Protein AF-A0A432QG06-F1 (afdb_monomer_lite)

Structure (mmCIF, N/CA/C/O backbone):
data_AF-A0A432QG06-F1
#
_entry.id   AF-A0A432QG06-F1
#
loop_
_atom_site.group_PDB
_atom_site.id
_atom_site.type_symbol
_atom_site.label_atom_id
_atom_site.label_alt_id
_atom_site.label_comp_id
_atom_site.label_asym_id
_atom_site.label_entity_id
_atom_site.label_seq_id
_atom_site.pdbx_PDB_ins_code
_atom_site.Cartn_x
_atom_site.Cartn_y
_atom_site.Cartn_z
_atom_site.occupancy
_atom_site.B_iso_or_equiv
_atom_site.auth_seq_id
_atom_site.auth_comp_id
_atom_site.auth_asym_id
_atom_site.auth_atom_id
_atom_site.pdbx_PDB_model_num
ATOM 1 N N . MET A 1 1 ? 20.304 30.616 -10.661 1.00 30.34 1 MET A N 1
ATOM 2 C CA . MET A 1 1 ? 19.121 29.837 -10.234 1.00 30.34 1 MET A CA 1
ATOM 3 C C . MET A 1 1 ? 19.365 28.396 -10.648 1.00 30.34 1 MET A C 1
ATOM 5 O O . MET A 1 1 ? 19.525 28.164 -11.837 1.00 30.34 1 MET A O 1
ATOM 9 N N . LYS A 1 2 ? 19.528 27.460 -9.701 1.00 28.78 2 LYS A N 1
ATOM 10 C CA . LYS A 1 2 ? 19.591 26.025 -10.035 1.00 28.78 2 LYS A CA 1
ATOM 11 C C . LYS A 1 2 ? 18.234 25.652 -10.643 1.00 28.78 2 LYS A C 1
ATOM 13 O O . LYS A 1 2 ? 17.225 26.027 -10.048 1.00 28.78 2 LYS A O 1
ATOM 18 N N . SER A 1 3 ? 18.202 25.022 -11.820 1.00 38.31 3 SER A N 1
ATOM 19 C CA . SER A 1 3 ? 16.947 24.501 -12.374 1.00 38.31 3 SER A CA 1
ATOM 20 C C . SER A 1 3 ? 16.303 23.602 -11.322 1.00 38.31 3 SER A C 1
ATOM 22 O O . SER A 1 3 ? 17.018 22.886 -10.613 1.00 38.31 3 SER A O 1
ATOM 24 N N . ALA A 1 4 ? 14.983 23.686 -11.165 1.00 47.88 4 ALA A N 1
ATOM 25 C CA . ALA A 1 4 ? 14.271 22.760 -10.299 1.00 47.88 4 ALA A CA 1
ATOM 26 C C . ALA A 1 4 ? 14.624 21.328 -10.734 1.00 47.88 4 ALA A C 1
ATOM 28 O O . ALA A 1 4 ? 14.729 21.052 -11.928 1.00 47.88 4 ALA A O 1
ATOM 29 N N . ALA A 1 5 ? 14.902 20.446 -9.773 1.00 61.16 5 ALA A N 1
ATOM 30 C CA . ALA A 1 5 ? 15.054 19.033 -10.078 1.00 61.16 5 ALA A CA 1
ATOM 31 C C . ALA A 1 5 ? 13.701 18.533 -10.609 1.00 61.16 5 ALA A C 1
ATOM 33 O O . ALA A 1 5 ? 12.652 18.786 -10.012 1.00 61.16 5 ALA A O 1
ATOM 34 N N . GLU A 1 6 ? 13.715 17.908 -11.777 1.00 66.38 6 GLU A N 1
ATOM 35 C CA . GLU A 1 6 ? 12.529 17.450 -12.493 1.00 66.38 6 GLU A CA 1
ATOM 36 C C . GLU A 1 6 ? 12.786 16.049 -13.013 1.00 66.38 6 GLU A C 1
ATOM 38 O O . GLU A 1 6 ? 13.906 15.720 -13.410 1.00 66.38 6 GLU A O 1
ATOM 43 N N . ILE A 1 7 ? 11.736 15.233 -13.053 1.00 64.25 7 ILE A N 1
ATOM 44 C CA . ILE A 1 7 ? 11.829 13.877 -13.585 1.00 64.25 7 ILE A CA 1
ATOM 45 C C . ILE A 1 7 ? 11.651 13.926 -15.111 1.00 64.25 7 ILE A C 1
ATOM 47 O O . ILE A 1 7 ? 10.572 14.311 -15.584 1.00 64.25 7 ILE A O 1
ATOM 51 N N . PRO A 1 8 ? 12.673 13.561 -15.908 1.00 61.41 8 PRO A N 1
ATOM 52 C CA . PRO A 1 8 ? 12.558 13.498 -17.362 1.00 61.41 8 PRO A CA 1
ATOM 53 C C . PRO A 1 8 ? 11.697 12.301 -17.804 1.00 61.41 8 PRO A C 1
ATOM 55 O O . PRO A 1 8 ? 11.558 11.330 -17.069 1.00 61.41 8 PRO A O 1
ATOM 58 N N . SER A 1 9 ? 11.120 12.341 -19.013 1.00 52.88 9 SER A N 1
ATOM 59 C CA . SER A 1 9 ? 10.431 11.169 -19.603 1.00 52.88 9 SER A CA 1
ATOM 60 C C . SER A 1 9 ? 11.390 10.074 -20.058 1.00 52.88 9 SER A C 1
ATOM 62 O O . SER A 1 9 ? 11.018 8.917 -20.234 1.00 52.88 9 SER A O 1
ATOM 64 N N . PHE A 1 10 ? 12.636 10.455 -20.323 1.00 60.44 10 PHE A N 1
ATOM 65 C CA . PHE A 1 10 ? 13.638 9.569 -20.874 1.00 60.44 10 PHE A CA 1
ATOM 66 C C . PHE A 1 10 ? 14.621 9.165 -19.789 1.00 60.44 10 PHE A C 1
ATOM 68 O O . PHE A 1 10 ? 15.200 10.038 -19.146 1.00 60.44 10 PHE A O 1
ATOM 75 N N . CYS A 1 11 ? 14.873 7.858 -19.655 1.00 56.53 11 CYS A N 1
ATOM 76 C CA . CYS A 1 11 ? 15.930 7.303 -18.813 1.00 56.53 11 CYS A CA 1
ATOM 77 C C . CYS A 1 11 ? 17.252 8.034 -19.097 1.00 56.53 11 CYS A C 1
ATOM 79 O O . CYS A 1 11 ? 17.890 7.775 -20.117 1.00 56.53 11 CYS A O 1
ATOM 81 N N . VAL A 1 12 ? 17.679 8.942 -18.212 1.00 56.00 12 VAL A N 1
ATOM 82 C CA . VAL A 1 12 ? 19.002 9.571 -18.284 1.00 56.00 12 VAL A CA 1
ATOM 83 C C . VAL A 1 12 ? 19.999 8.465 -17.976 1.00 56.00 12 VAL A C 1
ATOM 85 O O . VAL A 1 12 ? 20.335 8.164 -16.830 1.00 56.00 12 VAL A O 1
ATOM 88 N N . SER A 1 13 ? 20.358 7.740 -19.027 1.00 62.25 13 SER A N 1
ATOM 89 C CA . SER A 1 13 ? 21.260 6.616 -18.938 1.00 62.25 13 SER A CA 1
ATOM 90 C C . SER A 1 13 ? 22.680 7.174 -18.912 1.00 62.25 13 SER A C 1
ATOM 92 O O . SER A 1 13 ? 23.009 8.008 -19.761 1.00 62.25 13 SER A O 1
ATOM 94 N N . PRO A 1 14 ? 23.561 6.689 -18.020 1.00 64.88 14 PRO A N 1
ATOM 95 C CA . PRO A 1 14 ? 24.986 7.030 -18.062 1.00 64.88 14 PRO A CA 1
ATOM 96 C C . PRO A 1 14 ? 25.625 6.694 -19.423 1.00 64.88 14 PRO A C 1
ATOM 98 O O . PRO A 1 14 ? 26.673 7.227 -19.777 1.00 64.88 14 PRO A O 1
ATOM 101 N N . LEU A 1 15 ? 24.968 5.859 -20.235 1.00 77.06 15 LEU A N 1
ATOM 102 C CA . LEU A 1 15 ? 25.372 5.554 -21.603 1.00 77.06 15 LEU A CA 1
ATOM 103 C C . LEU A 1 15 ? 25.282 6.757 -22.557 1.00 77.06 15 LEU A C 1
ATOM 105 O O . LEU A 1 15 ? 25.987 6.764 -23.561 1.00 77.06 15 LEU A O 1
ATOM 109 N N . GLN A 1 16 ? 24.457 7.773 -22.275 1.00 78.69 16 GLN A N 1
ATOM 110 C CA . GLN A 1 16 ? 24.336 8.954 -23.143 1.00 78.69 16 GLN A CA 1
ATOM 111 C C . GLN A 1 16 ? 25.591 9.832 -23.131 1.00 78.69 16 GLN A C 1
ATOM 113 O O . GLN A 1 16 ? 25.952 10.398 -24.161 1.00 78.69 16 GLN A O 1
ATOM 118 N N . SER A 1 17 ? 26.243 9.956 -21.974 1.00 78.12 17 SER A N 1
ATOM 119 C CA . SER A 1 17 ? 27.456 10.761 -21.799 1.00 78.12 17 SER A CA 1
ATOM 120 C C . SER A 1 17 ? 28.741 9.959 -22.018 1.00 78.12 17 SER A C 1
ATOM 122 O O . SER A 1 17 ? 29.797 10.548 -22.243 1.00 78.12 17 SER A O 1
ATOM 124 N N . ALA A 1 18 ? 28.668 8.625 -21.988 1.00 82.19 18 ALA A N 1
ATOM 125 C CA . ALA A 1 18 ? 29.822 7.764 -22.192 1.00 82.19 18 ALA A CA 1
ATOM 126 C C . ALA A 1 18 ? 30.321 7.823 -23.655 1.00 82.19 18 ALA A C 1
ATOM 128 O O . ALA A 1 18 ? 29.550 7.549 -24.580 1.00 82.19 18 ALA A O 1
ATOM 129 N N . PRO A 1 19 ? 31.614 8.117 -23.902 1.00 82.38 19 PRO A N 1
ATOM 130 C CA . PRO A 1 19 ? 32.165 8.165 -25.258 1.00 82.38 19 PRO A CA 1
ATOM 131 C C . PRO A 1 19 ? 32.220 6.782 -25.923 1.00 82.38 19 PRO A C 1
ATOM 133 O O . PRO A 1 19 ? 32.138 6.697 -27.147 1.00 82.38 19 PRO A O 1
ATOM 136 N N . ALA A 1 20 ? 32.318 5.717 -25.122 1.00 87.19 20 ALA A N 1
ATOM 137 C CA . ALA A 1 20 ? 32.313 4.324 -25.551 1.00 87.19 20 ALA A CA 1
ATOM 138 C C . ALA A 1 20 ? 31.473 3.464 -24.594 1.00 87.19 20 ALA A C 1
ATOM 140 O O . ALA A 1 20 ? 31.356 3.779 -23.408 1.00 87.19 20 ALA A O 1
ATOM 141 N N . LEU A 1 21 ? 30.905 2.370 -25.108 1.00 86.50 21 LEU A N 1
ATOM 142 C CA . LEU A 1 21 ? 30.092 1.447 -24.318 1.00 86.50 21 LEU A CA 1
ATOM 143 C C . LEU A 1 21 ? 30.947 0.760 -23.232 1.00 86.50 21 LEU A C 1
ATOM 145 O O . LEU A 1 21 ? 31.921 0.083 -23.595 1.00 86.50 21 LEU A O 1
ATOM 149 N N . PRO A 1 22 ? 30.593 0.868 -21.932 1.00 88.38 22 PRO A N 1
ATOM 150 C CA . PRO A 1 22 ? 31.378 0.269 -20.858 1.00 88.38 22 PRO A CA 1
ATOM 151 C C . PRO A 1 22 ? 31.495 -1.255 -21.004 1.00 88.38 22 PRO A C 1
ATOM 153 O O . PRO A 1 22 ? 30.535 -1.937 -21.376 1.00 88.38 22 PRO A O 1
ATOM 156 N N . GLY A 1 23 ? 32.671 -1.803 -20.678 1.00 86.12 23 GLY A N 1
ATOM 157 C CA . GLY A 1 23 ? 33.004 -3.214 -20.916 1.00 86.12 23 GLY A CA 1
ATOM 158 C C . GLY A 1 23 ? 32.026 -4.201 -20.273 1.00 86.12 23 GLY A C 1
ATOM 159 O O . GLY A 1 23 ? 31.657 -5.198 -20.888 1.00 86.12 23 GLY A O 1
ATOM 160 N N . GLN A 1 24 ? 31.520 -3.879 -19.086 1.00 87.00 24 GLN A N 1
ATOM 161 C CA . GLN A 1 24 ? 30.531 -4.686 -18.375 1.00 87.00 24 GLN A CA 1
ATOM 162 C C . GLN A 1 24 ? 29.215 -4.884 -19.160 1.00 87.00 24 GLN A C 1
ATOM 164 O O . GLN A 1 24 ? 28.716 -6.006 -19.232 1.00 87.00 24 GLN A O 1
ATOM 169 N N . TYR A 1 25 ? 28.705 -3.857 -19.858 1.00 88.94 25 TYR A N 1
ATOM 170 C CA . TYR A 1 25 ? 27.502 -3.976 -20.698 1.00 88.94 25 TYR A CA 1
ATOM 171 C C . TYR A 1 25 ? 27.768 -4.870 -21.913 1.00 88.94 25 TYR A C 1
ATOM 173 O O . TYR A 1 25 ? 26.912 -5.666 -22.299 1.00 88.94 25 TYR A O 1
ATOM 181 N N . ARG A 1 26 ? 28.977 -4.798 -22.491 1.00 89.38 26 ARG A N 1
ATOM 182 C CA . ARG A 1 26 ? 29.386 -5.703 -23.578 1.00 89.38 26 ARG A CA 1
ATOM 183 C C . ARG A 1 26 ? 29.439 -7.146 -23.107 1.00 89.38 26 ARG A C 1
ATOM 185 O O . ARG A 1 26 ? 28.925 -8.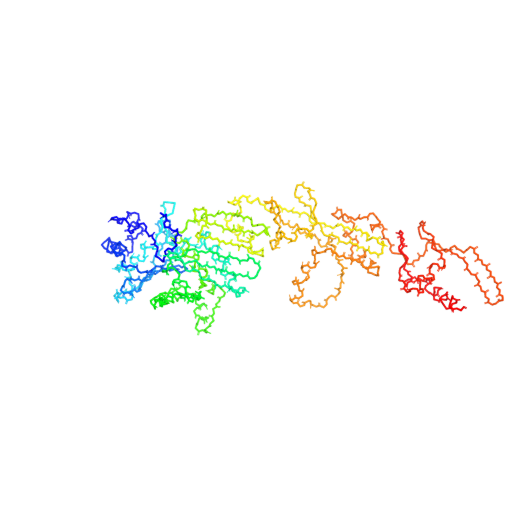020 -23.793 1.00 89.38 26 ARG A O 1
ATOM 192 N N . ILE A 1 27 ? 30.034 -7.397 -21.941 1.00 88.12 27 ILE A N 1
ATOM 193 C CA . ILE A 1 27 ? 30.134 -8.742 -21.365 1.00 88.12 27 ILE A CA 1
ATOM 194 C C . ILE A 1 27 ? 28.740 -9.303 -21.079 1.00 88.12 27 ILE A C 1
ATOM 196 O O . ILE A 1 27 ? 28.488 -10.460 -21.412 1.00 88.12 27 ILE A O 1
ATOM 200 N N . ALA A 1 28 ? 27.846 -8.484 -20.519 1.00 87.19 28 ALA A N 1
ATOM 201 C CA . ALA A 1 28 ? 26.477 -8.879 -20.219 1.00 87.19 28 ALA A CA 1
ATOM 202 C C . ALA A 1 28 ? 25.681 -9.220 -21.487 1.00 87.19 28 ALA A C 1
ATOM 204 O O . ALA A 1 28 ? 24.915 -10.173 -21.475 1.00 87.19 28 ALA A O 1
ATOM 205 N N . LEU A 1 29 ? 25.878 -8.486 -22.588 1.00 89.00 29 LEU A N 1
ATOM 206 C CA . LEU A 1 29 ? 25.072 -8.621 -23.807 1.00 89.00 29 LEU A CA 1
ATOM 207 C C . LEU A 1 29 ? 25.690 -9.476 -24.925 1.00 89.00 29 LEU A C 1
ATOM 209 O O . LEU A 1 29 ? 25.012 -9.748 -25.919 1.00 89.00 29 LEU A O 1
ATOM 213 N N . LYS A 1 30 ? 26.944 -9.925 -24.782 1.00 88.25 30 LYS A N 1
ATOM 214 C CA . LYS A 1 30 ? 27.701 -10.632 -25.839 1.00 88.25 30 LYS A CA 1
ATOM 215 C C . LYS A 1 30 ? 27.033 -11.903 -26.365 1.00 88.25 30 LYS A C 1
ATOM 217 O O . LYS A 1 30 ? 27.317 -12.326 -27.479 1.00 88.25 30 LYS A O 1
ATOM 222 N N . THR A 1 31 ? 26.187 -12.540 -25.558 1.00 86.12 31 THR A N 1
ATOM 223 C CA . THR A 1 31 ? 25.452 -13.758 -25.927 1.00 86.12 31 THR A CA 1
ATOM 224 C C . THR A 1 31 ? 24.308 -13.484 -26.896 1.00 86.12 31 THR A C 1
ATOM 226 O O . THR A 1 31 ? 23.886 -14.399 -27.596 1.00 86.12 31 THR A O 1
ATOM 229 N N . TRP A 1 32 ? 23.818 -12.243 -26.956 1.00 86.94 32 TRP A N 1
ATOM 230 C CA . TRP A 1 32 ? 22.663 -11.863 -27.769 1.00 86.94 32 TRP A CA 1
ATOM 231 C C . TRP A 1 32 ? 22.992 -10.887 -28.889 1.00 86.94 32 TRP A C 1
ATOM 233 O O . TRP A 1 32 ? 22.228 -10.829 -29.842 1.00 86.94 32 TRP A O 1
ATOM 243 N N . PHE A 1 33 ? 24.077 -10.118 -28.799 1.00 90.19 33 PHE A N 1
ATOM 244 C CA . PHE A 1 33 ? 24.395 -9.090 -29.789 1.00 90.19 33 PHE A CA 1
ATOM 245 C C . PHE A 1 33 ? 25.882 -9.091 -30.132 1.00 90.19 33 PHE A C 1
ATOM 247 O O . PHE A 1 33 ? 26.738 -9.262 -29.263 1.00 90.19 33 PHE A O 1
ATOM 254 N N . SER A 1 34 ? 26.197 -8.862 -31.409 1.00 90.56 34 SER A N 1
ATOM 255 C CA . SER A 1 34 ? 27.583 -8.673 -31.835 1.00 90.56 34 SER A CA 1
ATOM 256 C C . SER A 1 34 ? 28.116 -7.304 -31.379 1.00 90.56 34 SER A C 1
ATOM 258 O O . SER A 1 34 ? 27.331 -6.362 -31.230 1.00 90.56 34 SER A O 1
ATOM 260 N N . PRO A 1 35 ? 29.443 -7.144 -31.205 1.00 91.56 35 PRO A N 1
ATOM 261 C CA . PRO A 1 35 ? 30.037 -5.863 -30.815 1.00 91.56 35 PRO A CA 1
ATOM 262 C C . PRO A 1 35 ? 29.620 -4.698 -31.723 1.00 91.56 35 PRO A C 1
ATOM 264 O O . PRO A 1 35 ? 29.208 -3.661 -31.219 1.00 91.56 35 PRO A O 1
ATOM 267 N N . ALA A 1 36 ? 29.604 -4.911 -33.045 1.00 91.56 36 ALA A N 1
ATOM 268 C CA . ALA A 1 36 ? 29.196 -3.896 -34.017 1.00 91.56 36 ALA A CA 1
ATOM 269 C C . ALA A 1 36 ? 27.732 -3.443 -33.844 1.00 91.56 36 ALA A C 1
ATOM 271 O O . ALA A 1 36 ? 27.419 -2.266 -34.009 1.00 91.56 36 ALA A O 1
ATOM 272 N N . VAL A 1 37 ? 26.827 -4.362 -33.484 1.00 91.94 37 VAL A N 1
ATOM 273 C CA . VAL A 1 37 ? 25.416 -4.031 -33.222 1.00 91.94 37 VAL A CA 1
ATOM 274 C C . VAL A 1 37 ? 25.279 -3.246 -31.918 1.00 91.94 37 VAL A C 1
ATOM 276 O O . VAL A 1 37 ? 24.502 -2.295 -31.865 1.00 91.94 37 VAL A O 1
ATOM 279 N N . LEU A 1 38 ? 26.049 -3.605 -30.887 1.00 92.44 38 LEU A N 1
ATOM 280 C CA . LEU A 1 38 ? 26.081 -2.873 -29.620 1.00 92.44 38 LEU A CA 1
ATOM 281 C C . LEU A 1 38 ? 26.640 -1.455 -29.786 1.00 92.44 38 LEU A C 1
ATOM 283 O O . LEU A 1 38 ? 26.109 -0.526 -29.184 1.00 92.44 38 LEU A O 1
ATOM 287 N N . ASP A 1 39 ? 27.651 -1.274 -30.635 1.00 92.31 39 ASP A N 1
ATOM 288 C CA . ASP A 1 39 ? 28.210 0.044 -30.955 1.00 92.31 39 ASP A CA 1
ATOM 289 C C . ASP A 1 39 ? 27.206 0.911 -31.714 1.00 92.31 39 ASP A C 1
ATOM 291 O O . ASP A 1 39 ? 26.981 2.068 -31.356 1.00 92.31 39 ASP A O 1
ATOM 295 N N . ALA A 1 40 ? 26.527 0.334 -32.710 1.00 91.12 40 ALA A N 1
ATOM 296 C CA . ALA A 1 40 ? 25.459 1.020 -33.429 1.00 91.12 40 ALA A CA 1
ATOM 297 C C . ALA A 1 40 ? 24.296 1.404 -32.498 1.00 91.12 40 ALA A C 1
ATOM 299 O O . ALA A 1 40 ? 23.749 2.498 -32.613 1.00 91.12 40 ALA A O 1
ATOM 300 N N . ALA A 1 41 ? 23.926 0.531 -31.559 1.00 91.56 41 ALA A N 1
ATOM 301 C CA . ALA A 1 41 ? 22.896 0.804 -30.562 1.00 91.56 41 ALA A CA 1
ATOM 302 C C . ALA A 1 41 ? 23.311 1.901 -29.569 1.00 91.56 41 ALA A C 1
ATOM 304 O O . ALA A 1 41 ? 22.514 2.784 -29.253 1.00 91.56 41 ALA A O 1
ATOM 305 N N . HIS A 1 42 ? 24.564 1.887 -29.107 1.00 91.69 42 HIS A N 1
ATOM 306 C CA . HIS A 1 42 ? 25.108 2.935 -28.243 1.00 91.69 42 HIS A CA 1
ATOM 307 C C . HIS A 1 42 ? 25.145 4.292 -28.957 1.00 91.69 42 HIS A C 1
ATOM 309 O O . HIS A 1 42 ? 24.780 5.303 -28.356 1.00 91.69 42 HIS A O 1
ATOM 315 N N . ALA A 1 43 ? 25.469 4.316 -30.254 1.00 90.25 43 ALA A N 1
ATOM 316 C CA . ALA A 1 43 ? 25.404 5.527 -31.068 1.00 90.25 43 ALA A CA 1
ATOM 317 C C . ALA A 1 43 ? 23.982 6.116 -31.128 1.00 90.25 43 ALA A C 1
ATOM 319 O O . ALA A 1 43 ? 23.828 7.322 -30.937 1.00 90.25 43 ALA A O 1
ATOM 320 N N . LEU A 1 44 ? 22.937 5.289 -31.297 1.00 89.31 44 LEU A N 1
ATOM 321 C CA . LEU A 1 44 ? 21.537 5.756 -31.253 1.00 89.31 44 LEU A CA 1
ATOM 322 C C . LEU A 1 44 ? 21.212 6.467 -29.927 1.00 89.31 44 LEU A C 1
ATOM 324 O O . LEU A 1 44 ? 20.604 7.539 -29.921 1.00 89.31 44 LEU A O 1
ATOM 328 N N . ILE A 1 45 ? 21.642 5.878 -28.804 1.00 88.62 45 ILE A N 1
ATOM 329 C CA . ILE A 1 45 ? 21.431 6.428 -27.456 1.00 88.62 45 ILE A CA 1
ATOM 330 C C . ILE A 1 45 ? 22.170 7.767 -27.302 1.00 88.62 45 ILE A C 1
ATOM 332 O O . ILE A 1 45 ? 21.590 8.746 -26.828 1.00 88.62 45 ILE A O 1
ATOM 336 N N . ARG A 1 46 ? 23.436 7.829 -27.731 1.00 88.25 46 ARG A N 1
ATOM 337 C CA . ARG A 1 46 ? 24.293 9.019 -27.621 1.00 88.25 46 ARG A CA 1
ATOM 338 C C . ARG A 1 46 ? 23.807 10.180 -28.491 1.00 88.25 46 ARG A C 1
ATOM 340 O O . ARG A 1 46 ? 23.841 11.326 -28.050 1.00 88.25 46 ARG A O 1
ATOM 347 N N . HIS A 1 47 ? 23.315 9.898 -29.695 1.00 86.69 47 HIS A N 1
ATOM 348 C CA . HIS A 1 47 ? 22.771 10.908 -30.608 1.00 86.69 47 HIS A CA 1
ATOM 349 C C . HIS A 1 47 ? 21.338 11.347 -30.266 1.00 86.69 47 HIS A C 1
ATOM 351 O O . HIS A 1 47 ? 20.741 12.093 -31.036 1.00 86.69 47 HIS A O 1
ATOM 357 N N . ARG A 1 48 ? 20.789 10.918 -29.117 1.00 79.69 48 ARG A N 1
ATOM 358 C CA . ARG A 1 48 ? 19.432 11.261 -28.653 1.00 79.69 48 ARG A CA 1
ATOM 359 C C . ARG A 1 48 ? 18.339 10.931 -29.676 1.00 79.69 48 ARG A C 1
ATOM 361 O O . ARG A 1 48 ? 17.323 11.609 -29.746 1.00 79.69 48 ARG A O 1
ATOM 368 N N . GLN A 1 49 ? 18.516 9.847 -30.430 1.00 83.88 49 GLN A N 1
ATOM 369 C CA . GLN A 1 49 ? 17.519 9.347 -31.386 1.00 83.88 49 GLN A CA 1
ATOM 370 C C . GLN A 1 49 ? 16.443 8.482 -30.711 1.00 83.88 49 GLN A C 1
ATOM 372 O O . GLN A 1 49 ? 15.780 7.678 -31.364 1.00 83.88 49 GLN A O 1
ATOM 377 N N . ILE A 1 50 ? 16.294 8.599 -29.389 1.00 82.62 50 ILE A N 1
ATOM 378 C CA . ILE A 1 50 ? 15.329 7.843 -28.598 1.00 82.62 50 ILE A CA 1
ATOM 379 C C . ILE A 1 50 ? 14.428 8.841 -27.892 1.00 82.62 50 ILE A C 1
ATOM 381 O O . ILE A 1 50 ? 14.891 9.682 -27.126 1.00 82.62 50 ILE A O 1
ATOM 385 N N . ASN A 1 51 ? 13.142 8.730 -28.195 1.00 79.38 51 ASN A N 1
ATOM 386 C CA . ASN A 1 51 ? 12.091 9.621 -27.744 1.00 79.38 51 ASN A CA 1
ATOM 387 C C . ASN A 1 51 ? 11.550 9.208 -26.372 1.00 79.38 51 ASN A C 1
ATOM 389 O O . ASN A 1 51 ? 11.394 10.055 -25.498 1.00 79.38 51 ASN A O 1
ATOM 393 N N . SER A 1 52 ? 11.291 7.912 -26.188 1.00 82.00 52 SER A N 1
ATOM 394 C CA . SER A 1 52 ? 10.739 7.354 -24.948 1.00 82.00 52 SER A CA 1
ATOM 395 C C . SER A 1 52 ? 11.303 5.962 -24.690 1.00 82.00 52 SER A C 1
ATOM 397 O O . SER A 1 52 ? 11.632 5.225 -25.624 1.00 82.00 52 SER A O 1
ATOM 399 N N . PHE A 1 53 ? 11.379 5.595 -23.414 1.00 87.25 53 PHE A N 1
ATOM 400 C CA . PHE A 1 53 ? 11.735 4.257 -22.955 1.00 87.25 53 PHE A CA 1
ATOM 401 C C . PHE A 1 53 ? 10.779 3.845 -21.841 1.00 87.25 53 PHE A C 1
ATOM 403 O O . PHE A 1 53 ? 10.572 4.592 -20.892 1.00 87.25 53 PHE A O 1
ATOM 410 N N . LEU A 1 54 ? 10.224 2.642 -21.946 1.00 88.25 54 LEU A N 1
ATOM 411 C CA . LEU A 1 54 ? 9.250 2.110 -21.004 1.00 88.25 54 LEU A CA 1
ATOM 412 C C . LEU A 1 54 ? 9.599 0.686 -20.629 1.00 88.25 54 LEU A C 1
ATOM 414 O O . LEU A 1 54 ? 10.170 -0.067 -21.415 1.00 88.25 54 LEU A O 1
ATOM 418 N N . PHE A 1 55 ? 9.161 0.281 -19.447 1.00 91.56 55 PHE A N 1
ATOM 419 C CA . PHE A 1 55 ? 9.141 -1.122 -19.090 1.00 91.56 55 PHE A CA 1
ATOM 420 C C . PHE A 1 55 ? 7.847 -1.484 -18.377 1.00 91.56 55 PHE A C 1
ATOM 422 O O . PHE A 1 55 ? 7.236 -0.669 -17.688 1.00 91.56 55 PHE A O 1
ATOM 429 N N . PHE A 1 56 ? 7.425 -2.726 -18.565 1.00 91.75 56 PHE A N 1
ATOM 430 C CA . PHE A 1 56 ? 6.227 -3.283 -17.971 1.00 91.75 56 PHE A CA 1
ATOM 431 C C . PHE A 1 56 ? 6.469 -4.752 -17.647 1.00 91.75 56 PHE A C 1
ATOM 433 O O . PHE A 1 56 ? 6.819 -5.543 -18.525 1.00 91.75 56 PHE A O 1
ATOM 440 N N . ARG A 1 57 ? 6.273 -5.108 -16.373 1.00 90.88 57 ARG A N 1
ATOM 441 C CA . ARG A 1 57 ? 6.544 -6.444 -15.827 1.00 90.88 57 ARG A CA 1
ATOM 442 C C . ARG A 1 57 ? 7.949 -6.904 -16.173 1.00 90.88 57 ARG A C 1
ATOM 444 O O . ARG A 1 57 ? 8.885 -6.354 -15.626 1.00 90.88 57 ARG A O 1
ATOM 451 N N . ASN A 1 58 ? 8.088 -7.867 -17.076 1.00 91.12 58 ASN A N 1
ATOM 452 C CA . ASN A 1 58 ? 9.353 -8.449 -17.492 1.00 91.12 58 ASN A CA 1
ATOM 453 C C . ASN A 1 58 ? 9.792 -8.004 -18.902 1.00 91.12 58 ASN A C 1
ATOM 455 O O . ASN A 1 58 ? 10.815 -8.465 -19.397 1.00 91.12 58 ASN A O 1
ATOM 459 N N . SER A 1 59 ? 9.061 -7.090 -19.545 1.00 92.38 59 SER A N 1
ATOM 460 C CA . SER A 1 59 ? 9.402 -6.541 -20.862 1.00 92.38 59 SER A CA 1
ATOM 461 C C . SER A 1 59 ? 9.796 -5.068 -20.793 1.00 92.38 59 SER A C 1
ATOM 463 O O . SER A 1 59 ? 9.334 -4.320 -19.933 1.00 92.38 59 SER A O 1
ATOM 465 N N . ALA A 1 60 ? 10.637 -4.643 -21.729 1.00 92.50 60 ALA A N 1
ATOM 466 C CA . ALA A 1 60 ? 11.008 -3.250 -21.941 1.00 92.50 60 ALA A CA 1
ATOM 467 C C . ALA A 1 60 ? 10.823 -2.869 -23.409 1.00 92.50 60 ALA A C 1
ATOM 469 O O . ALA A 1 60 ? 10.812 -3.733 -24.287 1.00 92.50 60 ALA A O 1
ATOM 470 N N . GLY A 1 61 ? 10.689 -1.579 -23.685 1.00 91.81 61 GLY A N 1
ATOM 471 C CA . GLY A 1 61 ? 10.550 -1.070 -25.034 1.00 91.81 61 GLY A CA 1
ATOM 472 C C . GLY A 1 61 ? 10.971 0.382 -25.174 1.00 91.81 61 GLY A C 1
ATOM 473 O O . GLY A 1 61 ? 11.108 1.107 -24.192 1.00 91.81 61 GLY A O 1
ATOM 474 N N . LEU A 1 62 ? 11.202 0.795 -26.415 1.00 90.56 62 LEU A N 1
ATOM 475 C CA . LEU A 1 62 ? 11.570 2.161 -26.762 1.00 90.56 62 LEU A CA 1
ATOM 476 C C . LEU A 1 62 ? 10.829 2.642 -28.001 1.00 90.56 62 LEU A C 1
ATOM 478 O O . LEU A 1 62 ? 10.364 1.836 -28.811 1.00 90.56 62 LEU A O 1
ATOM 482 N N . ILE A 1 63 ? 10.796 3.962 -28.147 1.00 88.12 63 ILE A N 1
ATOM 483 C CA . ILE A 1 63 ? 10.340 4.676 -29.340 1.00 88.12 63 ILE A CA 1
ATOM 484 C C . ILE A 1 63 ? 11.509 5.524 -29.828 1.00 88.12 63 ILE A C 1
ATOM 486 O O . ILE A 1 63 ? 12.080 6.285 -29.043 1.00 88.12 63 ILE A O 1
ATOM 490 N N . THR A 1 64 ? 11.894 5.386 -31.094 1.00 86.75 64 THR A N 1
ATOM 491 C CA . THR A 1 64 ? 12.945 6.224 -31.694 1.00 86.75 64 THR A CA 1
ATOM 492 C C . THR A 1 64 ? 12.406 7.587 -32.140 1.00 86.75 64 THR A C 1
ATOM 494 O O . THR A 1 64 ? 11.201 7.825 -32.112 1.00 86.75 64 THR A O 1
ATOM 497 N N . SER A 1 65 ? 13.298 8.488 -32.564 1.00 82.69 65 SER A N 1
ATOM 498 C CA . SER A 1 65 ? 12.942 9.757 -33.223 1.00 82.69 65 SER A CA 1
ATOM 499 C C . SER A 1 65 ? 12.043 9.570 -34.445 1.00 82.69 65 SER A C 1
ATOM 501 O O . SER A 1 65 ? 11.217 10.427 -34.730 1.00 82.69 65 SER A O 1
ATOM 503 N N . ASP A 1 66 ? 12.193 8.432 -35.121 1.00 82.81 66 ASP A N 1
ATOM 504 C CA . ASP A 1 66 ? 11.503 8.089 -36.365 1.00 82.81 66 ASP A CA 1
ATOM 505 C C . ASP A 1 66 ? 10.214 7.284 -36.093 1.00 82.81 66 ASP A C 1
ATOM 507 O O . ASP A 1 66 ? 9.753 6.532 -36.949 1.00 82.81 66 ASP A O 1
ATOM 511 N N . ASP A 1 67 ? 9.690 7.363 -34.863 1.00 83.12 67 ASP A N 1
ATOM 512 C CA . ASP A 1 67 ? 8.515 6.635 -34.363 1.00 83.12 67 ASP A CA 1
ATOM 513 C C . ASP A 1 67 ? 8.590 5.102 -34.503 1.00 83.12 67 ASP A C 1
ATOM 515 O O . ASP A 1 67 ? 7.582 4.391 -34.474 1.00 83.12 67 ASP A O 1
ATOM 519 N N . VAL A 1 68 ? 9.804 4.546 -34.580 1.00 85.44 68 VAL A N 1
ATOM 520 C CA . VAL A 1 68 ? 10.006 3.094 -34.582 1.00 85.44 68 VAL A CA 1
ATOM 521 C C . VAL A 1 68 ? 9.903 2.562 -33.159 1.00 85.44 68 VAL A C 1
ATOM 523 O O . VAL A 1 68 ? 10.697 2.913 -32.285 1.00 85.44 68 VAL A O 1
ATOM 526 N N . THR A 1 69 ? 8.969 1.639 -32.944 1.00 88.69 69 THR A N 1
ATOM 527 C CA . THR A 1 69 ? 8.831 0.888 -31.693 1.00 88.69 69 THR A CA 1
ATOM 528 C C . THR A 1 69 ? 9.708 -0.361 -31.700 1.00 88.69 69 THR A C 1
ATOM 530 O O . THR A 1 69 ? 9.673 -1.147 -32.654 1.00 88.69 69 THR A O 1
ATOM 533 N N . ALA A 1 70 ? 10.452 -0.588 -30.619 1.00 89.56 70 ALA A N 1
ATOM 534 C CA . ALA A 1 70 ? 11.166 -1.840 -30.381 1.00 89.56 70 ALA A CA 1
ATOM 535 C C . ALA A 1 70 ? 10.925 -2.340 -28.956 1.00 89.56 70 ALA A C 1
ATOM 537 O O . ALA A 1 70 ? 10.815 -1.539 -28.031 1.00 89.56 70 ALA A O 1
ATOM 538 N N . THR A 1 71 ? 10.865 -3.658 -28.775 1.00 91.06 71 THR A N 1
ATOM 539 C CA . THR A 1 71 ? 10.616 -4.306 -27.482 1.00 91.06 71 THR A CA 1
ATOM 540 C C . THR A 1 71 ? 11.573 -5.464 -27.243 1.00 91.06 71 THR A C 1
ATOM 542 O O . THR A 1 71 ? 12.101 -6.068 -28.180 1.00 91.06 71 THR A O 1
ATOM 545 N N . VAL A 1 72 ? 11.799 -5.777 -25.969 1.00 91.12 72 VAL A N 1
ATOM 546 C CA . VAL A 1 72 ? 12.557 -6.946 -25.533 1.00 91.12 72 VAL A CA 1
ATOM 547 C C . VAL A 1 72 ? 11.903 -7.566 -24.302 1.00 91.12 72 VAL A C 1
ATOM 549 O O . VAL A 1 72 ? 11.452 -6.852 -23.405 1.00 91.12 72 VAL A O 1
ATOM 552 N N . ASN A 1 73 ? 11.868 -8.895 -24.250 1.00 90.50 73 ASN A N 1
ATOM 553 C CA . ASN A 1 73 ? 11.346 -9.651 -23.119 1.00 90.50 73 ASN A CA 1
ATOM 554 C C . ASN A 1 73 ? 12.491 -10.272 -22.313 1.00 90.50 73 ASN A C 1
ATOM 556 O O . ASN A 1 73 ? 13.340 -10.981 -22.864 1.00 90.50 73 ASN A O 1
ATOM 560 N N . CYS A 1 74 ? 12.499 -10.014 -21.009 1.00 89.88 74 CYS A N 1
ATOM 561 C CA . CYS A 1 74 ? 13.507 -10.474 -20.066 1.00 89.88 74 CYS A CA 1
ATOM 562 C C . CYS A 1 74 ? 12.923 -11.578 -19.184 1.00 89.88 74 CYS A C 1
ATOM 564 O O . CYS A 1 74 ? 11.757 -11.545 -18.794 1.00 89.88 74 CYS A O 1
ATOM 566 N N . VAL A 1 75 ? 13.748 -12.540 -18.801 1.00 88.56 75 VAL A N 1
ATOM 567 C CA . VAL A 1 75 ? 13.385 -13.554 -17.805 1.00 88.56 75 VAL A CA 1
ATOM 568 C C . VAL A 1 75 ? 14.554 -13.792 -16.861 1.00 88.56 75 VAL A C 1
ATOM 570 O O . VAL A 1 75 ? 15.701 -13.669 -17.300 1.00 88.56 75 VAL A O 1
ATOM 573 N N . PRO A 1 76 ? 14.295 -14.145 -15.588 1.00 85.38 76 PRO A N 1
ATOM 574 C CA . PRO A 1 76 ? 15.344 -14.575 -14.675 1.00 85.38 76 PRO A CA 1
ATOM 575 C C . PRO A 1 76 ? 16.112 -15.749 -15.279 1.00 85.38 76 PRO A C 1
ATOM 577 O O . PRO A 1 76 ? 15.522 -16.689 -15.818 1.00 85.38 76 PRO A O 1
ATOM 580 N N . GLY A 1 77 ? 17.434 -15.672 -15.226 1.00 81.25 77 GLY A N 1
ATOM 581 C CA . GLY A 1 77 ? 18.285 -16.745 -15.702 1.00 81.25 77 GLY A CA 1
ATOM 582 C C . GLY A 1 77 ? 18.442 -17.824 -14.638 1.00 81.25 77 GLY A C 1
ATOM 583 O O . GLY A 1 77 ? 18.366 -17.567 -13.440 1.00 81.25 77 GLY A O 1
ATOM 584 N N . THR A 1 78 ? 18.638 -19.060 -15.083 1.00 74.44 78 THR A N 1
ATOM 585 C CA . THR A 1 78 ? 18.728 -20.240 -14.210 1.00 74.44 78 THR A CA 1
ATOM 586 C C . THR A 1 78 ? 20.154 -20.542 -13.755 1.00 74.44 78 THR A C 1
ATOM 588 O O . THR A 1 78 ? 20.364 -21.473 -12.983 1.00 74.44 78 THR A O 1
ATOM 591 N N . THR A 1 79 ? 21.149 -19.785 -14.233 1.00 71.44 79 THR A N 1
ATOM 592 C CA . THR A 1 79 ? 22.568 -20.042 -13.954 1.00 71.44 79 THR A CA 1
ATOM 593 C C . THR A 1 79 ? 23.229 -18.834 -13.291 1.00 71.44 79 THR A C 1
ATOM 595 O O . THR A 1 79 ? 22.937 -17.705 -13.678 1.00 71.44 79 THR A O 1
ATOM 598 N N . PRO A 1 80 ? 24.191 -19.028 -12.370 1.00 62.53 80 PRO A N 1
ATOM 599 C CA . PRO A 1 80 ? 24.883 -17.918 -11.705 1.00 62.53 80 PRO A CA 1
ATOM 600 C C . PRO A 1 80 ? 25.627 -16.977 -12.666 1.00 62.53 80 PRO A C 1
ATOM 602 O O . PRO A 1 80 ? 25.834 -15.811 -12.355 1.00 62.53 80 PRO A O 1
ATOM 605 N N . ARG A 1 81 ? 26.034 -17.476 -13.845 1.00 62.19 81 ARG A N 1
ATOM 606 C CA . ARG A 1 81 ? 26.754 -16.703 -14.875 1.00 62.19 81 ARG A CA 1
ATOM 607 C C . ARG A 1 81 ? 25.841 -15.832 -15.743 1.00 62.19 81 ARG A C 1
ATOM 609 O O . ARG A 1 81 ? 26.318 -14.873 -16.340 1.00 62.19 81 ARG A O 1
ATOM 616 N N . HIS A 1 82 ? 24.557 -16.171 -15.825 1.00 67.38 82 HIS A N 1
ATOM 617 C CA . HIS A 1 82 ? 23.542 -15.409 -16.545 1.00 67.38 82 HIS A CA 1
ATOM 618 C C . HIS A 1 82 ? 22.350 -15.235 -15.618 1.00 67.38 82 HIS A C 1
ATOM 620 O O . HIS A 1 82 ? 21.453 -16.071 -15.593 1.00 67.38 82 HIS A O 1
ATOM 626 N N . THR A 1 83 ? 22.349 -14.146 -14.853 1.00 78.62 83 THR A N 1
ATOM 627 C CA . THR A 1 83 ? 21.262 -13.788 -13.930 1.00 78.62 83 THR A CA 1
ATOM 628 C C . THR A 1 83 ? 19.955 -13.454 -14.660 1.00 78.62 83 THR A C 1
ATOM 630 O O . THR A 1 83 ? 18.888 -13.445 -14.047 1.00 78.62 83 THR A O 1
ATOM 633 N N . PHE A 1 84 ? 20.005 -13.236 -15.979 1.00 87.94 84 PHE A N 1
ATOM 634 C CA . PHE A 1 84 ? 18.851 -12.993 -16.841 1.00 87.94 84 PHE A CA 1
ATOM 635 C C . PHE A 1 84 ? 19.069 -13.530 -18.265 1.00 87.94 84 PHE A C 1
ATOM 637 O O . PHE A 1 84 ? 20.201 -13.768 -18.691 1.00 87.94 84 PHE A O 1
ATOM 644 N N . VAL A 1 85 ? 17.974 -13.695 -19.011 1.00 87.69 85 VAL A N 1
ATOM 645 C CA . VAL A 1 85 ? 17.962 -14.078 -20.430 1.00 87.69 85 VAL A CA 1
ATOM 646 C C . VAL A 1 85 ? 16.984 -13.197 -21.205 1.00 87.69 85 VAL A C 1
ATOM 648 O O . VAL A 1 85 ? 15.862 -12.976 -20.749 1.00 87.69 85 VAL A O 1
ATOM 651 N N . PHE A 1 86 ? 17.377 -12.737 -22.397 1.00 86.81 86 PHE A N 1
ATOM 652 C CA . PHE A 1 86 ? 16.443 -12.167 -23.371 1.00 86.81 86 PHE A CA 1
ATOM 653 C C . PHE A 1 86 ? 15.879 -13.277 -24.259 1.00 86.81 86 PHE A C 1
ATOM 655 O O . PHE A 1 86 ? 16.648 -13.968 -24.932 1.00 86.81 86 PHE A O 1
ATOM 662 N N . ARG A 1 87 ? 14.555 -13.474 -24.236 1.00 80.44 87 ARG A N 1
ATOM 663 C CA . ARG A 1 87 ? 13.889 -14.530 -25.025 1.00 80.44 87 ARG A CA 1
ATOM 664 C C . ARG A 1 87 ? 13.397 -14.035 -26.373 1.00 80.44 87 ARG A C 1
ATOM 666 O O . ARG A 1 87 ? 13.679 -14.666 -27.383 1.00 80.44 87 ARG A O 1
ATOM 673 N N . ASP A 1 88 ? 12.738 -12.884 -26.375 1.00 80.19 88 ASP A N 1
ATOM 674 C CA . ASP A 1 88 ? 12.092 -12.332 -27.559 1.00 80.19 88 ASP A CA 1
ATOM 675 C C . ASP A 1 88 ? 12.472 -10.864 -27.722 1.00 80.19 88 ASP A C 1
ATOM 677 O O . ASP A 1 88 ? 12.601 -10.126 -26.742 1.00 80.19 88 ASP A O 1
ATOM 681 N N . GLY A 1 89 ? 12.650 -10.442 -28.971 1.00 83.38 89 GLY A N 1
ATOM 682 C CA . GLY A 1 89 ? 12.892 -9.053 -29.327 1.00 83.38 89 GLY A CA 1
ATOM 683 C C . GLY A 1 89 ? 12.188 -8.725 -30.632 1.00 83.38 89 GLY A C 1
ATOM 684 O O . GLY A 1 89 ? 12.298 -9.481 -31.599 1.00 83.38 89 GLY A O 1
ATOM 685 N N . TRP A 1 90 ? 11.472 -7.607 -30.656 1.00 86.56 90 TRP A N 1
ATOM 686 C CA . TRP A 1 90 ? 10.705 -7.167 -31.815 1.00 86.56 90 TRP A CA 1
ATOM 687 C C . TRP A 1 90 ? 11.030 -5.715 -32.159 1.00 86.56 90 TRP A C 1
ATOM 689 O O . TRP A 1 90 ? 11.383 -4.914 -31.296 1.00 86.56 90 TRP A O 1
ATOM 699 N N . CYS A 1 91 ? 10.948 -5.380 -33.443 1.00 87.19 91 CYS A N 1
ATOM 700 C CA . CYS A 1 91 ? 11.187 -4.040 -33.958 1.00 87.19 91 CYS A CA 1
ATOM 701 C C . CYS A 1 91 ? 10.254 -3.789 -35.142 1.00 87.19 91 CYS A C 1
ATOM 703 O O . CYS A 1 91 ? 10.266 -4.562 -36.098 1.00 87.19 91 CYS A O 1
ATOM 705 N N . GLY A 1 92 ? 9.489 -2.696 -35.096 1.00 80.75 92 GLY A N 1
ATOM 706 C CA . GLY A 1 92 ? 8.489 -2.370 -36.117 1.00 80.75 92 GLY A CA 1
ATOM 707 C C . GLY A 1 92 ? 9.068 -1.989 -37.482 1.00 80.75 92 GLY A C 1
ATOM 708 O O . GLY A 1 92 ? 8.392 -2.139 -38.491 1.00 80.75 92 GLY A O 1
ATOM 709 N N . SER A 1 93 ? 10.325 -1.538 -37.531 1.00 83.00 93 SER A N 1
ATOM 710 C CA . SER A 1 93 ? 11.001 -1.142 -38.779 1.00 83.00 93 SER A CA 1
ATOM 711 C C . SER A 1 93 ? 11.921 -2.233 -39.330 1.00 83.00 93 SER A C 1
ATOM 713 O O . SER A 1 93 ? 12.049 -2.413 -40.539 1.00 83.00 93 SER A O 1
ATOM 715 N N . CYS A 1 94 ? 12.565 -3.006 -38.455 1.00 79.44 94 CYS A N 1
ATOM 716 C CA . CYS A 1 94 ? 13.503 -4.044 -38.870 1.00 79.44 94 CYS A CA 1
ATOM 717 C C . CYS A 1 94 ? 12.752 -5.370 -39.076 1.00 79.44 94 CYS A C 1
ATOM 719 O O . CYS A 1 94 ? 12.832 -6.266 -38.242 1.00 79.44 94 CYS A O 1
ATOM 721 N N . VAL A 1 95 ? 12.021 -5.484 -40.192 1.00 57.03 95 VAL A N 1
ATOM 722 C CA . VAL A 1 95 ? 11.089 -6.588 -40.533 1.00 57.03 95 VAL A CA 1
ATOM 723 C C . VAL A 1 95 ? 11.773 -7.960 -40.770 1.00 57.03 95 VAL A C 1
ATOM 725 O O . VAL A 1 95 ? 11.111 -8.959 -41.041 1.00 57.03 95 VAL A O 1
ATOM 728 N N . ALA A 1 96 ? 13.093 -8.092 -40.612 1.00 46.31 96 ALA A N 1
ATOM 729 C CA . ALA A 1 96 ? 13.805 -9.342 -40.887 1.00 46.31 96 ALA A CA 1
ATOM 730 C C . ALA A 1 96 ? 14.166 -10.136 -39.618 1.00 46.31 96 ALA A C 1
ATOM 732 O O . ALA A 1 96 ? 15.233 -9.967 -39.032 1.00 46.31 96 ALA A O 1
ATOM 733 N N . GLY A 1 97 ? 13.305 -11.102 -39.297 1.00 46.19 97 GLY A N 1
ATOM 734 C CA . GLY A 1 97 ? 13.719 -12.376 -38.714 1.00 46.19 97 GLY A CA 1
ATOM 735 C C . GLY A 1 97 ? 13.405 -12.546 -37.234 1.00 46.19 97 GLY A C 1
ATOM 736 O O . GLY A 1 97 ? 13.688 -11.691 -36.405 1.00 46.19 97 GLY A O 1
ATOM 737 N N . ARG A 1 98 ? 12.886 -13.728 -36.904 1.00 46.72 98 ARG A N 1
ATOM 738 C CA . ARG A 1 98 ? 12.505 -14.253 -35.581 1.00 46.72 98 ARG A CA 1
ATOM 739 C C . ARG A 1 98 ? 13.665 -14.343 -34.560 1.00 46.72 98 ARG A C 1
ATOM 741 O O . ARG A 1 98 ? 13.578 -15.087 -33.594 1.00 46.72 98 ARG A O 1
ATOM 748 N N . HIS A 1 99 ? 14.743 -13.588 -34.769 1.00 53.12 99 HIS A N 1
ATOM 749 C CA . HIS A 1 99 ? 15.962 -13.543 -33.972 1.00 53.12 99 HIS A CA 1
ATOM 750 C C . HIS A 1 99 ? 16.450 -12.085 -33.870 1.00 53.12 99 HIS A C 1
ATOM 752 O O . HIS A 1 99 ? 17.343 -11.659 -34.604 1.00 53.12 99 HIS A O 1
ATOM 758 N N . GLY A 1 100 ? 15.874 -11.315 -32.937 1.00 56.00 100 GLY A N 1
ATOM 759 C CA . GLY A 1 100 ? 16.166 -9.890 -32.679 1.00 56.00 100 GLY A CA 1
ATOM 760 C C . GLY A 1 100 ? 17.621 -9.545 -32.303 1.00 56.00 100 GLY A C 1
ATOM 761 O O . GLY A 1 100 ? 17.942 -8.381 -32.086 1.00 56.00 100 GLY A O 1
ATOM 762 N N . HIS A 1 101 ? 18.516 -10.533 -32.294 1.00 63.56 101 HIS A N 1
ATOM 763 C CA . HIS A 1 101 ? 19.942 -10.485 -31.949 1.00 63.56 101 HIS A CA 1
ATOM 764 C C . HIS A 1 101 ? 20.823 -9.614 -32.865 1.00 63.56 101 HIS A C 1
ATOM 766 O O . HIS A 1 101 ? 21.986 -9.355 -32.562 1.00 63.56 101 HIS A O 1
ATOM 772 N N . ARG A 1 102 ? 20.300 -9.158 -34.011 1.00 75.81 102 ARG A N 1
ATOM 773 C CA . ARG A 1 102 ? 21.046 -8.323 -34.976 1.00 75.81 102 ARG A CA 1
ATOM 774 C C . ARG A 1 102 ? 20.494 -6.907 -35.134 1.00 75.81 102 ARG A C 1
ATOM 776 O O . ARG A 1 102 ? 21.043 -6.119 -35.898 1.00 75.81 102 ARG A O 1
ATOM 783 N N . CYS A 1 103 ? 19.412 -6.572 -34.437 1.00 88.19 103 CYS A N 1
ATOM 784 C CA . CYS A 1 103 ? 18.761 -5.279 -34.585 1.00 88.19 103 CYS A CA 1
ATOM 785 C C . CYS A 1 103 ? 19.371 -4.243 -33.633 1.00 88.19 103 CYS A C 1
ATOM 787 O O . CYS A 1 103 ? 19.335 -4.425 -32.416 1.00 88.19 103 CYS A O 1
ATOM 789 N N . LYS A 1 104 ? 19.851 -3.114 -34.178 1.00 90.38 104 LYS A N 1
ATOM 790 C CA . LYS A 1 104 ? 20.363 -1.986 -33.377 1.00 90.38 104 LYS A CA 1
ATOM 791 C C . LYS A 1 104 ? 19.307 -1.394 -32.433 1.00 90.38 104 LYS A C 1
ATOM 793 O O . LYS A 1 104 ? 19.651 -0.980 -31.336 1.00 90.38 104 LYS A O 1
ATOM 798 N N . HIS A 1 105 ? 18.026 -1.399 -32.819 1.00 90.62 105 HIS A N 1
ATOM 799 C CA . HIS A 1 105 ? 16.939 -0.889 -31.974 1.00 90.62 105 HIS A CA 1
ATOM 800 C C . HIS A 1 105 ? 16.659 -1.828 -30.795 1.00 90.62 105 HIS A C 1
ATOM 802 O O . HIS A 1 105 ? 16.583 -1.370 -29.663 1.00 90.62 105 HIS A O 1
ATOM 808 N N . VAL A 1 106 ? 16.591 -3.146 -31.027 1.00 90.75 106 VAL A N 1
ATOM 809 C CA . VAL A 1 106 ? 16.418 -4.138 -29.946 1.00 90.75 106 VAL A CA 1
ATOM 810 C C . VAL A 1 106 ? 17.630 -4.130 -29.009 1.00 90.75 106 VAL A C 1
ATOM 812 O O . VAL A 1 106 ? 17.469 -4.164 -27.792 1.00 90.75 106 VAL A O 1
ATOM 815 N N . ALA A 1 107 ? 18.841 -4.003 -29.557 1.00 90.88 107 ALA A N 1
ATOM 816 C CA . ALA A 1 107 ? 20.054 -3.824 -28.766 1.00 90.88 107 ALA A CA 1
ATOM 817 C C . ALA A 1 107 ? 20.030 -2.521 -27.947 1.00 90.88 107 ALA A C 1
ATOM 819 O O . ALA A 1 107 ? 20.467 -2.524 -26.800 1.00 90.88 107 ALA A O 1
ATOM 820 N N . ALA A 1 108 ? 19.478 -1.428 -28.483 1.00 91.44 108 ALA A N 1
ATOM 821 C CA . ALA A 1 108 ? 19.313 -0.179 -27.740 1.00 91.44 108 ALA A CA 1
ATOM 822 C C . ALA A 1 108 ? 18.305 -0.329 -26.589 1.00 91.44 108 ALA A C 1
ATOM 824 O O . ALA A 1 108 ? 18.580 0.156 -25.493 1.00 91.44 108 ALA A O 1
ATOM 825 N N . VAL A 1 109 ? 17.198 -1.065 -26.788 1.00 91.56 109 VAL A N 1
ATOM 826 C CA . VAL A 1 109 ? 16.281 -1.424 -25.686 1.00 91.56 109 VAL A CA 1
ATOM 827 C C . VAL A 1 109 ? 17.042 -2.206 -24.625 1.00 91.56 109 VAL A C 1
ATOM 829 O O . VAL A 1 109 ? 16.974 -1.854 -23.453 1.00 91.56 109 VAL A O 1
ATOM 832 N N . ALA A 1 110 ? 17.786 -3.241 -25.024 1.00 91.25 110 ALA A N 1
ATOM 833 C CA . ALA A 1 110 ? 18.545 -4.073 -24.098 1.00 91.25 110 ALA A CA 1
ATOM 834 C C . ALA A 1 110 ? 19.575 -3.250 -23.309 1.00 91.25 110 ALA A C 1
ATOM 836 O O . ALA A 1 110 ? 19.664 -3.404 -22.100 1.00 91.25 110 ALA A O 1
ATOM 837 N N . LEU A 1 111 ? 20.297 -2.334 -23.957 1.00 91.31 111 LEU A N 1
ATOM 838 C CA . LEU A 1 111 ? 21.253 -1.442 -23.299 1.00 91.31 111 LEU A CA 1
ATOM 839 C C . LEU A 1 111 ? 20.590 -0.508 -22.281 1.00 91.31 111 LEU A C 1
ATOM 841 O O . LEU A 1 111 ? 21.072 -0.408 -21.156 1.00 91.31 111 LEU A O 1
ATOM 845 N N . LEU A 1 112 ? 19.484 0.147 -22.648 1.00 89.81 112 LEU A N 1
ATOM 846 C CA . LEU A 1 112 ? 18.740 1.032 -21.741 1.00 89.81 112 LEU A CA 1
ATOM 847 C C . LEU A 1 112 ? 18.047 0.273 -20.606 1.00 89.81 112 LEU A C 1
ATOM 849 O O . LEU A 1 112 ? 17.839 0.828 -19.531 1.00 89.81 112 LEU A O 1
ATOM 853 N N . CYS A 1 113 ? 17.701 -0.990 -20.849 1.00 90.19 113 CYS A N 1
ATOM 854 C CA . CYS A 1 113 ? 17.083 -1.880 -19.881 1.00 90.19 113 CYS A CA 1
ATOM 855 C C . CYS A 1 113 ? 18.053 -2.291 -18.768 1.00 90.19 113 CYS A C 1
ATOM 857 O O . CYS A 1 113 ? 17.602 -2.687 -17.704 1.00 90.19 113 CYS A O 1
ATOM 859 N N . LEU A 1 114 ? 19.367 -2.212 -18.969 1.00 89.38 114 LEU A N 1
ATOM 860 C CA . LEU A 1 114 ? 20.341 -2.675 -17.985 1.00 89.38 114 LEU A CA 1
ATOM 861 C C . LEU A 1 114 ? 20.739 -1.562 -17.006 1.00 89.38 114 LEU A C 1
ATOM 863 O O . LEU A 1 114 ? 21.047 -0.439 -17.403 1.00 89.38 114 LEU A O 1
ATOM 867 N N . ARG A 1 115 ? 20.781 -1.902 -15.715 1.00 86.00 115 ARG A N 1
ATOM 868 C CA . ARG A 1 115 ? 21.366 -1.076 -14.652 1.00 86.00 115 ARG A CA 1
ATOM 869 C C . ARG A 1 115 ? 22.399 -1.880 -13.877 1.00 86.00 115 ARG A C 1
ATOM 871 O O . ARG A 1 115 ? 22.222 -3.072 -13.628 1.00 86.00 115 ARG A O 1
ATOM 878 N N . GLU A 1 116 ? 23.463 -1.200 -13.485 1.00 82.50 116 GLU A N 1
ATOM 879 C CA . GLU A 1 116 ? 24.478 -1.730 -12.583 1.00 82.50 116 GLU A CA 1
ATOM 880 C C . GLU A 1 116 ? 23.999 -1.597 -11.131 1.00 82.50 116 GLU A C 1
ATOM 882 O O . GLU A 1 116 ? 23.510 -0.540 -10.727 1.00 82.50 116 GLU A O 1
ATOM 887 N N . LYS A 1 117 ? 24.100 -2.680 -10.358 1.00 74.50 117 LYS A N 1
ATOM 888 C CA . LYS A 1 117 ? 23.757 -2.737 -8.936 1.00 74.50 117 LYS A CA 1
ATOM 889 C C . LYS A 1 117 ? 24.647 -3.769 -8.242 1.00 74.50 117 LYS A C 1
ATOM 891 O O . LYS A 1 117 ? 24.565 -4.952 -8.564 1.00 74.50 117 LYS A O 1
ATOM 896 N N . ASN A 1 118 ? 25.437 -3.335 -7.256 1.00 66.56 118 ASN A N 1
ATOM 897 C CA . ASN A 1 118 ? 26.313 -4.194 -6.443 1.00 66.56 118 ASN A CA 1
ATOM 898 C C . ASN A 1 118 ? 27.180 -5.136 -7.307 1.00 66.56 118 ASN A C 1
ATOM 900 O O . ASN A 1 118 ? 27.055 -6.357 -7.204 1.00 66.56 118 ASN A O 1
ATOM 904 N N . ASP A 1 119 ? 27.965 -4.558 -8.222 1.00 71.25 119 ASP A N 1
ATOM 905 C CA . ASP A 1 119 ? 28.865 -5.247 -9.168 1.00 71.25 119 ASP A CA 1
ATOM 906 C C . ASP A 1 119 ? 28.190 -6.212 -10.165 1.00 71.25 119 ASP A C 1
ATOM 908 O O . ASP A 1 119 ? 28.860 -6.903 -10.932 1.00 71.25 119 ASP A O 1
ATOM 912 N N . ASN A 1 120 ? 26.853 -6.247 -10.199 1.00 79.81 120 ASN A N 1
ATOM 913 C CA . ASN A 1 120 ? 26.072 -7.027 -11.151 1.00 79.81 120 ASN A CA 1
ATOM 914 C C . ASN A 1 120 ? 25.249 -6.117 -12.061 1.00 79.81 120 ASN A C 1
ATOM 916 O O . ASN A 1 120 ? 24.693 -5.108 -11.633 1.00 79.81 120 ASN A O 1
ATOM 920 N N . ILE A 1 121 ? 25.100 -6.517 -13.323 1.00 86.06 121 ILE A N 1
ATOM 921 C CA . ILE A 1 121 ? 24.174 -5.863 -14.248 1.00 86.06 121 ILE A CA 1
ATOM 922 C C . ILE A 1 121 ? 22.864 -6.645 -14.271 1.00 86.06 121 ILE A C 1
ATOM 924 O O . ILE A 1 121 ? 22.853 -7.841 -14.567 1.00 86.06 121 ILE A O 1
ATOM 928 N N . LEU A 1 122 ? 21.756 -5.957 -13.997 1.00 88.31 122 LEU A N 1
ATOM 929 C CA . LEU A 1 122 ? 20.416 -6.533 -14.024 1.00 88.31 122 LEU A CA 1
ATOM 930 C C . LEU A 1 122 ? 19.461 -5.703 -14.893 1.00 88.31 122 LEU A C 1
ATOM 932 O O . LEU A 1 122 ? 19.553 -4.472 -14.916 1.00 88.31 122 LEU A O 1
ATOM 936 N N . PRO A 1 123 ? 18.505 -6.352 -15.579 1.00 90.25 123 PRO A N 1
ATOM 937 C CA . PRO A 1 123 ? 17.415 -5.660 -16.246 1.00 90.25 123 PRO A CA 1
ATOM 938 C C . PRO A 1 123 ? 16.537 -4.882 -15.251 1.00 90.25 123 PRO A C 1
ATOM 940 O O . PRO A 1 123 ? 16.142 -5.399 -14.202 1.00 90.25 123 PRO A O 1
ATOM 943 N N . LEU A 1 124 ? 16.161 -3.660 -15.619 1.00 90.56 124 LEU A N 1
ATOM 944 C CA . LEU A 1 124 ? 15.189 -2.797 -14.947 1.00 90.56 124 LEU A CA 1
ATOM 945 C C . LEU A 1 124 ? 13.871 -3.529 -14.622 1.00 90.56 124 LEU A C 1
ATOM 947 O O . LEU A 1 124 ? 13.466 -3.489 -13.462 1.00 90.56 124 LEU A O 1
ATOM 951 N N . PRO A 1 125 ? 13.245 -4.275 -15.561 1.00 90.25 125 PRO A N 1
ATOM 952 C CA . PRO A 1 125 ? 12.028 -5.036 -15.284 1.00 90.25 125 PRO A CA 1
ATOM 953 C C . PRO A 1 125 ? 12.182 -6.016 -14.105 1.00 90.25 125 PRO A C 1
ATOM 955 O O . PRO A 1 125 ? 11.313 -6.104 -13.247 1.00 90.25 125 PRO A O 1
ATOM 958 N N . LEU A 1 126 ? 13.324 -6.709 -14.015 1.00 89.06 126 LEU A N 1
ATOM 959 C CA . LEU A 1 126 ? 13.581 -7.715 -12.974 1.00 89.06 126 LEU A CA 1
ATOM 960 C C . LEU A 1 126 ? 14.010 -7.102 -11.633 1.00 89.06 126 LEU A C 1
ATOM 962 O O . LEU A 1 126 ? 13.862 -7.725 -10.583 1.00 89.06 126 LEU A O 1
ATOM 966 N N . SER A 1 127 ? 14.572 -5.894 -11.660 1.00 89.38 127 SER A N 1
ATOM 967 C CA . SER A 1 127 ? 15.010 -5.182 -10.456 1.00 89.38 127 SER A CA 1
ATOM 968 C C . SER A 1 127 ? 13.898 -4.344 -9.826 1.00 89.38 127 SER A C 1
ATOM 970 O O . SER A 1 127 ? 13.928 -4.130 -8.613 1.00 89.38 127 SER A O 1
ATOM 972 N N . PHE A 1 128 ? 12.909 -3.915 -10.616 1.00 91.69 128 PHE A N 1
ATOM 973 C CA . PHE A 1 128 ? 11.784 -3.121 -10.134 1.00 91.69 128 PHE A CA 1
ATOM 974 C C . PHE A 1 128 ? 10.947 -3.880 -9.105 1.00 91.69 128 PHE A C 1
ATOM 976 O O . PHE A 1 128 ? 10.675 -3.319 -8.049 1.00 91.69 128 PHE A O 1
ATOM 983 N N . ASP A 1 129 ? 10.608 -5.150 -9.348 1.00 87.69 129 ASP A N 1
ATOM 984 C CA . ASP A 1 129 ? 9.715 -5.935 -8.476 1.00 87.69 129 ASP A CA 1
ATOM 985 C C . ASP A 1 129 ? 10.208 -6.033 -7.018 1.00 87.69 129 ASP A C 1
ATOM 987 O O . ASP A 1 129 ? 9.402 -6.103 -6.089 1.00 87.69 129 ASP A O 1
ATOM 991 N N . ASN A 1 130 ? 11.526 -5.962 -6.807 1.00 86.75 130 ASN A N 1
ATOM 992 C CA . ASN A 1 130 ? 12.168 -6.000 -5.487 1.00 86.75 130 ASN A CA 1
ATOM 993 C C . ASN A 1 130 ? 12.622 -4.614 -4.994 1.00 86.75 130 ASN A C 1
ATOM 995 O O . ASN A 1 130 ? 13.469 -4.512 -4.106 1.00 86.75 130 ASN A O 1
ATOM 999 N N . SER A 1 131 ? 12.124 -3.537 -5.602 1.00 91.00 131 SER A N 1
ATOM 1000 C CA . SER A 1 131 ? 12.485 -2.165 -5.249 1.00 91.00 131 SER A CA 1
ATOM 1001 C C . SER A 1 131 ? 11.454 -1.519 -4.315 1.00 91.00 131 SER A C 1
ATOM 1003 O O . SER A 1 131 ? 10.255 -1.797 -4.427 1.00 91.00 131 SER A O 1
ATOM 1005 N N . PRO A 1 132 ? 11.877 -0.572 -3.458 1.00 92.31 132 PRO A N 1
ATOM 1006 C CA . PRO A 1 132 ? 10.960 0.283 -2.702 1.00 92.31 132 PRO A CA 1
ATOM 1007 C C . PRO A 1 132 ? 9.920 0.996 -3.577 1.00 92.31 132 PRO A C 1
ATOM 1009 O O . PRO A 1 132 ? 8.759 1.122 -3.190 1.00 92.31 132 PRO A O 1
ATOM 1012 N N . TRP A 1 133 ? 10.302 1.395 -4.794 1.00 93.56 133 TRP A N 1
ATOM 1013 C CA . TRP A 1 133 ? 9.401 2.037 -5.750 1.00 93.56 133 TRP A CA 1
ATOM 1014 C C . TRP A 1 133 ? 8.270 1.119 -6.222 1.00 93.56 133 TRP A C 1
ATOM 1016 O O . TRP A 1 133 ? 7.151 1.594 -6.392 1.00 93.56 133 TRP A O 1
ATOM 1026 N N . HIS A 1 134 ? 8.494 -0.190 -6.359 1.00 94.06 134 HIS A N 1
ATOM 1027 C CA . HIS A 1 134 ? 7.409 -1.135 -6.641 1.00 94.06 134 HIS A CA 1
ATOM 1028 C C . HIS A 1 134 ? 6.455 -1.286 -5.452 1.00 94.06 134 HIS A C 1
ATOM 1030 O O . HIS A 1 134 ? 5.238 -1.335 -5.643 1.00 94.06 134 HIS A O 1
ATOM 1036 N N . THR A 1 135 ? 6.966 -1.289 -4.219 1.00 93.56 135 THR A N 1
ATOM 1037 C CA . THR A 1 135 ? 6.130 -1.282 -3.008 1.00 93.56 135 THR A CA 1
ATOM 1038 C C . THR A 1 135 ? 5.252 -0.027 -2.947 1.00 93.56 135 THR A C 1
ATOM 1040 O O . THR A 1 135 ? 4.039 -0.131 -2.746 1.00 93.56 135 THR A O 1
ATOM 1043 N N . ILE A 1 136 ? 5.833 1.150 -3.206 1.00 93.81 136 ILE A N 1
ATOM 1044 C CA . ILE A 1 136 ? 5.099 2.421 -3.300 1.00 93.81 136 ILE A CA 1
ATOM 1045 C C . ILE A 1 136 ? 4.086 2.370 -4.451 1.00 93.81 136 ILE A C 1
ATOM 1047 O O . ILE A 1 136 ? 2.922 2.705 -4.256 1.00 93.81 136 ILE A O 1
ATOM 1051 N N . GLY A 1 137 ? 4.479 1.887 -5.630 1.00 92.69 137 GLY A N 1
ATOM 1052 C CA . GLY A 1 137 ? 3.593 1.738 -6.786 1.00 92.69 137 GLY A CA 1
ATOM 1053 C C . GLY A 1 137 ? 2.403 0.818 -6.512 1.00 92.69 137 GLY A C 1
ATOM 1054 O O . GLY A 1 137 ? 1.281 1.125 -6.912 1.00 92.69 137 GLY A O 1
ATOM 1055 N N . ASN A 1 138 ? 2.603 -0.275 -5.769 1.00 92.31 138 ASN A N 1
ATOM 1056 C CA . ASN A 1 138 ? 1.522 -1.162 -5.338 1.00 92.31 138 ASN A CA 1
ATOM 1057 C C . ASN A 1 138 ? 0.549 -0.458 -4.393 1.00 92.31 138 ASN A C 1
ATOM 1059 O O . ASN A 1 138 ? -0.662 -0.618 -4.546 1.00 92.31 138 ASN A O 1
ATOM 1063 N N . TYR A 1 139 ? 1.069 0.322 -3.444 1.00 91.44 139 TYR A N 1
ATOM 1064 C CA . TYR A 1 139 ? 0.252 1.140 -2.553 1.00 91.44 139 TYR A CA 1
ATOM 1065 C C . TYR A 1 139 ? -0.564 2.173 -3.342 1.00 91.44 139 TYR A C 1
ATOM 1067 O O . TYR A 1 139 ? -1.785 2.213 -3.213 1.00 91.44 139 TYR A O 1
ATOM 1075 N N . LEU A 1 140 ? 0.075 2.938 -4.231 1.00 90.12 140 LEU A N 1
ATOM 1076 C CA . LEU A 1 140 ? -0.596 3.938 -5.064 1.00 90.12 140 LEU A CA 1
ATOM 1077 C C . LEU A 1 140 ? -1.646 3.313 -5.998 1.00 90.12 140 LEU A C 1
ATOM 1079 O O . LEU A 1 140 ? -2.751 3.834 -6.135 1.00 90.12 140 LEU A O 1
ATOM 1083 N N . GLY A 1 141 ? -1.329 2.169 -6.608 1.00 87.06 141 GLY A N 1
ATOM 1084 C CA . GLY A 1 141 ? -2.253 1.442 -7.475 1.00 87.06 141 GLY A CA 1
ATOM 1085 C C . GLY A 1 141 ? -3.488 0.915 -6.736 1.00 87.06 141 GLY A C 1
ATOM 1086 O O . GLY A 1 141 ? -4.578 0.923 -7.303 1.00 87.06 141 GLY A O 1
ATOM 1087 N N . ARG A 1 142 ? -3.349 0.507 -5.465 1.00 85.88 142 ARG A N 1
ATOM 1088 C CA . ARG A 1 142 ? -4.499 0.167 -4.606 1.00 85.88 142 ARG A CA 1
ATOM 1089 C C . ARG A 1 142 ? -5.359 1.398 -4.319 1.00 85.88 142 ARG A C 1
ATOM 1091 O O . ARG A 1 142 ? -6.562 1.341 -4.534 1.00 85.88 142 ARG A O 1
ATOM 1098 N N . GLN A 1 143 ? -4.742 2.533 -3.979 1.00 84.31 143 GLN A N 1
ATOM 1099 C CA . GLN A 1 143 ? -5.479 3.779 -3.728 1.00 84.31 143 GLN A CA 1
ATOM 1100 C C . GLN A 1 143 ? -6.326 4.225 -4.927 1.00 84.31 143 GLN A C 1
ATOM 1102 O O . GLN A 1 143 ? -7.454 4.680 -4.742 1.00 84.31 143 GLN A O 1
ATOM 1107 N N . SER A 1 144 ? -5.820 4.047 -6.154 1.00 79.88 144 SER A N 1
ATOM 1108 C CA . SER A 1 144 ? -6.593 4.335 -7.371 1.00 79.88 144 SER A CA 1
ATOM 1109 C C . SER A 1 144 ? -7.740 3.357 -7.640 1.00 79.88 144 SER A C 1
ATOM 1111 O O . SER A 1 144 ? -8.673 3.711 -8.352 1.00 79.88 144 SER A O 1
ATOM 1113 N N . ALA A 1 145 ? -7.674 2.136 -7.103 1.00 78.38 145 ALA A N 1
ATOM 1114 C CA . ALA A 1 145 ? -8.729 1.137 -7.260 1.00 78.38 145 ALA A CA 1
ATOM 1115 C C . ALA A 1 145 ? -9.847 1.312 -6.219 1.00 78.38 145 ALA A C 1
ATOM 1117 O O . ALA A 1 145 ? -11.009 1.051 -6.522 1.00 78.38 145 ALA A O 1
ATOM 1118 N N . ASP A 1 146 ? -9.504 1.774 -5.013 1.00 74.62 146 ASP A N 1
ATOM 1119 C CA . ASP A 1 146 ? -10.449 1.904 -3.899 1.00 74.62 146 ASP A CA 1
ATOM 1120 C C . ASP A 1 146 ? -11.406 3.097 -4.062 1.00 74.62 146 ASP A C 1
ATOM 1122 O O . ASP A 1 146 ? -12.524 3.077 -3.545 1.00 74.62 146 ASP A O 1
ATOM 1126 N N . CYS A 1 147 ? -10.988 4.164 -4.752 1.00 71.62 147 CYS A N 1
ATOM 1127 C CA . CYS A 1 147 ? -11.793 5.376 -4.898 1.00 71.62 147 CYS A CA 1
ATOM 1128 C C . CYS A 1 147 ? -11.354 6.257 -6.075 1.00 71.62 147 CYS A C 1
ATOM 1130 O O . CYS A 1 147 ? -10.246 6.138 -6.599 1.00 71.62 147 CYS A O 1
ATOM 1132 N N . ARG A 1 148 ? -12.218 7.209 -6.452 1.00 79.12 148 ARG A N 1
ATOM 1133 C CA . ARG A 1 148 ? -11.871 8.244 -7.430 1.00 79.12 148 ARG A CA 1
ATOM 1134 C C . ARG A 1 148 ? -10.889 9.237 -6.806 1.00 79.12 148 ARG A C 1
ATOM 1136 O O . ARG A 1 148 ? -11.221 9.905 -5.830 1.00 79.12 148 ARG A O 1
ATOM 1143 N N . LEU A 1 149 ? -9.707 9.339 -7.404 1.00 83.06 149 LEU A N 1
ATOM 1144 C CA . LEU A 1 149 ? -8.690 10.319 -7.037 1.00 83.06 149 LEU A CA 1
ATOM 1145 C C . LEU A 1 149 ? -8.952 11.645 -7.756 1.00 83.06 149 LEU A C 1
ATOM 1147 O O . LEU A 1 149 ? -9.317 11.661 -8.932 1.00 83.06 149 LEU A O 1
ATOM 1151 N N . GLU A 1 150 ? -8.756 12.751 -7.050 1.00 85.00 150 GLU A N 1
ATOM 1152 C CA . GLU A 1 150 ? -8.771 14.092 -7.629 1.00 85.00 150 GLU A CA 1
ATOM 1153 C C . GLU A 1 150 ? -7.351 14.452 -8.068 1.00 85.00 150 GLU A C 1
ATOM 1155 O O . GLU A 1 150 ? -6.399 14.345 -7.293 1.00 85.00 150 GLU A O 1
ATOM 1160 N N . THR A 1 151 ? -7.203 14.864 -9.322 1.00 85.81 151 THR A N 1
ATOM 1161 C CA . THR A 1 151 ? -5.909 15.161 -9.939 1.00 85.81 151 THR A CA 1
ATOM 1162 C C . THR A 1 151 ? -5.874 16.620 -10.360 1.00 85.81 151 THR A C 1
ATOM 1164 O O . THR A 1 151 ? -6.760 17.080 -11.077 1.00 85.81 151 THR A O 1
ATOM 1167 N N . SER A 1 152 ? -4.842 17.344 -9.942 1.00 85.31 152 SER A N 1
ATOM 1168 C CA . SER A 1 152 ? -4.612 18.736 -10.324 1.00 85.31 152 SER A CA 1
ATOM 1169 C C . SER A 1 152 ? -3.192 18.908 -10.843 1.00 85.31 152 SER A C 1
ATOM 1171 O O . SER A 1 152 ? -2.245 18.384 -10.252 1.00 85.31 152 SER A O 1
ATOM 1173 N N . TRP A 1 153 ? -3.057 19.678 -11.917 1.00 83.12 153 TRP A N 1
ATOM 1174 C CA . TRP A 1 153 ? -1.787 19.977 -12.564 1.00 83.12 153 TRP A CA 1
ATOM 1175 C C . TRP A 1 153 ? -1.495 21.468 -12.454 1.00 83.12 153 TRP A C 1
ATOM 1177 O O . TRP A 1 153 ? -2.333 22.283 -12.830 1.00 83.12 153 TRP A O 1
ATOM 1187 N N . ASN A 1 154 ? -0.299 21.813 -11.979 1.00 81.19 154 ASN A N 1
ATOM 1188 C CA . ASN A 1 154 ? 0.190 23.188 -11.968 1.00 81.19 154 ASN A CA 1
ATOM 1189 C C . ASN A 1 154 ? 1.461 23.265 -12.817 1.00 81.19 154 ASN A C 1
ATOM 1191 O O . ASN A 1 154 ? 2.511 22.751 -12.427 1.00 81.19 154 ASN A O 1
ATOM 1195 N N . SER A 1 155 ? 1.364 23.899 -13.982 1.00 73.88 155 SER A N 1
ATOM 1196 C CA . SER A 1 155 ? 2.509 24.122 -14.867 1.00 73.88 155 SER A CA 1
ATOM 1197 C C . SER A 1 155 ? 3.253 25.383 -14.429 1.00 73.88 155 SER A C 1
ATOM 1199 O O . SER A 1 155 ? 2.689 26.474 -14.405 1.00 73.88 155 SER A O 1
ATOM 1201 N N . THR A 1 156 ? 4.525 25.239 -14.076 1.00 69.50 156 THR A N 1
ATOM 1202 C CA . THR A 1 156 ? 5.467 26.353 -13.904 1.00 69.50 156 THR A CA 1
ATOM 1203 C C . THR A 1 156 ? 6.389 26.413 -15.122 1.00 69.50 156 THR A C 1
ATOM 1205 O O . THR A 1 156 ? 6.519 25.421 -15.829 1.00 69.50 156 THR A O 1
ATOM 1208 N N . ASN A 1 157 ? 7.057 27.546 -15.378 1.00 58.75 157 ASN A N 1
ATOM 1209 C CA . ASN A 1 157 ? 7.914 27.739 -16.567 1.00 58.75 157 ASN A CA 1
ATOM 1210 C C . ASN A 1 157 ? 9.072 26.724 -16.719 1.00 58.75 157 ASN A C 1
ATOM 1212 O O . ASN A 1 157 ? 9.759 26.754 -17.736 1.00 58.75 157 ASN A O 1
ATOM 1216 N N . ALA A 1 158 ? 9.316 25.874 -15.718 1.00 64.44 158 ALA A N 1
ATOM 1217 C CA . ALA A 1 158 ? 10.303 24.798 -15.766 1.00 64.44 158 ALA A CA 1
ATOM 1218 C C . ALA A 1 158 ? 9.643 23.414 -15.594 1.00 64.44 158 ALA A C 1
ATOM 1220 O O . ALA A 1 158 ? 9.866 22.550 -16.431 1.00 64.44 158 ALA A O 1
ATOM 1221 N N . ALA A 1 159 ? 8.748 23.241 -14.608 1.00 76.12 159 ALA A N 1
ATOM 1222 C CA . ALA A 1 159 ? 8.204 21.935 -14.222 1.00 76.12 159 ALA A CA 1
ATOM 1223 C C . ALA A 1 159 ? 6.668 21.853 -14.258 1.00 76.12 159 ALA A C 1
ATOM 1225 O O . ALA A 1 159 ? 5.967 22.811 -13.913 1.00 76.12 159 ALA A O 1
ATOM 1226 N N . CYS A 1 160 ? 6.140 20.662 -14.538 1.00 81.56 160 CYS A N 1
ATOM 1227 C CA . CYS A 1 160 ? 4.750 20.280 -14.301 1.00 81.56 160 CYS A CA 1
ATOM 1228 C C . CYS A 1 160 ? 4.605 19.631 -12.916 1.00 81.56 160 CYS A C 1
ATOM 1230 O O . CYS A 1 160 ? 5.017 18.490 -12.702 1.00 81.56 160 CYS A O 1
ATOM 1232 N N . LEU A 1 161 ? 3.972 20.331 -11.975 1.00 85.75 161 LEU A N 1
ATOM 1233 C CA . LEU A 1 161 ? 3.636 19.774 -10.668 1.00 85.75 161 LEU A CA 1
ATOM 1234 C C . LEU A 1 161 ? 2.328 18.979 -10.769 1.00 85.75 161 LEU A C 1
ATOM 1236 O O . LEU A 1 161 ? 1.259 19.553 -10.986 1.00 85.75 161 LEU A O 1
ATOM 1240 N N . LEU A 1 162 ? 2.412 17.666 -10.568 1.00 87.12 162 LEU A N 1
ATOM 1241 C CA . LEU A 1 162 ? 1.261 16.781 -10.426 1.00 87.12 162 LEU A CA 1
ATOM 1242 C C . LEU A 1 162 ? 0.906 16.652 -8.945 1.00 87.12 162 LEU A C 1
ATOM 1244 O O . LEU A 1 162 ? 1.726 16.211 -8.137 1.00 87.12 162 LEU A O 1
ATOM 1248 N N . GLN A 1 163 ? -0.337 16.979 -8.604 1.00 90.00 163 GLN A N 1
ATOM 1249 C CA . GLN A 1 163 ? -0.919 16.715 -7.296 1.00 90.00 163 GLN A CA 1
ATOM 1250 C C . GLN A 1 163 ? -2.101 15.751 -7.438 1.00 90.00 163 GLN A C 1
ATOM 1252 O O . GLN A 1 163 ? -3.018 15.985 -8.222 1.00 90.00 163 GLN A O 1
ATOM 1257 N N . VAL A 1 164 ? -2.074 14.667 -6.666 1.00 88.88 164 VAL A N 1
ATOM 1258 C CA . VAL A 1 164 ? -3.132 13.652 -6.618 1.00 88.88 164 VAL A CA 1
ATOM 1259 C C . VAL A 1 164 ? -3.619 13.538 -5.186 1.00 88.88 164 VAL A C 1
ATOM 1261 O O . VAL A 1 164 ? -2.827 13.255 -4.289 1.00 88.88 164 VAL A O 1
ATOM 1264 N N . GLN A 1 165 ? -4.907 13.760 -4.958 1.00 90.12 165 GLN A N 1
ATOM 1265 C CA . GLN A 1 165 ? -5.490 13.818 -3.623 1.00 90.12 165 GLN A CA 1
ATOM 1266 C C . GLN A 1 165 ? -6.740 12.947 -3.502 1.00 90.12 165 GLN A C 1
ATOM 1268 O O . GLN A 1 165 ? -7.440 12.667 -4.476 1.00 90.12 165 GLN A O 1
ATOM 1273 N N . LYS A 1 166 ? -7.021 12.531 -2.271 1.00 86.62 166 LYS A N 1
ATOM 1274 C CA . LYS A 1 166 ? -8.221 11.782 -1.888 1.00 86.62 166 LYS A CA 1
ATOM 1275 C C . LYS A 1 166 ? -8.777 12.381 -0.600 1.00 86.62 166 LYS A C 1
ATOM 1277 O O . LYS A 1 166 ? -8.023 12.762 0.300 1.00 86.62 166 LYS A O 1
ATOM 1282 N N . LYS A 1 167 ? -10.106 12.421 -0.480 1.00 73.31 167 LYS A N 1
ATOM 1283 C CA . LYS A 1 167 ? -10.777 12.783 0.777 1.00 73.31 167 LYS A CA 1
ATOM 1284 C C . LYS A 1 167 ? -10.364 11.789 1.869 1.00 73.31 167 LYS A C 1
ATOM 1286 O O . LYS A 1 167 ? -10.592 10.597 1.711 1.00 73.31 167 LYS A O 1
ATOM 1291 N N . GLY A 1 168 ? -9.750 12.274 2.950 1.00 69.75 168 GLY A N 1
ATOM 1292 C CA . GLY A 1 168 ? -9.220 11.422 4.029 1.00 69.75 168 GLY A CA 1
ATOM 1293 C C . GLY A 1 168 ? -7.715 11.556 4.294 1.00 69.75 168 GLY A C 1
ATOM 1294 O O . GLY A 1 168 ? -7.192 10.853 5.153 1.00 69.75 168 GLY A O 1
ATOM 1295 N N . GLY A 1 169 ? -7.021 12.471 3.605 1.00 76.06 169 GLY A N 1
ATOM 1296 C CA . GLY A 1 169 ? -5.643 12.863 3.941 1.00 76.06 169 GLY A CA 1
ATOM 1297 C C . GLY A 1 169 ? -4.549 12.247 3.066 1.00 76.06 169 GLY A C 1
ATOM 1298 O O . GLY A 1 169 ? -3.377 12.551 3.274 1.00 76.06 169 GLY A O 1
ATOM 1299 N N . PHE A 1 170 ? -4.896 11.430 2.066 1.00 86.06 170 PHE A N 1
ATOM 1300 C CA . PHE A 1 170 ? -3.930 10.997 1.054 1.00 86.06 170 PHE A CA 1
ATOM 1301 C C . PHE A 1 170 ? -3.638 12.132 0.070 1.00 86.06 170 PHE A C 1
ATOM 1303 O O . PHE A 1 170 ? -4.552 12.747 -0.490 1.00 86.06 170 PHE A O 1
ATOM 1310 N N . LEU A 1 171 ? -2.348 12.377 -0.151 1.00 87.81 171 LEU A N 1
ATOM 1311 C CA . LEU A 1 171 ? -1.859 13.429 -1.030 1.00 87.81 171 LEU A CA 1
ATOM 1312 C C . LEU A 1 171 ? -0.502 13.037 -1.608 1.00 87.81 171 LEU A C 1
ATOM 1314 O O . LEU A 1 171 ? 0.478 12.947 -0.879 1.00 87.81 171 LEU A O 1
ATOM 1318 N N . MET A 1 172 ? -0.421 12.855 -2.917 1.00 91.31 172 MET A N 1
ATOM 1319 C CA . MET A 1 172 ? 0.839 12.717 -3.640 1.00 91.31 172 MET A CA 1
ATOM 1320 C C . MET A 1 172 ? 1.144 14.028 -4.360 1.00 91.31 172 MET A C 1
ATOM 1322 O O . MET A 1 172 ? 0.272 14.575 -5.033 1.00 91.31 172 MET A O 1
ATOM 1326 N N . ARG A 1 173 ? 2.381 14.516 -4.259 1.00 90.81 173 ARG A N 1
ATOM 1327 C CA . ARG A 1 173 ? 2.891 15.630 -5.065 1.00 90.81 173 ARG A CA 1
ATOM 1328 C C . ARG A 1 173 ? 4.196 15.229 -5.724 1.00 90.81 173 ARG A C 1
ATOM 1330 O O . ARG A 1 173 ? 5.088 14.709 -5.050 1.00 90.81 173 ARG A O 1
ATOM 1337 N N . THR A 1 174 ? 4.314 15.499 -7.017 1.00 88.88 174 THR A N 1
ATOM 1338 C CA . THR A 1 174 ? 5.544 15.237 -7.761 1.00 88.88 174 THR A CA 1
ATOM 1339 C C . THR A 1 174 ? 5.824 16.293 -8.824 1.00 88.88 174 THR A C 1
ATOM 1341 O O . THR A 1 174 ? 4.894 16.828 -9.426 1.00 88.88 174 THR A O 1
ATOM 1344 N N . SER A 1 175 ? 7.107 16.597 -9.026 1.00 87.00 175 SER A N 1
ATOM 1345 C CA . SER A 1 175 ? 7.602 17.524 -10.046 1.00 87.00 175 SER A CA 1
ATOM 1346 C C . SER A 1 175 ? 8.085 16.743 -11.268 1.00 87.00 175 SER A C 1
ATOM 1348 O O . SER A 1 175 ? 9.038 15.967 -11.184 1.00 87.00 175 SER A O 1
ATOM 1350 N N . LEU A 1 176 ? 7.420 16.934 -12.404 1.00 83.56 176 LEU A N 1
ATOM 1351 C CA . LEU A 1 176 ? 7.677 16.216 -13.649 1.00 83.56 176 LEU A CA 1
ATOM 1352 C C . LEU A 1 176 ? 8.105 17.195 -14.740 1.00 83.56 176 LEU A C 1
ATOM 1354 O O . LEU A 1 176 ? 7.591 18.307 -14.816 1.00 83.56 176 LEU A O 1
ATOM 1358 N N . SER A 1 177 ? 8.986 16.754 -15.632 1.00 80.75 177 SER A N 1
ATOM 1359 C CA . SER A 1 177 ? 9.206 17.454 -16.901 1.00 80.75 177 SER A CA 1
ATOM 1360 C C . SER A 1 177 ? 7.949 17.391 -17.781 1.00 80.75 177 SER A C 1
ATOM 1362 O O . SER A 1 177 ? 7.134 16.471 -17.651 1.00 80.75 177 SER A O 1
ATOM 1364 N N . GLU A 1 178 ? 7.810 18.320 -18.728 1.00 76.06 178 GLU A N 1
ATOM 1365 C CA . GLU A 1 178 ? 6.699 18.322 -19.692 1.00 76.06 178 GLU A CA 1
ATOM 1366 C C . GLU A 1 178 ? 6.556 16.979 -20.449 1.00 76.06 178 GLU A C 1
ATOM 1368 O O . GLU A 1 178 ? 5.442 16.447 -20.505 1.00 76.06 178 GLU A O 1
ATOM 1373 N N . PRO A 1 179 ? 7.639 16.339 -20.940 1.00 75.00 179 PRO A N 1
ATOM 1374 C CA . PRO A 1 179 ? 7.538 15.014 -21.542 1.00 75.00 179 PRO A CA 1
ATOM 1375 C C . PRO A 1 179 ? 7.019 13.932 -20.583 1.00 75.00 179 PRO A C 1
ATOM 1377 O O . PRO A 1 179 ? 6.192 13.117 -20.982 1.00 75.00 179 PRO A O 1
ATOM 1380 N N . ALA A 1 180 ? 7.469 13.905 -19.322 1.00 78.50 180 ALA A N 1
ATOM 1381 C CA . ALA A 1 180 ? 7.021 12.897 -18.352 1.00 78.50 180 ALA A CA 1
ATOM 1382 C C . ALA A 1 180 ? 5.546 13.103 -17.975 1.00 78.50 180 ALA A C 1
ATOM 1384 O O . ALA A 1 180 ? 4.788 12.144 -17.818 1.00 78.50 180 ALA A O 1
ATOM 1385 N N . ALA A 1 181 ? 5.118 14.364 -17.885 1.00 78.44 181 ALA A N 1
ATOM 1386 C CA . ALA A 1 181 ? 3.720 14.720 -17.697 1.00 78.44 181 ALA A CA 1
ATOM 1387 C C . ALA A 1 181 ? 2.854 14.256 -18.880 1.00 78.44 181 ALA A C 1
ATOM 1389 O O . ALA A 1 181 ? 1.773 13.710 -18.658 1.00 78.44 181 ALA A O 1
ATOM 1390 N N . ALA A 1 182 ? 3.328 14.420 -20.120 1.00 75.56 182 ALA A N 1
ATOM 1391 C CA . ALA A 1 182 ? 2.632 13.946 -21.316 1.00 75.56 182 ALA A CA 1
ATOM 1392 C C . ALA A 1 182 ? 2.482 12.412 -21.338 1.00 75.56 182 ALA A C 1
ATOM 1394 O O . ALA A 1 182 ? 1.424 11.902 -21.706 1.00 75.56 182 ALA A O 1
ATOM 1395 N N . GLU A 1 183 ? 3.492 11.663 -20.885 1.00 77.25 183 GLU A N 1
ATOM 1396 C CA . GLU A 1 183 ? 3.403 10.200 -20.762 1.00 77.25 183 GLU A CA 1
ATOM 1397 C C . GLU A 1 183 ? 2.323 9.761 -19.759 1.00 77.25 183 GLU A C 1
ATOM 1399 O O . GLU A 1 183 ? 1.528 8.864 -20.050 1.00 77.25 183 GLU A O 1
ATOM 1404 N N . LEU A 1 184 ? 2.230 10.428 -18.603 1.00 78.81 184 LEU A N 1
ATOM 1405 C CA . LEU A 1 184 ? 1.199 10.139 -17.600 1.00 78.81 184 LEU A CA 1
ATOM 1406 C C . LEU A 1 184 ? -0.218 10.533 -18.045 1.00 78.81 184 LEU A C 1
ATOM 1408 O O . LEU A 1 184 ? -1.185 9.883 -17.639 1.00 78.81 184 LEU A O 1
ATOM 1412 N N . GLN A 1 185 ? -0.360 11.540 -18.909 1.00 75.44 185 GLN A N 1
ATOM 1413 C CA . GLN A 1 185 ? -1.656 11.924 -19.481 1.00 75.44 185 GLN A CA 1
ATOM 1414 C C . GLN A 1 185 ? -2.243 10.826 -20.368 1.00 75.44 185 GLN A C 1
ATOM 1416 O O . GLN A 1 185 ? -3.429 10.519 -20.253 1.00 75.44 185 GLN A O 1
ATOM 1421 N N . VAL A 1 186 ? -1.409 10.161 -21.181 1.00 72.19 186 VAL A N 1
ATOM 1422 C CA . VAL A 1 186 ? -1.828 9.014 -22.019 1.00 72.19 186 VAL A CA 1
ATOM 1423 C C . VAL A 1 186 ? -2.430 7.889 -21.162 1.00 72.19 186 VAL A C 1
ATOM 1425 O O . VAL A 1 186 ? -3.229 7.081 -21.631 1.00 72.19 186 VAL A O 1
ATOM 1428 N N . LEU A 1 187 ? -2.039 7.823 -19.888 1.00 72.31 187 LEU A N 1
ATOM 1429 C CA . LEU A 1 187 ? -2.437 6.789 -18.939 1.00 72.31 187 LEU A CA 1
ATOM 1430 C C . LEU A 1 187 ? -3.708 7.132 -18.147 1.00 72.31 187 LEU A C 1
ATOM 1432 O O . LEU A 1 187 ? -4.113 6.337 -17.298 1.00 72.31 187 LEU A O 1
ATOM 1436 N N . GLY A 1 188 ? -4.349 8.269 -18.438 1.00 68.69 188 GLY A N 1
ATOM 1437 C CA . GLY A 1 188 ? -5.626 8.673 -17.845 1.00 68.69 188 GLY A CA 1
ATOM 1438 C C . GLY A 1 188 ? -5.522 9.680 -16.696 1.00 68.69 188 GLY A C 1
ATOM 1439 O O . GLY A 1 188 ? -6.527 9.938 -16.039 1.00 68.69 188 GLY A O 1
ATOM 1440 N N . LEU A 1 189 ? -4.342 10.261 -16.440 1.00 69.50 189 LEU A N 1
ATOM 1441 C CA . LEU A 1 189 ? -4.207 11.444 -15.578 1.00 69.50 189 LEU A CA 1
ATOM 1442 C C . LEU A 1 189 ? -4.367 12.702 -16.438 1.00 69.50 189 LEU A C 1
ATOM 1444 O O . LEU A 1 189 ? -3.379 13.316 -16.835 1.00 69.50 189 LEU A O 1
ATOM 1448 N N . GLU A 1 190 ? -5.611 13.052 -16.769 1.00 64.25 190 GLU A N 1
ATOM 1449 C CA . GLU A 1 190 ? -5.921 14.189 -17.644 1.00 64.25 190 GLU A CA 1
ATOM 1450 C C . GLU A 1 190 ? -5.279 15.489 -17.125 1.00 64.25 190 GLU A C 1
ATOM 1452 O O . GLU A 1 190 ? -5.456 15.867 -15.965 1.00 64.25 190 GLU A O 1
ATOM 1457 N N . ASN A 1 191 ? -4.516 16.168 -17.988 1.00 61.59 191 ASN A N 1
ATOM 1458 C CA . ASN A 1 191 ? -3.970 17.499 -17.736 1.00 61.59 191 ASN A CA 1
ATOM 1459 C C . ASN A 1 191 ? -4.676 18.500 -18.660 1.00 61.59 191 ASN A C 1
ATOM 1461 O O . ASN A 1 191 ? -4.391 18.512 -19.859 1.00 61.59 191 ASN A O 1
ATOM 1465 N N . PRO A 1 192 ? -5.568 19.355 -18.140 1.00 51.44 192 PRO A N 1
ATOM 1466 C CA . PRO A 1 192 ? -6.329 20.289 -18.966 1.00 51.44 192 PRO A CA 1
ATOM 1467 C C . PRO A 1 192 ? -5.470 21.399 -19.599 1.00 51.44 192 PRO A C 1
ATOM 1469 O O . PRO A 1 192 ? -5.952 22.095 -20.487 1.00 51.44 192 PRO A O 1
ATOM 1472 N N . GLY A 1 193 ? -4.218 21.585 -19.156 1.00 49.94 193 GLY A N 1
ATOM 1473 C CA . GLY A 1 193 ? -3.315 22.637 -19.638 1.00 49.94 193 GLY A CA 1
ATOM 1474 C C . GLY A 1 193 ? -2.218 22.178 -20.605 1.00 49.94 193 GLY A C 1
ATOM 1475 O O . GLY A 1 193 ? -1.371 22.991 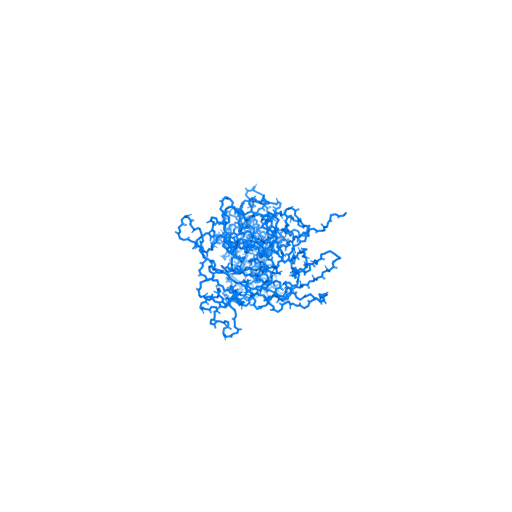-20.969 1.00 49.94 193 GLY A O 1
ATOM 1476 N N . ALA A 1 194 ? -2.176 20.901 -20.996 1.00 55.59 194 ALA A N 1
ATOM 1477 C CA . ALA A 1 194 ? -1.145 20.395 -21.900 1.00 55.59 194 ALA A CA 1
ATOM 1478 C C . ALA A 1 194 ? -1.476 20.720 -23.364 1.00 55.59 194 ALA A C 1
ATOM 1480 O O . ALA A 1 194 ? -2.521 20.337 -23.885 1.00 55.59 194 ALA A O 1
ATOM 1481 N N . SER A 1 195 ? -0.569 21.425 -24.036 1.00 49.03 195 SER A N 1
ATOM 1482 C CA . SER A 1 195 ? -0.708 21.864 -25.431 1.00 49.03 195 SER A CA 1
ATOM 1483 C C . SER A 1 195 ? -0.301 20.803 -26.461 1.00 49.03 195 SER A C 1
ATOM 1485 O O . SER A 1 195 ? -0.600 20.965 -27.643 1.00 49.03 195 SER A O 1
ATOM 1487 N N . SER A 1 196 ? 0.355 19.716 -26.041 1.00 52.91 196 SER A N 1
ATOM 1488 C CA . SER A 1 196 ? 0.809 18.653 -26.943 1.00 52.91 196 SER A CA 1
ATOM 1489 C C . SER A 1 196 ? -0.068 17.403 -26.830 1.00 52.91 196 SER A C 1
ATOM 1491 O O . SER A 1 196 ? -0.207 16.863 -25.731 1.00 52.91 196 SER A O 1
ATOM 1493 N N . PRO A 1 197 ? -0.632 16.893 -27.942 1.00 52.03 197 PRO A N 1
ATOM 1494 C CA . PRO A 1 197 ? -1.370 15.642 -27.922 1.00 52.03 197 PRO A CA 1
ATOM 1495 C C . PRO A 1 197 ? -0.450 14.467 -27.548 1.00 52.03 197 PRO A C 1
ATOM 1497 O O . PRO A 1 197 ? 0.743 14.476 -27.874 1.00 52.03 197 PRO A O 1
ATOM 1500 N N . PRO A 1 198 ? -0.994 13.423 -26.899 1.00 56.41 198 PRO A N 1
ATOM 1501 C CA . PRO A 1 198 ? -0.251 12.206 -26.605 1.00 56.41 198 PRO A CA 1
ATOM 1502 C C . PRO A 1 198 ? 0.323 11.598 -27.894 1.00 56.41 198 PRO A C 1
ATOM 1504 O O . PRO A 1 198 ? -0.398 11.401 -28.874 1.00 56.41 198 PRO A O 1
ATOM 1507 N N . ARG A 1 199 ? 1.626 11.276 -27.911 1.00 65.56 199 ARG A N 1
ATOM 1508 C CA . ARG A 1 199 ? 2.267 10.630 -29.070 1.00 65.56 199 ARG A CA 1
ATOM 1509 C C . ARG A 1 199 ? 1.624 9.261 -29.305 1.00 65.56 199 ARG A C 1
ATOM 1511 O O . ARG A 1 199 ? 1.733 8.380 -28.454 1.00 65.56 199 ARG A O 1
ATOM 1518 N N . ALA A 1 200 ? 0.999 9.057 -30.466 1.00 68.06 200 ALA A N 1
ATOM 1519 C CA . ALA A 1 200 ? 0.304 7.811 -30.816 1.00 68.06 200 ALA A CA 1
ATOM 1520 C C . ALA A 1 200 ? 1.183 6.552 -30.638 1.00 68.06 200 ALA A C 1
ATOM 1522 O O . ALA A 1 200 ? 0.696 5.509 -30.197 1.00 68.06 200 ALA A O 1
ATOM 1523 N N . GLY A 1 201 ? 2.495 6.666 -30.884 1.00 74.75 201 GLY A N 1
ATOM 1524 C CA . GLY A 1 201 ? 3.460 5.582 -30.673 1.00 74.75 201 GLY A CA 1
ATOM 1525 C C . GLY A 1 201 ? 3.570 5.100 -29.219 1.00 74.75 201 GLY A C 1
ATOM 1526 O O . GLY A 1 201 ? 3.849 3.925 -28.990 1.00 74.75 201 GLY A O 1
ATOM 1527 N N . TYR A 1 202 ? 3.301 5.957 -28.227 1.00 79.44 202 TYR A N 1
ATOM 1528 C CA . TYR A 1 202 ? 3.353 5.593 -26.806 1.00 79.44 202 TYR A CA 1
ATOM 1529 C C . TYR A 1 202 ? 2.226 4.641 -26.415 1.00 79.44 202 TYR A C 1
ATOM 1531 O O . TYR A 1 202 ? 2.465 3.606 -25.790 1.00 79.44 202 TYR A O 1
ATOM 1539 N N . ALA A 1 203 ? 0.996 4.969 -26.818 1.00 80.94 203 ALA A N 1
ATOM 1540 C CA . ALA A 1 203 ? -0.163 4.119 -26.575 1.00 80.94 203 ALA A CA 1
ATOM 1541 C C . ALA A 1 203 ? 0.014 2.743 -27.237 1.00 80.94 203 ALA A C 1
ATOM 1543 O O . ALA A 1 203 ? -0.244 1.720 -26.599 1.00 80.94 203 ALA A O 1
ATOM 1544 N N . LEU A 1 204 ? 0.543 2.722 -28.468 1.00 83.81 204 LEU A N 1
ATOM 1545 C CA . LEU A 1 204 ? 0.867 1.495 -29.195 1.00 83.81 204 LEU A CA 1
ATOM 1546 C C . LEU A 1 204 ? 1.919 0.654 -28.456 1.00 83.81 204 LEU A C 1
ATOM 1548 O O . LEU A 1 204 ? 1.689 -0.526 -28.197 1.00 83.81 204 LEU A O 1
ATOM 1552 N N . LEU A 1 205 ? 3.055 1.253 -28.080 1.00 86.62 205 LEU A N 1
ATOM 1553 C CA . LEU A 1 205 ? 4.127 0.548 -27.374 1.00 86.62 205 LEU A CA 1
ATOM 1554 C C . LEU A 1 205 ? 3.633 -0.031 -26.045 1.00 86.62 205 LEU A C 1
ATOM 1556 O O . LEU A 1 205 ? 3.924 -1.178 -25.711 1.00 86.62 205 LEU A O 1
ATOM 1560 N N . ARG A 1 206 ? 2.854 0.746 -25.288 1.00 86.88 206 ARG A N 1
ATOM 1561 C CA . ARG A 1 206 ? 2.243 0.289 -24.038 1.00 86.88 206 ARG A CA 1
ATOM 1562 C C . ARG A 1 206 ? 1.350 -0.925 -24.271 1.00 86.88 206 ARG A C 1
ATOM 1564 O O . ARG A 1 206 ? 1.467 -1.903 -23.537 1.00 86.88 206 ARG A O 1
ATOM 1571 N N . GLN A 1 207 ? 0.463 -0.863 -25.262 1.00 87.50 207 GLN A N 1
ATOM 1572 C CA . GLN A 1 207 ? -0.427 -1.973 -25.585 1.00 87.50 207 GLN A CA 1
ATOM 1573 C C . GLN A 1 207 ? 0.376 -3.228 -25.949 1.00 87.50 207 GLN A C 1
ATOM 1575 O O . GLN A 1 207 ? 0.119 -4.292 -25.390 1.00 87.50 207 GLN A O 1
ATOM 1580 N N . GLN A 1 208 ? 1.412 -3.086 -26.780 1.00 87.75 208 GLN A N 1
ATOM 1581 C CA . GLN A 1 208 ? 2.310 -4.187 -27.131 1.00 87.75 208 GLN A CA 1
ATOM 1582 C C . GLN A 1 208 ? 2.969 -4.809 -25.893 1.00 87.75 208 GLN A C 1
ATOM 1584 O O . GLN A 1 208 ? 2.975 -6.027 -25.753 1.00 87.75 208 GLN A O 1
ATOM 1589 N N . LEU A 1 209 ? 3.488 -3.994 -24.967 1.00 90.00 209 LEU A N 1
ATOM 1590 C CA . LEU A 1 209 ? 4.104 -4.485 -23.728 1.00 90.00 209 LEU A CA 1
ATOM 1591 C C . LEU A 1 209 ? 3.107 -5.219 -22.813 1.00 90.00 209 LEU A C 1
ATOM 1593 O O . LEU A 1 209 ? 3.472 -6.179 -22.131 1.00 90.00 209 LEU A O 1
ATOM 1597 N N . ILE A 1 210 ? 1.849 -4.775 -22.777 1.00 90.00 210 ILE A N 1
ATOM 1598 C CA . ILE A 1 210 ? 0.790 -5.454 -22.021 1.00 90.00 210 ILE A CA 1
ATOM 1599 C C . ILE A 1 210 ? 0.482 -6.809 -22.662 1.00 90.00 210 ILE A C 1
ATOM 1601 O O . ILE A 1 210 ? 0.455 -7.819 -21.965 1.00 90.00 210 ILE A O 1
ATOM 1605 N N . GLU A 1 211 ? 0.294 -6.851 -23.979 1.00 87.44 211 GLU A N 1
ATOM 1606 C CA . GLU A 1 211 ? -0.046 -8.074 -24.711 1.00 87.44 211 GLU A CA 1
ATOM 1607 C C . GLU A 1 211 ? 1.057 -9.138 -24.616 1.00 87.44 211 GLU A C 1
ATOM 1609 O O . GLU A 1 211 ? 0.760 -10.317 -24.392 1.00 87.44 211 GLU A O 1
ATOM 1614 N N . THR A 1 212 ? 2.331 -8.735 -24.707 1.00 85.88 212 THR A N 1
ATOM 1615 C CA . THR A 1 212 ? 3.473 -9.662 -24.625 1.00 85.88 212 THR A CA 1
ATOM 1616 C C . THR A 1 212 ? 3.657 -10.274 -23.238 1.00 85.88 212 THR A C 1
ATOM 1618 O O . THR A 1 212 ? 4.153 -11.394 -23.124 1.00 85.88 212 THR A O 1
ATOM 1621 N N . THR A 1 213 ? 3.251 -9.570 -22.180 1.00 88.94 213 THR A N 1
ATOM 1622 C CA . THR A 1 213 ? 3.440 -10.000 -20.781 1.00 88.94 213 THR A CA 1
ATOM 1623 C C . THR A 1 213 ? 2.154 -10.472 -20.102 1.00 88.94 213 THR A C 1
ATOM 1625 O O . THR A 1 213 ? 2.186 -10.888 -18.938 1.00 88.94 213 THR A O 1
ATOM 1628 N N . ALA A 1 214 ? 1.020 -10.413 -20.802 1.00 88.56 214 ALA A N 1
ATOM 1629 C CA . ALA A 1 214 ? -0.254 -10.911 -20.310 1.00 88.56 214 ALA A CA 1
ATOM 1630 C C . ALA A 1 214 ? -0.214 -12.437 -20.160 1.00 88.56 214 ALA A C 1
ATOM 1632 O O . ALA A 1 214 ? 0.223 -13.154 -21.067 1.00 88.56 214 ALA A O 1
ATOM 1633 N N . THR A 1 215 ? -0.703 -12.939 -19.026 1.00 89.56 215 THR A N 1
ATOM 1634 C CA . THR A 1 215 ? -0.940 -14.376 -18.830 1.00 89.56 215 THR A CA 1
ATOM 1635 C C . THR A 1 215 ? -2.101 -14.848 -19.704 1.00 89.56 215 THR A C 1
ATOM 1637 O O . THR A 1 215 ? -2.931 -14.047 -20.130 1.00 89.56 215 THR A O 1
ATOM 1640 N N . ASP A 1 216 ? -2.233 -16.157 -19.930 1.00 89.50 216 ASP A N 1
ATOM 1641 C CA . ASP A 1 216 ? -3.346 -16.693 -20.730 1.00 89.50 216 ASP A CA 1
ATOM 1642 C C . ASP A 1 216 ? -4.716 -16.286 -20.162 1.00 89.50 216 ASP A C 1
ATOM 1644 O O . ASP A 1 216 ? -5.623 -15.910 -20.904 1.00 89.50 216 ASP A O 1
ATOM 1648 N N . THR A 1 217 ? -4.842 -16.262 -18.832 1.00 90.00 217 THR A N 1
ATOM 1649 C CA . THR A 1 217 ? -6.038 -15.781 -18.127 1.00 90.00 217 THR A CA 1
ATOM 1650 C C . THR A 1 217 ? -6.304 -14.291 -18.351 1.00 90.00 217 THR A C 1
ATOM 1652 O O . THR A 1 217 ? -7.449 -13.893 -18.557 1.00 90.00 217 THR A O 1
ATOM 1655 N N . GLU A 1 218 ? -5.269 -13.452 -18.348 1.00 91.81 218 GLU A N 1
ATOM 1656 C CA . GLU A 1 218 ? -5.395 -12.017 -18.616 1.00 91.81 218 GLU A CA 1
ATOM 1657 C C . GLU A 1 218 ? -5.749 -11.746 -20.077 1.00 91.81 218 GLU A C 1
ATOM 1659 O O . GLU A 1 218 ? -6.616 -10.916 -20.333 1.00 91.81 218 GLU A O 1
ATOM 1664 N N . ARG A 1 219 ? -5.165 -12.485 -21.029 1.00 90.25 219 ARG A N 1
ATOM 1665 C CA . ARG A 1 219 ? -5.529 -12.390 -22.452 1.00 90.25 219 ARG A CA 1
ATOM 1666 C C . ARG A 1 219 ? -7.001 -12.733 -22.674 1.00 90.25 219 ARG A C 1
ATOM 1668 O O . ARG A 1 219 ? -7.695 -12.013 -23.385 1.00 90.25 219 ARG A O 1
ATOM 1675 N N . GLN A 1 220 ? -7.503 -13.784 -22.021 1.00 90.62 220 GLN A N 1
ATOM 1676 C CA . GLN A 1 220 ? -8.923 -14.148 -22.078 1.00 90.62 220 GLN A CA 1
ATOM 1677 C C . GLN A 1 220 ? -9.836 -13.067 -21.483 1.00 90.62 220 GLN A C 1
ATOM 1679 O O . GLN A 1 220 ? -10.925 -12.828 -22.006 1.00 90.62 220 GLN A O 1
ATOM 1684 N N . LEU A 1 221 ? -9.419 -12.415 -20.393 1.00 89.31 221 LEU A N 1
ATOM 1685 C CA . LEU A 1 221 ? -10.174 -11.315 -19.788 1.00 89.31 221 LEU A CA 1
ATOM 1686 C C . LEU A 1 221 ? -10.182 -10.074 -20.685 1.00 89.31 221 LEU A C 1
ATOM 1688 O O . LEU A 1 221 ? -11.255 -9.516 -20.922 1.00 89.31 221 LEU A O 1
ATOM 1692 N N . LEU A 1 222 ? -9.024 -9.696 -21.234 1.00 88.56 222 LEU A N 1
ATOM 1693 C CA . LEU A 1 222 ? -8.879 -8.570 -22.157 1.00 88.56 222 LEU A CA 1
ATOM 1694 C C . LEU A 1 222 ? -9.733 -8.760 -23.413 1.00 88.56 222 LEU A C 1
ATOM 1696 O O . LEU A 1 222 ? -10.438 -7.837 -23.810 1.00 88.56 222 LEU A O 1
ATOM 1700 N N . ALA A 1 223 ? -9.764 -9.974 -23.973 1.00 88.38 223 ALA A N 1
ATOM 1701 C CA . ALA A 1 223 ? -10.628 -10.315 -25.105 1.00 88.38 223 ALA A CA 1
ATOM 1702 C C . ALA A 1 223 ? -12.128 -10.130 -24.799 1.00 88.38 223 ALA A C 1
ATOM 1704 O O . ALA A 1 223 ? -12.924 -9.897 -25.704 1.00 88.38 223 ALA A O 1
ATOM 1705 N N . LYS A 1 224 ? -12.523 -10.205 -23.521 1.00 90.38 224 LYS A N 1
ATOM 1706 C CA . LYS A 1 224 ? -13.891 -9.947 -23.040 1.00 90.38 224 LYS A CA 1
ATOM 1707 C C . LYS A 1 224 ? -14.102 -8.504 -22.559 1.00 90.38 224 LYS A C 1
ATOM 1709 O O . LYS A 1 224 ? -15.120 -8.229 -21.925 1.00 90.38 224 LYS A O 1
ATOM 1714 N N . GLY A 1 225 ? -13.146 -7.602 -22.790 1.00 86.31 225 GLY A N 1
ATOM 1715 C CA . GLY A 1 225 ? -13.202 -6.211 -22.330 1.00 86.31 225 GLY A CA 1
ATOM 1716 C C . GLY A 1 225 ? -13.110 -6.050 -20.809 1.00 86.31 225 GLY A C 1
ATOM 1717 O O . GLY A 1 225 ? -13.571 -5.048 -20.268 1.00 86.31 225 GLY A O 1
ATOM 1718 N N . ARG A 1 226 ? -12.560 -7.038 -20.091 1.00 86.50 226 ARG A N 1
ATOM 1719 C CA . ARG A 1 226 ? -12.388 -7.010 -18.630 1.00 86.50 226 ARG A CA 1
ATOM 1720 C C . ARG A 1 226 ? -10.909 -7.037 -18.259 1.00 86.50 226 ARG A C 1
ATOM 1722 O O . ARG A 1 226 ? -10.083 -7.602 -18.965 1.00 86.50 226 ARG A O 1
ATOM 1729 N N . THR A 1 227 ? -10.574 -6.490 -17.096 1.00 84.94 227 THR A N 1
ATOM 1730 C CA . THR A 1 227 ? -9.214 -6.532 -16.541 1.00 84.94 227 THR A CA 1
ATOM 1731 C C . THR A 1 227 ? -9.234 -7.150 -15.151 1.00 84.94 227 THR A C 1
ATOM 1733 O O . THR A 1 227 ? -10.044 -6.759 -14.313 1.00 84.94 227 THR A O 1
ATOM 1736 N N . GLY A 1 228 ? -8.338 -8.101 -14.883 1.00 85.00 228 GLY A N 1
ATOM 1737 C CA . GLY A 1 228 ? -8.145 -8.618 -13.526 1.00 85.00 228 GLY A CA 1
ATOM 1738 C C . GLY A 1 228 ? -7.547 -7.555 -12.598 1.00 85.00 228 GLY A C 1
ATOM 1739 O O . GLY A 1 228 ? -6.904 -6.617 -13.068 1.00 85.00 228 GLY A O 1
ATOM 1740 N N . GLN A 1 229 ? -7.698 -7.720 -11.279 1.00 86.25 229 GLN A N 1
ATOM 1741 C CA . GLN A 1 229 ? -7.189 -6.759 -10.284 1.00 86.25 229 GLN A CA 1
ATOM 1742 C C . GLN A 1 229 ? -5.682 -6.497 -10.423 1.00 86.25 229 GLN A C 1
ATOM 1744 O O . GLN A 1 229 ? -5.244 -5.349 -10.374 1.00 86.25 229 GLN A O 1
ATOM 1749 N N . LYS A 1 230 ? -4.887 -7.554 -10.650 1.00 88.44 230 LYS A N 1
ATOM 1750 C CA . LYS A 1 230 ? -3.437 -7.436 -10.852 1.00 88.44 230 LYS A CA 1
ATOM 1751 C C . LYS A 1 230 ? -3.111 -6.587 -12.080 1.00 88.44 230 LYS A C 1
ATOM 1753 O O . LYS A 1 230 ? -2.346 -5.638 -11.968 1.00 88.44 230 LYS A O 1
ATOM 1758 N N . LEU A 1 231 ? -3.717 -6.892 -13.228 1.00 88.56 231 LEU A N 1
ATOM 1759 C CA . LEU A 1 231 ? -3.486 -6.142 -14.460 1.00 88.56 231 LEU A CA 1
ATOM 1760 C C . LEU A 1 231 ? -3.975 -4.693 -14.343 1.00 88.56 231 LEU A C 1
ATOM 1762 O O . LEU A 1 231 ? -3.272 -3.781 -14.767 1.00 88.56 231 LEU A O 1
ATOM 1766 N N . HIS A 1 232 ? -5.137 -4.472 -13.724 1.00 87.69 232 HIS A N 1
ATOM 1767 C CA . HIS A 1 232 ? -5.675 -3.135 -13.473 1.00 87.69 232 HIS A CA 1
ATOM 1768 C C . HIS A 1 232 ? -4.702 -2.284 -12.645 1.00 87.69 232 HIS A C 1
ATOM 1770 O O . HIS A 1 232 ? -4.358 -1.173 -13.038 1.00 87.69 232 HIS A O 1
ATOM 1776 N N . ARG A 1 233 ? -4.169 -2.843 -11.552 1.00 89.25 233 ARG A N 1
ATOM 1777 C CA . ARG A 1 233 ? -3.145 -2.189 -10.731 1.00 89.25 233 ARG A CA 1
ATOM 1778 C C . ARG A 1 233 ? -1.851 -1.958 -11.510 1.00 89.25 233 ARG A C 1
ATOM 1780 O O . ARG A 1 233 ? -1.307 -0.862 -11.468 1.00 89.25 233 ARG A O 1
ATOM 1787 N N . ASP A 1 234 ? -1.346 -2.972 -12.213 1.00 88.75 234 ASP A N 1
ATOM 1788 C CA . ASP A 1 234 ? -0.063 -2.885 -12.920 1.00 88.75 234 ASP A CA 1
ATOM 1789 C C . ASP A 1 234 ? -0.100 -1.839 -14.051 1.00 88.75 234 ASP A C 1
ATOM 1791 O O . ASP A 1 234 ? 0.937 -1.245 -14.367 1.00 88.75 234 ASP A O 1
ATOM 1795 N N . THR A 1 235 ? -1.277 -1.628 -14.653 1.00 88.31 235 THR A N 1
ATOM 1796 C CA . THR A 1 235 ? -1.518 -0.690 -15.762 1.00 88.31 235 THR A CA 1
ATOM 1797 C C . THR A 1 235 ? -2.011 0.689 -15.324 1.00 88.31 235 THR A C 1
ATOM 1799 O O . THR A 1 235 ? -2.178 1.549 -16.196 1.00 88.31 235 THR A O 1
ATOM 1802 N N . SER A 1 236 ? -2.200 0.913 -14.017 1.00 88.56 236 SER A N 1
ATOM 1803 C CA . SER A 1 236 ? -2.653 2.191 -13.467 1.00 88.56 236 SER A CA 1
ATOM 1804 C C . SER A 1 236 ? -1.609 3.289 -13.667 1.00 88.56 236 SER A C 1
ATOM 1806 O O . SER A 1 236 ? -0.400 3.045 -13.599 1.00 88.56 236 SER A O 1
ATOM 1808 N N . ALA A 1 237 ? -2.067 4.521 -13.887 1.00 87.44 237 ALA A N 1
ATOM 1809 C CA . ALA A 1 237 ? -1.178 5.656 -14.123 1.00 87.44 237 ALA A CA 1
ATOM 1810 C C . ALA A 1 237 ? -0.199 5.900 -12.962 1.00 87.44 237 ALA A C 1
ATOM 1812 O O . ALA A 1 237 ? 0.954 6.252 -13.191 1.00 87.44 237 ALA A O 1
ATOM 1813 N N . LEU A 1 238 ? -0.616 5.646 -11.718 1.00 89.81 238 LEU A N 1
ATOM 1814 C CA . LEU A 1 238 ? 0.260 5.808 -10.557 1.00 89.81 238 LEU A CA 1
ATOM 1815 C C . LEU A 1 238 ? 1.318 4.704 -10.439 1.00 89.81 238 LEU A C 1
ATOM 1817 O O . LEU A 1 238 ? 2.431 4.975 -9.991 1.00 89.81 238 LEU A O 1
ATOM 1821 N N . MET A 1 239 ? 1.018 3.474 -10.869 1.00 91.75 239 MET A N 1
ATOM 1822 C CA . MET A 1 239 ? 2.040 2.429 -10.966 1.00 91.75 239 MET A CA 1
ATOM 1823 C C . MET A 1 239 ? 3.067 2.774 -12.054 1.00 91.75 239 MET A C 1
ATOM 1825 O O . MET A 1 239 ? 4.262 2.548 -11.881 1.00 91.75 239 MET A O 1
ATOM 1829 N N . TRP A 1 240 ? 2.628 3.362 -13.166 1.00 88.81 240 TRP A N 1
ATOM 1830 C CA . TRP A 1 240 ? 3.537 3.888 -14.185 1.00 88.81 240 TRP A CA 1
ATOM 1831 C C . TRP A 1 240 ? 4.379 5.060 -13.682 1.00 88.81 240 TRP A C 1
ATOM 1833 O O . TRP A 1 240 ? 5.582 5.071 -13.930 1.00 88.81 240 TRP A O 1
ATOM 1843 N N . ALA A 1 241 ? 3.801 5.977 -12.902 1.00 89.25 241 ALA A N 1
ATOM 1844 C CA . ALA A 1 241 ? 4.563 7.025 -12.229 1.00 89.25 241 ALA A CA 1
ATOM 1845 C C . ALA A 1 241 ? 5.650 6.426 -11.322 1.00 89.25 241 ALA A C 1
ATOM 1847 O O . ALA A 1 241 ? 6.801 6.837 -11.396 1.00 89.25 241 ALA A O 1
ATOM 1848 N N . ALA A 1 242 ? 5.337 5.373 -10.558 1.00 92.25 242 ALA A N 1
ATOM 1849 C CA . ALA A 1 242 ? 6.331 4.671 -9.745 1.00 92.25 242 ALA A CA 1
ATOM 1850 C C . ALA A 1 242 ? 7.469 4.039 -10.572 1.00 92.25 242 ALA A C 1
ATOM 1852 O O . ALA A 1 242 ? 8.615 4.020 -10.123 1.00 92.25 242 ALA A O 1
ATOM 1853 N N . ARG A 1 243 ? 7.189 3.559 -11.793 1.00 90.62 243 ARG A N 1
ATOM 1854 C CA . ARG A 1 243 ? 8.232 3.089 -12.723 1.00 90.62 243 ARG A CA 1
ATOM 1855 C C . ARG A 1 243 ? 9.106 4.233 -13.223 1.00 90.62 243 ARG A C 1
ATOM 1857 O O . ARG A 1 243 ? 10.316 4.060 -13.280 1.00 90.62 243 ARG A O 1
ATOM 1864 N N . LEU A 1 244 ? 8.519 5.388 -13.537 1.00 87.50 244 LEU A N 1
ATOM 1865 C CA . LEU A 1 244 ? 9.282 6.590 -13.885 1.00 87.50 244 LEU A CA 1
ATOM 1866 C C . LEU A 1 244 ? 10.173 7.024 -12.715 1.00 87.50 244 LEU A C 1
ATOM 1868 O O . LEU A 1 244 ? 11.363 7.252 -12.906 1.00 87.50 244 LEU A O 1
ATOM 1872 N N . PHE A 1 245 ? 9.647 7.039 -11.490 1.00 89.38 245 PHE A N 1
ATOM 1873 C CA . PHE A 1 245 ? 10.433 7.355 -10.296 1.00 89.38 245 PHE A CA 1
ATOM 1874 C C . PHE A 1 245 ? 11.602 6.386 -10.118 1.00 89.38 245 PHE A C 1
ATOM 1876 O O . PHE A 1 245 ? 12.725 6.825 -9.913 1.00 89.38 245 PHE A O 1
ATOM 1883 N N . PHE A 1 246 ? 11.383 5.085 -10.317 1.00 90.25 246 PHE A N 1
ATOM 1884 C CA . PHE A 1 246 ? 12.451 4.084 -10.274 1.00 90.25 246 PHE A CA 1
ATOM 1885 C C . PHE A 1 246 ? 13.571 4.315 -11.304 1.00 90.25 246 PHE A C 1
ATOM 1887 O O . PHE A 1 246 ? 14.715 3.937 -11.060 1.00 90.25 246 PHE A O 1
ATOM 1894 N N . LEU A 1 247 ? 13.274 4.927 -12.456 1.00 85.56 247 LEU A N 1
ATOM 1895 C CA . LEU A 1 247 ? 14.288 5.223 -13.474 1.00 85.56 247 LEU A CA 1
ATOM 1896 C C . LEU A 1 247 ? 15.200 6.396 -13.099 1.00 85.56 247 LEU A C 1
ATOM 1898 O O . LEU A 1 247 ? 16.321 6.459 -13.619 1.00 85.56 247 LEU A O 1
ATOM 1902 N N . HIS A 1 248 ? 14.720 7.306 -12.248 1.00 82.62 248 HIS A N 1
ATOM 1903 C CA . HIS A 1 248 ? 15.298 8.640 -12.060 1.00 82.62 248 HIS A CA 1
ATOM 1904 C C . HIS A 1 248 ? 15.704 8.967 -10.629 1.00 82.62 248 HIS A C 1
ATOM 1906 O O . HIS A 1 248 ? 16.640 9.737 -10.440 1.00 82.62 248 HIS A O 1
ATOM 1912 N N . LEU A 1 249 ? 15.022 8.389 -9.649 1.00 85.38 249 LEU A N 1
ATOM 1913 C CA . LEU A 1 249 ? 15.213 8.667 -8.237 1.00 85.38 249 LEU A CA 1
ATOM 1914 C C . LEU A 1 249 ? 15.825 7.457 -7.546 1.00 85.38 249 LEU A C 1
ATOM 1916 O O . LEU A 1 249 ? 15.436 6.307 -7.787 1.00 85.38 249 LEU A O 1
ATOM 1920 N N . ASP A 1 250 ? 16.771 7.718 -6.654 1.00 84.94 250 ASP A N 1
ATOM 1921 C CA . ASP A 1 250 ? 17.313 6.686 -5.795 1.00 84.94 250 ASP A CA 1
ATOM 1922 C C . ASP A 1 250 ? 16.249 6.204 -4.789 1.00 84.94 250 ASP A C 1
ATOM 1924 O O . ASP A 1 250 ? 15.259 6.883 -4.509 1.00 84.94 250 ASP A O 1
ATOM 1928 N N . PRO A 1 251 ? 16.366 4.970 -4.274 1.00 85.56 251 PRO A N 1
ATOM 1929 C CA . PRO A 1 251 ? 15.346 4.391 -3.411 1.00 85.56 251 PRO A CA 1
ATOM 1930 C C . PRO A 1 251 ? 15.515 4.835 -1.947 1.00 85.56 251 PRO A C 1
ATOM 1932 O O . PRO A 1 251 ? 15.366 4.010 -1.046 1.00 85.56 251 PRO A O 1
ATOM 1935 N N . THR A 1 252 ? 15.861 6.102 -1.700 1.00 88.81 252 THR A N 1
ATOM 1936 C CA . THR A 1 252 ? 16.080 6.638 -0.351 1.00 88.81 252 THR A CA 1
ATOM 1937 C C . THR A 1 252 ? 14.958 7.588 0.051 1.00 88.81 252 THR A C 1
ATOM 1939 O O . THR A 1 252 ? 14.579 8.524 -0.661 1.00 88.81 252 THR A O 1
ATOM 1942 N N . PHE A 1 253 ? 14.381 7.332 1.223 1.00 90.69 253 PHE A N 1
ATOM 1943 C CA . PHE A 1 253 ? 13.198 8.040 1.688 1.00 90.69 253 PHE A CA 1
ATOM 1944 C C . PHE A 1 253 ? 13.357 8.492 3.129 1.00 90.69 253 PHE A C 1
ATOM 1946 O O . PHE A 1 253 ? 13.965 7.822 3.958 1.00 90.69 253 PHE A O 1
ATOM 1953 N N . THR A 1 254 ? 12.729 9.618 3.430 1.00 89.31 254 THR A N 1
ATOM 1954 C CA . THR A 1 254 ? 12.565 10.142 4.781 1.00 89.31 254 THR A CA 1
ATOM 1955 C C . THR A 1 254 ? 11.092 10.134 5.141 1.00 89.31 254 THR A C 1
ATOM 1957 O O . THR A 1 254 ? 10.224 10.330 4.286 1.00 89.31 254 THR A O 1
ATOM 1960 N N . LEU A 1 255 ? 10.810 9.890 6.415 1.00 89.62 255 LEU A N 1
ATOM 1961 C CA . LEU A 1 255 ? 9.459 9.851 6.944 1.00 89.62 255 LEU A CA 1
ATOM 1962 C C . LEU A 1 255 ? 9.297 10.977 7.962 1.00 89.62 255 LEU A C 1
ATOM 1964 O O . LEU A 1 255 ? 10.028 11.046 8.946 1.00 89.62 255 LEU A O 1
ATOM 1968 N N . THR A 1 256 ? 8.342 11.865 7.715 1.00 87.06 256 THR A N 1
ATOM 1969 C CA . THR A 1 256 ? 8.013 12.984 8.606 1.00 87.06 256 THR A CA 1
ATOM 1970 C C . THR A 1 256 ? 6.548 12.920 9.004 1.00 87.06 256 THR A C 1
ATOM 1972 O O . THR A 1 256 ? 5.729 12.455 8.216 1.00 87.06 256 THR A O 1
ATOM 1975 N N . THR A 1 257 ? 6.199 13.408 10.189 1.00 82.94 257 THR A N 1
ATOM 1976 C CA . THR A 1 257 ? 4.805 13.458 10.650 1.00 82.94 257 THR A CA 1
ATOM 1977 C C . THR A 1 257 ? 4.279 14.886 10.543 1.00 82.94 257 THR A C 1
ATOM 1979 O O . THR A 1 257 ? 4.919 15.826 11.008 1.00 82.94 257 THR A O 1
ATOM 1982 N N . ASP A 1 258 ? 3.119 15.051 9.918 1.00 78.44 258 ASP A N 1
ATOM 1983 C CA . ASP A 1 258 ? 2.395 16.318 9.843 1.00 78.44 258 ASP A CA 1
ATOM 1984 C C . ASP A 1 258 ? 1.736 16.658 11.198 1.00 78.44 258 ASP A C 1
ATOM 1986 O O . ASP A 1 258 ? 1.407 15.734 11.945 1.00 78.44 258 ASP A O 1
ATOM 1990 N N . PRO A 1 259 ? 1.472 17.937 11.539 1.00 73.25 259 PRO A N 1
ATOM 1991 C CA . PRO A 1 259 ? 0.678 18.333 12.709 1.00 73.25 259 PRO A CA 1
ATOM 1992 C C . PRO A 1 259 ? -0.665 17.604 12.880 1.00 73.25 259 PRO A C 1
ATOM 1994 O O . PRO A 1 259 ? -1.118 17.435 14.010 1.00 73.25 259 PRO A O 1
ATOM 1997 N N . GLN A 1 260 ? -1.290 17.114 11.802 1.00 72.38 260 GLN A N 1
ATOM 1998 C CA . GLN A 1 260 ? -2.504 16.282 11.878 1.00 72.38 260 GLN A CA 1
ATOM 1999 C C . GLN A 1 260 ? -2.233 14.819 12.290 1.00 72.38 260 GLN A C 1
ATOM 2001 O O . GLN A 1 260 ? -3.141 13.979 12.324 1.00 72.38 260 GLN A O 1
ATOM 2006 N N . GLY A 1 261 ? -0.974 14.494 12.582 1.00 74.62 261 GLY A N 1
ATOM 2007 C CA . GLY A 1 261 ? -0.506 13.164 12.938 1.00 74.62 261 GLY A CA 1
ATOM 2008 C C . GLY A 1 261 ? -0.384 12.217 11.751 1.00 74.62 261 GLY A C 1
ATOM 2009 O O . GLY A 1 261 ? -0.297 11.020 11.991 1.00 74.62 261 GLY A O 1
ATOM 2010 N N . LEU A 1 262 ? -0.418 12.713 10.505 1.00 82.62 262 LEU A N 1
ATOM 2011 C CA . LEU A 1 262 ? -0.299 11.913 9.278 1.00 82.62 262 LEU A CA 1
ATOM 2012 C C . LEU A 1 262 ? 1.156 11.776 8.834 1.00 82.62 262 LEU A C 1
ATOM 2014 O O . LEU A 1 262 ? 1.914 12.742 8.844 1.00 82.62 262 LEU A O 1
ATOM 2018 N N . TYR A 1 263 ? 1.527 10.584 8.379 1.00 86.50 263 TYR A N 1
ATOM 2019 C CA . TYR A 1 263 ? 2.858 10.334 7.841 1.00 86.50 263 TYR A CA 1
ATOM 2020 C C . TYR A 1 263 ? 3.020 10.874 6.422 1.00 86.50 263 TYR A C 1
ATOM 2022 O O . TYR A 1 263 ? 2.190 10.629 5.553 1.00 86.50 263 TYR A O 1
ATOM 2030 N N . GLN A 1 264 ? 4.130 11.559 6.181 1.00 89.69 264 GLN A N 1
ATOM 2031 C CA . GLN A 1 264 ? 4.572 12.039 4.881 1.00 89.69 264 GLN A CA 1
ATOM 2032 C C . GLN A 1 264 ? 5.900 11.375 4.527 1.00 89.69 264 GLN A C 1
ATOM 2034 O O . GLN A 1 264 ? 6.912 11.596 5.192 1.00 89.69 264 GLN A O 1
ATOM 2039 N N . LEU A 1 265 ? 5.883 10.574 3.468 1.00 91.94 265 LEU A N 1
ATOM 2040 C CA . LEU A 1 265 ? 7.061 9.983 2.854 1.00 91.94 265 LEU A CA 1
ATOM 2041 C C . LEU A 1 265 ? 7.624 10.967 1.823 1.00 91.94 265 LEU A C 1
ATOM 2043 O O . LEU A 1 265 ? 6.903 11.398 0.922 1.00 91.94 265 LEU A O 1
ATOM 2047 N N . ARG A 1 266 ? 8.897 11.338 1.945 1.00 91.69 266 ARG A N 1
ATOM 2048 C CA . ARG A 1 266 ? 9.577 12.264 1.026 1.00 91.69 266 ARG A CA 1
ATOM 2049 C C . ARG A 1 266 ? 10.869 11.653 0.519 1.00 91.69 266 ARG A C 1
ATOM 2051 O O . ARG A 1 266 ? 11.552 10.951 1.262 1.00 91.69 266 ARG A O 1
ATOM 2058 N N . HIS A 1 267 ? 11.220 11.945 -0.726 1.00 90.12 267 HIS A N 1
ATOM 2059 C CA . HIS A 1 267 ? 12.525 11.564 -1.256 1.00 90.12 267 HIS A CA 1
ATOM 2060 C C . HIS A 1 267 ? 13.650 12.271 -0.478 1.00 90.12 267 HIS A C 1
ATOM 2062 O O . HIS A 1 267 ? 13.528 13.462 -0.185 1.00 90.12 267 HIS A O 1
ATOM 2068 N N . GLN A 1 268 ? 14.714 11.552 -0.103 1.00 85.88 268 GLN A N 1
ATOM 2069 C CA . GLN A 1 268 ? 15.734 12.085 0.812 1.00 85.88 268 GLN A CA 1
ATOM 2070 C C . GLN A 1 268 ? 16.586 13.186 0.168 1.00 85.88 268 GLN A C 1
ATOM 2072 O O . GLN A 1 268 ? 16.767 14.248 0.762 1.00 85.88 268 GLN A O 1
ATOM 2077 N N . ALA A 1 269 ? 17.101 12.947 -1.041 1.00 81.25 269 ALA A N 1
ATOM 2078 C CA . ALA A 1 269 ? 17.965 13.903 -1.734 1.00 81.25 269 ALA A CA 1
ATOM 2079 C C . ALA A 1 269 ? 17.176 15.062 -2.370 1.00 81.25 269 ALA A C 1
ATOM 2081 O O . ALA A 1 269 ? 17.650 16.196 -2.429 1.00 81.25 269 ALA A O 1
ATOM 2082 N N . GLU A 1 270 ? 15.950 14.783 -2.820 1.00 80.50 270 GLU A N 1
ATOM 2083 C CA . GLU A 1 270 ? 15.131 15.716 -3.602 1.00 80.50 270 GLU A CA 1
ATOM 2084 C C . GLU A 1 270 ? 13.680 15.768 -3.085 1.00 80.50 270 GLU A C 1
ATOM 2086 O O . GLU A 1 270 ? 12.743 15.367 -3.779 1.00 80.50 270 GLU A O 1
ATOM 2091 N N . PRO A 1 271 ? 13.444 16.282 -1.865 1.00 76.75 271 PRO A N 1
ATOM 2092 C CA . PRO A 1 271 ? 12.122 16.252 -1.225 1.00 76.75 271 PRO A CA 1
ATOM 2093 C C . PRO A 1 271 ? 11.057 17.072 -1.967 1.00 76.75 271 PRO A C 1
ATOM 2095 O O . PRO A 1 271 ? 9.864 16.905 -1.725 1.00 76.75 271 PRO A O 1
ATOM 2098 N N . GLN A 1 272 ? 11.481 17.969 -2.859 1.00 79.62 272 GLN A N 1
ATOM 2099 C CA . GLN A 1 272 ? 10.602 18.806 -3.678 1.00 79.62 272 GLN A CA 1
ATOM 2100 C C . GLN A 1 272 ? 10.058 18.041 -4.899 1.00 79.62 272 GLN A C 1
ATOM 2102 O O . GLN A 1 272 ? 9.053 18.441 -5.481 1.00 79.62 272 GLN A O 1
ATOM 2107 N N . VAL A 1 273 ? 10.711 16.936 -5.277 1.00 83.94 273 VAL A N 1
ATOM 2108 C CA . VAL A 1 273 ? 10.399 16.154 -6.481 1.00 83.94 273 VAL A CA 1
ATOM 2109 C C . VAL A 1 273 ? 9.361 15.075 -6.212 1.00 83.94 273 VAL A C 1
ATOM 2111 O O . VAL A 1 273 ? 8.540 14.788 -7.083 1.00 83.94 273 VAL A O 1
ATOM 2114 N N . PHE A 1 274 ? 9.359 14.498 -5.011 1.00 90.06 274 PHE A N 1
ATOM 2115 C CA . PHE A 1 274 ? 8.374 13.502 -4.608 1.00 90.06 274 PHE A CA 1
ATOM 2116 C C . PHE A 1 274 ? 8.037 13.626 -3.122 1.00 90.06 274 PHE A C 1
ATOM 2118 O O . PHE A 1 274 ? 8.906 13.531 -2.250 1.00 90.06 274 PHE A O 1
ATOM 2125 N N . SER A 1 275 ? 6.743 13.777 -2.844 1.00 91.19 275 SER A N 1
ATOM 2126 C CA . SER A 1 275 ? 6.178 13.678 -1.502 1.00 91.19 275 SER A CA 1
ATOM 2127 C C . SER A 1 275 ? 4.844 12.939 -1.531 1.00 91.19 275 SER A C 1
ATOM 2129 O O . SER A 1 275 ? 4.050 13.088 -2.463 1.00 91.19 275 SER A O 1
ATOM 2131 N N . LEU A 1 276 ? 4.603 12.134 -0.503 1.00 93.00 276 LEU A N 1
ATOM 2132 C CA . LEU A 1 276 ? 3.424 11.296 -0.374 1.00 93.00 276 LEU A CA 1
ATOM 2133 C C . LEU A 1 276 ? 2.927 11.305 1.073 1.00 93.00 276 LEU A C 1
ATOM 2135 O O . LEU A 1 276 ? 3.545 10.711 1.952 1.00 93.00 276 LEU A O 1
ATOM 2139 N N . THR A 1 277 ? 1.786 11.937 1.315 1.00 90.62 277 THR A N 1
ATOM 2140 C CA . THR A 1 277 ? 1.031 11.817 2.563 1.00 90.62 277 THR A CA 1
ATOM 2141 C C . THR A 1 277 ? 0.233 10.517 2.553 1.00 90.62 277 THR A C 1
ATOM 2143 O O . THR A 1 277 ? -0.546 10.252 1.632 1.00 90.62 277 THR A O 1
ATOM 2146 N N . LEU A 1 278 ? 0.450 9.694 3.575 1.00 88.94 278 LEU A N 1
ATOM 2147 C CA . LEU A 1 278 ? -0.094 8.350 3.714 1.00 88.94 278 LEU A CA 1
ATOM 2148 C C . LEU A 1 278 ? -1.421 8.367 4.478 1.00 88.94 278 LEU A C 1
ATOM 2150 O O . LEU A 1 278 ? -1.549 9.010 5.521 1.00 88.94 278 LEU A O 1
ATOM 2154 N N . GLU A 1 279 ? -2.401 7.618 3.974 1.00 86.12 279 GLU A N 1
ATOM 2155 C CA . GLU A 1 279 ? -3.687 7.443 4.645 1.00 86.12 279 GLU A CA 1
ATOM 2156 C C . GLU A 1 279 ? -3.580 6.375 5.730 1.00 86.12 279 GLU A C 1
ATOM 2158 O O . GLU A 1 279 ? -3.016 5.297 5.522 1.00 86.12 279 GLU A O 1
ATOM 2163 N N . ARG A 1 280 ? -4.213 6.642 6.876 1.00 80.81 280 ARG A N 1
ATOM 2164 C CA . ARG A 1 280 ? -4.066 5.830 8.087 1.00 80.81 280 ARG A CA 1
ATOM 2165 C C . ARG A 1 280 ? -4.318 4.332 7.887 1.00 80.81 280 ARG A C 1
ATOM 2167 O O . ARG A 1 280 ? -3.623 3.513 8.480 1.00 80.81 280 ARG A O 1
ATOM 2174 N N . GLN A 1 281 ? -5.286 3.963 7.051 1.00 77.12 281 GLN A N 1
ATOM 2175 C CA . GLN A 1 281 ? -5.749 2.581 6.898 1.00 77.12 281 GLN A CA 1
ATOM 2176 C C . GLN A 1 281 ? -4.688 1.622 6.323 1.00 77.12 281 GLN A C 1
ATOM 2178 O O . GLN A 1 281 ? -4.732 0.433 6.625 1.00 77.12 281 GLN A O 1
ATOM 2183 N N . HIS A 1 282 ? -3.711 2.125 5.557 1.00 78.94 282 HIS A N 1
ATOM 2184 C CA . HIS A 1 282 ? -2.735 1.289 4.840 1.00 78.94 282 HIS A CA 1
ATOM 2185 C C . HIS A 1 282 ? -1.271 1.707 5.035 1.00 78.94 282 HIS A C 1
ATOM 2187 O O . HIS A 1 282 ? -0.370 1.026 4.541 1.00 78.94 282 HIS A O 1
ATOM 2193 N N . THR A 1 283 ? -1.008 2.785 5.781 1.00 83.69 283 THR A N 1
ATOM 2194 C CA . THR A 1 283 ? 0.354 3.258 6.077 1.00 83.69 283 THR A CA 1
ATOM 2195 C C . THR A 1 283 ? 1.246 2.151 6.625 1.00 83.69 283 THR A C 1
ATOM 2197 O O . THR A 1 283 ? 2.369 1.986 6.159 1.00 83.69 283 THR A O 1
ATOM 2200 N N . TRP A 1 284 ? 0.764 1.366 7.594 1.00 82.44 284 TRP A N 1
ATOM 2201 C CA . TRP A 1 284 ? 1.621 0.387 8.261 1.00 82.44 284 TRP A CA 1
ATOM 2202 C C . TRP A 1 284 ? 2.022 -0.783 7.358 1.00 82.44 284 TRP A C 1
ATOM 2204 O O . TRP A 1 284 ? 3.160 -1.241 7.411 1.00 82.44 284 TRP A O 1
ATOM 2214 N N . GLU A 1 285 ? 1.126 -1.237 6.479 1.00 83.62 285 GLU A N 1
ATOM 2215 C CA . GLU A 1 285 ? 1.449 -2.273 5.490 1.00 83.62 285 GLU A CA 1
ATOM 2216 C C . GLU A 1 285 ? 2.563 -1.811 4.544 1.00 83.62 285 GLU A C 1
ATOM 2218 O O . GLU A 1 285 ? 3.479 -2.581 4.233 1.00 83.62 285 GLU A O 1
ATOM 2223 N N . LEU A 1 286 ? 2.511 -0.540 4.128 1.00 88.31 286 LEU A N 1
ATOM 2224 C CA . LEU A 1 286 ? 3.551 0.080 3.315 1.00 88.31 286 LEU A CA 1
ATOM 2225 C C . LEU A 1 286 ? 4.871 0.185 4.092 1.00 88.31 286 LEU A C 1
ATOM 2227 O O . LEU A 1 286 ? 5.891 -0.297 3.607 1.00 88.31 286 LEU A O 1
ATOM 2231 N N . LEU A 1 287 ? 4.858 0.758 5.300 1.00 86.50 287 LEU A N 1
ATOM 2232 C CA . LEU A 1 287 ? 6.068 0.947 6.111 1.00 86.50 287 LEU A CA 1
ATOM 2233 C C . LEU A 1 287 ? 6.740 -0.384 6.469 1.00 86.50 287 LEU A C 1
ATOM 2235 O O . LEU A 1 287 ? 7.960 -0.500 6.367 1.00 86.50 287 LEU A O 1
A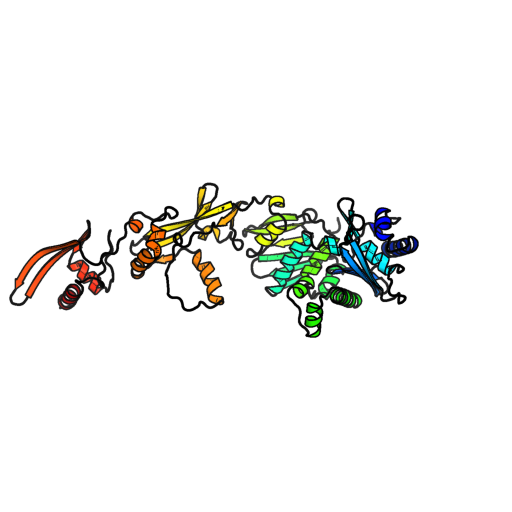TOM 2239 N N . LYS A 1 288 ? 5.954 -1.415 6.800 1.00 84.31 288 LYS A N 1
ATOM 2240 C CA . LYS A 1 288 ? 6.464 -2.770 7.046 1.00 84.31 288 LYS A CA 1
ATOM 2241 C C . LYS A 1 288 ? 7.167 -3.346 5.816 1.00 84.31 288 LYS A C 1
ATOM 2243 O O . LYS A 1 288 ? 8.210 -3.973 5.953 1.00 84.31 288 LYS A O 1
ATOM 2248 N N . SER A 1 289 ? 6.601 -3.126 4.630 1.00 86.69 289 SER A N 1
ATOM 2249 C CA . SER A 1 289 ? 7.152 -3.627 3.364 1.00 86.69 289 SER A CA 1
ATOM 2250 C C . SER A 1 289 ? 8.395 -2.860 2.913 1.00 86.69 289 SER A C 1
ATOM 2252 O O . SER A 1 289 ? 9.244 -3.419 2.227 1.00 86.69 289 SER A O 1
ATOM 2254 N N . LEU A 1 290 ? 8.500 -1.582 3.280 1.00 86.00 290 LEU A N 1
ATOM 2255 C CA . LEU A 1 290 ? 9.691 -0.777 3.029 1.00 86.00 290 LEU A CA 1
ATOM 2256 C C . LEU A 1 290 ? 10.812 -1.104 4.027 1.00 86.00 290 LEU A C 1
ATOM 2258 O O . LEU A 1 290 ? 11.978 -0.984 3.669 1.00 86.00 290 LEU A O 1
ATOM 2262 N N . GLY A 1 291 ? 10.470 -1.536 5.242 1.00 83.44 291 GLY A N 1
ATOM 2263 C CA . GLY A 1 291 ? 11.399 -1.756 6.349 1.00 83.44 291 GLY A CA 1
ATOM 2264 C C . GLY A 1 291 ? 11.285 -0.609 7.361 1.00 83.44 291 GLY A C 1
ATOM 2265 O O . GLY A 1 291 ? 11.790 0.477 7.088 1.00 83.44 291 GLY A O 1
ATOM 2266 N N . PRO A 1 292 ? 10.620 -0.794 8.515 1.00 75.88 292 PRO A N 1
ATOM 2267 C CA . PRO A 1 292 ? 10.350 0.294 9.462 1.00 75.88 292 PRO A CA 1
ATOM 2268 C C . PRO A 1 292 ? 11.624 0.838 10.127 1.00 75.88 292 PRO A C 1
ATOM 2270 O O . PRO A 1 292 ? 11.702 2.027 10.434 1.00 75.88 292 PRO A O 1
ATOM 2273 N N . GLU A 1 293 ? 12.647 -0.010 10.266 1.00 76.69 293 GLU A N 1
ATOM 2274 C CA . GLU A 1 293 ? 13.945 0.328 10.861 1.00 76.69 293 GLU A CA 1
ATOM 2275 C C . GLU A 1 293 ? 14.649 1.471 10.121 1.00 76.69 293 GLU A C 1
ATOM 2277 O O . GLU A 1 293 ? 15.262 2.329 10.753 1.00 76.69 293 GLU A O 1
ATOM 2282 N N . GLN A 1 294 ? 14.489 1.556 8.793 1.00 79.75 294 GLN A N 1
ATOM 2283 C CA . GLN A 1 294 ? 15.094 2.627 7.991 1.00 79.75 294 GLN A CA 1
ATOM 2284 C C . GLN A 1 294 ? 14.534 4.018 8.339 1.00 79.75 294 GLN A C 1
ATOM 2286 O O . GLN A 1 294 ? 15.154 5.032 8.038 1.00 79.75 294 GLN A O 1
ATOM 2291 N N . PHE A 1 295 ? 13.353 4.065 8.962 1.00 79.44 295 PHE A N 1
ATOM 2292 C CA . PHE A 1 295 ? 12.671 5.293 9.363 1.00 79.44 295 PHE A CA 1
ATOM 2293 C C . PHE A 1 295 ? 12.803 5.572 10.865 1.00 79.44 295 PHE A C 1
ATOM 2295 O O . PHE A 1 295 ? 12.129 6.463 11.377 1.00 79.44 295 PHE A O 1
ATOM 2302 N N . GLY A 1 296 ? 13.625 4.798 11.587 1.00 72.75 296 GLY A N 1
ATOM 2303 C CA . GLY A 1 296 ? 13.752 4.906 13.041 1.00 72.75 296 GLY A CA 1
ATOM 2304 C C . GLY A 1 296 ? 12.484 4.503 13.800 1.00 72.75 296 GLY A C 1
ATOM 2305 O O . GLY A 1 296 ? 12.349 4.842 14.974 1.00 72.75 296 GLY A O 1
ATOM 2306 N N . ILE A 1 297 ? 11.549 3.797 13.151 1.00 71.94 297 ILE A N 1
ATOM 2307 C CA . ILE A 1 297 ? 10.362 3.262 13.818 1.00 71.94 297 ILE A CA 1
ATOM 2308 C C . ILE A 1 297 ? 10.749 1.941 14.473 1.00 71.94 297 ILE A C 1
ATOM 2310 O O . ILE A 1 297 ? 11.141 0.992 13.790 1.00 71.94 297 ILE A O 1
ATOM 2314 N N . GLN A 1 298 ? 10.626 1.883 15.797 1.00 68.31 298 GLN A N 1
ATOM 2315 C CA . GLN A 1 298 ? 10.899 0.663 16.546 1.00 68.31 298 GLN A CA 1
ATOM 2316 C C . GLN A 1 298 ? 9.853 -0.428 16.253 1.00 68.31 298 GLN A C 1
ATOM 2318 O O . GLN A 1 298 ? 8.698 -0.104 15.940 1.00 68.31 298 GLN A O 1
ATOM 2323 N N . PRO A 1 299 ? 10.255 -1.714 16.311 1.00 63.53 299 PRO A N 1
ATOM 2324 C CA . PRO A 1 299 ? 9.361 -2.843 16.083 1.00 63.53 299 PRO A CA 1
ATOM 2325 C C . PRO A 1 299 ? 8.121 -2.787 16.982 1.00 63.53 299 PRO A C 1
ATOM 2327 O O . PRO A 1 299 ? 8.120 -2.167 18.038 1.00 63.53 299 PRO A O 1
ATOM 2330 N N . VAL A 1 300 ? 7.049 -3.426 16.513 1.00 67.94 300 VAL A N 1
ATOM 2331 C CA . VAL A 1 300 ? 5.716 -3.350 17.120 1.00 67.94 300 VAL A CA 1
ATOM 2332 C C . VAL A 1 300 ? 5.721 -3.993 18.502 1.00 67.94 300 VAL A C 1
ATOM 2334 O O . VAL A 1 300 ? 5.713 -5.223 18.608 1.00 67.94 300 VAL A O 1
ATOM 2337 N N . ASP A 1 301 ? 5.629 -3.173 19.542 1.00 75.44 301 ASP A N 1
ATOM 2338 C CA . ASP A 1 301 ? 5.342 -3.671 20.880 1.00 75.44 301 ASP A CA 1
ATOM 2339 C C . ASP A 1 301 ? 3.891 -4.156 20.954 1.00 75.44 301 ASP A C 1
ATOM 2341 O O . ASP A 1 301 ? 2.982 -3.647 20.285 1.00 75.44 301 ASP A O 1
ATOM 2345 N N . ARG A 1 302 ? 3.646 -5.187 21.762 1.00 83.75 302 ARG A N 1
ATOM 2346 C CA . ARG A 1 302 ? 2.280 -5.629 22.046 1.00 83.75 302 ARG A CA 1
ATOM 2347 C C . ARG A 1 302 ? 1.796 -4.937 23.305 1.00 83.75 302 ARG A C 1
ATOM 2349 O O . ARG A 1 302 ? 2.225 -5.276 24.403 1.00 83.75 302 ARG A O 1
ATOM 2356 N N . ALA A 1 303 ? 0.886 -3.987 23.133 1.00 86.25 303 ALA A N 1
ATOM 2357 C CA . ALA A 1 303 ? 0.162 -3.410 24.249 1.00 86.25 303 ALA A CA 1
ATOM 2358 C C . ALA A 1 303 ? -0.894 -4.408 24.733 1.00 86.25 303 ALA A C 1
ATOM 2360 O O . ALA A 1 303 ? -1.544 -5.086 23.932 1.00 86.25 303 ALA A O 1
ATOM 2361 N N . THR A 1 304 ? -1.070 -4.492 26.047 1.00 88.12 304 THR A N 1
ATOM 2362 C CA . THR A 1 304 ? -2.081 -5.359 26.656 1.00 88.12 304 THR A CA 1
ATOM 2363 C C . THR A 1 304 ? -3.386 -4.572 26.758 1.00 88.12 304 THR A C 1
ATOM 2365 O O . THR A 1 304 ? -3.431 -3.602 27.519 1.00 88.12 304 THR A O 1
ATOM 2368 N N . PRO A 1 305 ? -4.432 -4.902 25.980 1.00 89.12 305 PRO A N 1
ATOM 2369 C CA . PRO A 1 305 ? -5.731 -4.262 26.138 1.00 89.12 305 PRO A CA 1
ATOM 2370 C C . PRO A 1 305 ? -6.385 -4.710 27.449 1.00 89.12 305 PRO A C 1
ATOM 2372 O O . PRO A 1 305 ? -6.264 -5.866 27.848 1.00 89.12 305 PRO A O 1
ATOM 2375 N N . PHE A 1 306 ? -7.099 -3.802 28.102 1.00 89.44 306 PHE A N 1
ATOM 2376 C CA . PHE A 1 306 ? -7.914 -4.090 29.279 1.00 89.44 306 PHE A CA 1
ATOM 2377 C C . PHE A 1 306 ? -9.113 -3.135 29.339 1.00 89.44 306 PHE A C 1
ATOM 2379 O O . PHE A 1 306 ? -9.253 -2.240 28.508 1.00 89.44 306 PHE A O 1
ATOM 2386 N N . CYS A 1 307 ? -10.009 -3.341 30.303 1.00 88.50 307 CYS A N 1
ATOM 2387 C CA . CYS A 1 307 ? -11.154 -2.455 30.523 1.00 88.50 307 CYS A CA 1
ATOM 2388 C C . CYS A 1 307 ? -11.098 -1.887 31.939 1.00 88.50 307 CYS A C 1
ATOM 2390 O O . CYS A 1 307 ? -10.735 -2.617 32.866 1.00 88.50 307 CYS A O 1
ATOM 2392 N N . LYS A 1 308 ? -11.467 -0.613 32.090 1.00 90.19 308 LYS A N 1
ATOM 2393 C CA . LYS A 1 308 ? -11.810 -0.016 33.382 1.00 90.19 308 LYS A CA 1
ATOM 2394 C C . LYS A 1 308 ? -13.324 -0.027 33.512 1.00 90.19 308 LYS A C 1
ATOM 2396 O O . LYS A 1 308 ? -14.013 0.447 32.612 1.00 90.19 308 LYS A O 1
ATOM 2401 N N . ILE A 1 309 ? -13.821 -0.631 34.584 1.00 89.12 309 ILE A N 1
ATOM 2402 C CA . ILE A 1 309 ? -15.254 -0.836 34.799 1.00 89.12 309 ILE A CA 1
ATOM 2403 C C . ILE A 1 309 ? -15.619 -0.219 36.138 1.00 89.12 309 ILE A C 1
ATOM 2405 O O . ILE A 1 309 ? -15.137 -0.668 37.180 1.00 89.12 309 ILE A O 1
ATOM 2409 N N . CYS A 1 310 ? -16.460 0.805 36.101 1.00 86.88 310 CYS A N 1
ATOM 2410 C CA . CYS A 1 310 ? -16.916 1.534 37.277 1.00 86.88 310 CYS A CA 1
ATOM 2411 C C . CYS A 1 310 ? -18.397 1.891 37.154 1.00 86.88 310 CYS A C 1
ATOM 2413 O O . CYS A 1 310 ? -18.989 1.809 36.078 1.00 86.88 310 CYS A O 1
ATOM 2415 N N . PHE A 1 311 ? -18.998 2.288 38.271 1.00 83.50 311 PHE A N 1
ATOM 2416 C CA . PHE A 1 311 ? -20.302 2.932 38.239 1.00 83.50 311 PHE A CA 1
ATOM 2417 C C . PHE A 1 311 ? -20.192 4.345 37.650 1.00 83.50 311 PHE A C 1
ATOM 2419 O O . PHE A 1 311 ? -19.192 5.038 37.849 1.00 83.50 311 PHE A O 1
ATOM 2426 N N . GLY A 1 312 ? -21.227 4.765 36.924 1.00 80.06 312 GLY A N 1
ATOM 2427 C CA . GLY A 1 312 ? -21.405 6.152 36.510 1.00 80.06 312 GLY A CA 1
ATOM 2428 C C . GLY A 1 312 ? -21.703 7.070 37.700 1.00 80.06 312 GLY A C 1
ATOM 2429 O O . GLY A 1 312 ? -21.938 6.613 38.816 1.00 80.06 312 GLY A O 1
ATOM 2430 N N . GLU A 1 313 ? -21.750 8.381 37.456 1.00 73.88 313 GLU A N 1
ATOM 2431 C CA . GLU A 1 313 ? -21.926 9.410 38.501 1.00 73.88 313 GLU A CA 1
ATOM 2432 C C . GLU A 1 313 ? -23.177 9.229 39.378 1.00 73.88 313 GLU A C 1
ATOM 2434 O O . GLU A 1 313 ? -23.223 9.726 40.500 1.00 73.88 313 GLU A O 1
ATOM 2439 N N . ARG A 1 314 ? -24.206 8.546 38.866 1.00 68.44 314 ARG A N 1
ATOM 2440 C CA . ARG A 1 314 ? -25.484 8.312 39.553 1.00 68.44 314 ARG A CA 1
ATOM 2441 C C . ARG A 1 314 ? -25.613 6.914 40.172 1.00 68.44 314 ARG A C 1
ATOM 2443 O O . ARG A 1 314 ? -26.688 6.592 40.668 1.00 68.44 314 ARG A O 1
ATOM 2450 N N . GLU A 1 315 ? -24.557 6.094 40.133 1.00 68.94 315 GLU A N 1
ATOM 2451 C CA . GLU A 1 315 ? -24.514 4.704 40.645 1.00 68.94 315 GLU A CA 1
ATOM 2452 C C . GLU A 1 315 ? -25.601 3.756 40.091 1.00 68.94 315 GLU A C 1
ATOM 2454 O O . GLU A 1 315 ? -25.788 2.637 40.565 1.00 68.94 315 GLU A O 1
ATOM 2459 N N . ASP A 1 316 ? -26.314 4.178 39.051 1.00 72.69 316 ASP A N 1
ATOM 2460 C CA . ASP A 1 316 ? -27.402 3.451 38.397 1.00 72.69 316 ASP A CA 1
ATOM 2461 C C . ASP A 1 316 ? -26.986 2.829 37.058 1.00 72.69 316 ASP A C 1
ATOM 2463 O O . ASP A 1 316 ? -27.749 2.069 36.464 1.00 72.69 316 ASP A O 1
ATOM 2467 N N . THR A 1 317 ? -25.774 3.133 36.601 1.00 81.81 317 THR A N 1
ATOM 2468 C CA . THR A 1 317 ? -25.219 2.728 35.309 1.00 81.81 317 THR A CA 1
ATOM 2469 C C . THR A 1 317 ? -23.798 2.210 35.483 1.00 81.81 317 THR A C 1
ATOM 2471 O O . THR A 1 317 ? -23.055 2.693 36.339 1.00 81.81 317 THR A O 1
ATOM 2474 N N . ILE A 1 318 ? -23.397 1.233 34.667 1.00 83.56 318 ILE A N 1
ATOM 2475 C CA . ILE A 1 318 ? -22.006 0.758 34.612 1.00 83.56 318 ILE A CA 1
ATOM 2476 C C . ILE A 1 31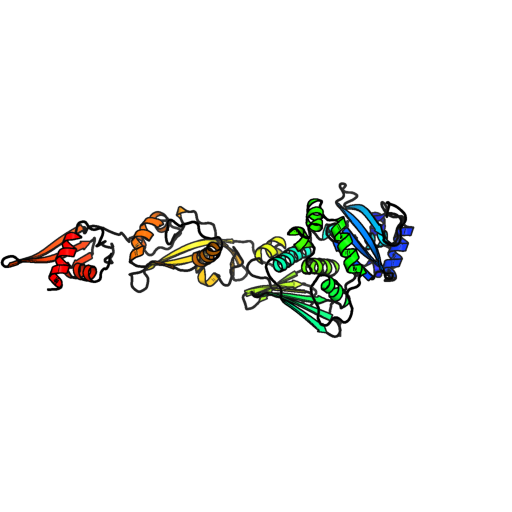8 ? -21.344 1.346 33.370 1.00 83.56 318 ILE A C 1
ATOM 2478 O O . ILE A 1 318 ? -21.845 1.188 32.258 1.00 83.56 318 ILE A O 1
ATOM 2482 N N . VAL A 1 319 ? -20.200 2.000 33.547 1.00 86.25 319 VAL A N 1
ATOM 2483 C CA . VAL A 1 319 ? -19.377 2.528 32.460 1.00 86.25 319 VAL A CA 1
ATOM 2484 C C . VAL A 1 319 ? -18.211 1.576 32.223 1.00 86.25 319 VAL A C 1
ATOM 2486 O O . VAL A 1 319 ? -17.447 1.261 33.138 1.00 86.25 319 VAL A O 1
ATOM 2489 N N . VAL A 1 320 ? -18.074 1.115 30.981 1.00 86.81 320 VAL A N 1
ATOM 2490 C CA . VAL A 1 320 ? -16.963 0.275 30.530 1.00 86.81 320 VAL A CA 1
ATOM 2491 C C . VAL A 1 320 ? -16.087 1.093 29.594 1.00 86.81 320 VAL A C 1
ATOM 2493 O O . VAL A 1 320 ? -16.444 1.345 28.441 1.00 86.81 320 VAL A O 1
ATOM 2496 N N . GLU A 1 321 ? -14.918 1.495 30.083 1.00 87.38 321 GLU A N 1
ATOM 2497 C CA . GLU A 1 321 ? -13.912 2.191 29.291 1.00 87.38 321 GLU A CA 1
ATOM 2498 C C . GLU A 1 321 ? -12.843 1.227 28.785 1.00 87.38 321 GLU A C 1
ATOM 2500 O O . GLU A 1 321 ? -12.282 0.426 29.537 1.00 87.38 321 GLU A O 1
ATOM 2505 N N . HIS A 1 322 ? -12.494 1.355 27.509 1.00 87.38 322 HIS A N 1
ATOM 2506 C CA . HIS A 1 322 ? -11.457 0.550 26.879 1.00 87.38 322 HIS A CA 1
ATOM 2507 C C . HIS A 1 322 ? -10.084 1.217 27.019 1.00 87.38 322 HIS A C 1
ATOM 2509 O O . HIS A 1 322 ? -9.883 2.356 26.595 1.00 87.38 322 HIS A O 1
ATOM 2515 N N . TRP A 1 323 ? -9.123 0.486 27.578 1.00 89.50 323 TRP A N 1
ATOM 2516 C CA . TRP A 1 323 ? -7.771 0.960 27.864 1.00 89.50 323 TRP A CA 1
ATOM 2517 C C . TRP A 1 323 ? -6.718 -0.003 27.3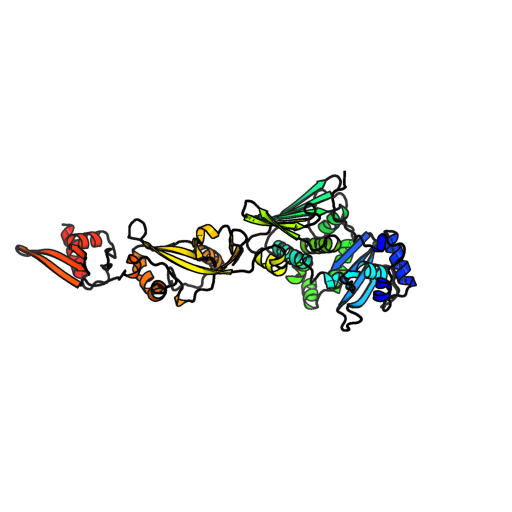04 1.00 89.50 323 TRP A C 1
ATOM 2519 O O . TRP A 1 323 ? -6.996 -1.157 26.972 1.00 89.50 323 TRP A O 1
ATOM 2529 N N . CYS A 1 324 ? -5.478 0.462 27.197 1.00 90.00 324 CYS A N 1
ATOM 2530 C CA . CYS A 1 324 ? -4.335 -0.395 26.915 1.00 90.00 324 CYS A CA 1
ATOM 2531 C C . CYS A 1 324 ? -3.135 -0.032 27.788 1.00 90.00 324 CYS A C 1
ATOM 2533 O O . CYS A 1 324 ? -2.899 1.142 28.082 1.00 90.00 324 CYS A O 1
ATOM 2535 N N . ARG A 1 325 ? -2.361 -1.050 28.172 1.00 89.69 325 ARG A N 1
ATOM 2536 C CA . ARG A 1 325 ? -1.074 -0.908 28.852 1.00 89.69 325 ARG A CA 1
ATOM 2537 C C . ARG A 1 325 ? 0.055 -1.114 27.848 1.00 89.69 325 ARG A C 1
ATOM 2539 O O . ARG A 1 325 ? 0.137 -2.175 27.226 1.00 89.69 325 ARG A O 1
ATOM 2546 N N . LEU A 1 326 ? 0.890 -0.096 27.677 1.00 87.38 326 LEU A N 1
ATOM 2547 C CA . LEU A 1 326 ? 2.073 -0.134 26.819 1.00 87.38 326 LEU A CA 1
ATOM 2548 C C . LEU A 1 326 ? 3.185 -0.983 27.458 1.00 87.38 326 LEU A C 1
ATOM 2550 O O . LEU A 1 326 ? 3.139 -1.293 28.650 1.00 87.38 326 LEU A O 1
ATOM 2554 N N . ALA A 1 327 ? 4.202 -1.350 26.673 1.00 81.62 327 ALA A N 1
ATOM 2555 C CA . ALA A 1 327 ? 5.336 -2.147 27.153 1.00 81.62 327 ALA A CA 1
ATOM 2556 C C . ALA A 1 327 ? 6.151 -1.446 28.258 1.00 81.62 327 ALA A C 1
ATOM 2558 O O . ALA A 1 327 ? 6.760 -2.109 29.092 1.00 81.62 327 ALA A O 1
ATOM 2559 N N . ASP A 1 328 ? 6.116 -0.113 28.302 1.00 82.38 328 ASP A N 1
ATOM 2560 C CA . ASP A 1 328 ? 6.741 0.704 29.348 1.00 82.38 328 ASP A CA 1
ATOM 2561 C C . ASP A 1 328 ? 5.889 0.845 30.626 1.00 82.38 328 ASP A C 1
ATOM 2563 O O . ASP A 1 328 ? 6.292 1.526 31.568 1.00 82.38 328 ASP A O 1
ATOM 2567 N N . GLY A 1 329 ? 4.712 0.211 30.669 1.00 84.06 329 GLY A N 1
ATOM 2568 C CA . GLY A 1 329 ? 3.794 0.237 31.804 1.00 84.06 329 GLY A CA 1
ATOM 2569 C C . GLY A 1 329 ? 2.812 1.411 31.819 1.00 84.06 329 GLY A C 1
ATOM 2570 O O . GLY A 1 329 ? 1.925 1.422 32.673 1.00 84.06 329 GLY A O 1
ATOM 2571 N N . ARG A 1 330 ? 2.899 2.373 30.886 1.00 88.06 330 ARG A N 1
ATOM 2572 C CA . ARG A 1 330 ? 1.916 3.466 30.790 1.00 88.06 330 ARG A CA 1
ATOM 2573 C C . ARG A 1 330 ? 0.545 2.926 30.388 1.00 88.06 330 ARG A C 1
ATOM 2575 O O . ARG A 1 330 ? 0.426 2.104 29.479 1.00 88.06 330 ARG A O 1
ATOM 2582 N N . GLU A 1 331 ? -0.498 3.429 31.040 1.00 91.19 331 GLU A N 1
ATOM 2583 C CA . GLU A 1 331 ? -1.892 3.107 30.732 1.00 91.19 331 GLU A CA 1
ATOM 2584 C C . GLU A 1 331 ? -2.548 4.274 29.999 1.00 91.19 331 GLU A C 1
ATOM 2586 O O . GLU A 1 331 ? -2.442 5.423 30.429 1.00 91.19 331 GLU A O 1
ATOM 2591 N N . MET A 1 332 ? -3.230 3.984 28.893 1.00 88.62 332 MET A N 1
ATOM 2592 C CA . MET A 1 332 ? -3.902 4.993 28.074 1.00 88.62 332 MET A CA 1
ATOM 2593 C C . MET A 1 332 ? -5.291 4.518 27.657 1.00 88.62 332 MET A C 1
ATOM 2595 O O . MET A 1 332 ? -5.480 3.337 27.353 1.00 88.62 332 MET A O 1
ATOM 2599 N N . ALA A 1 333 ? -6.250 5.442 27.607 1.00 87.88 333 ALA A N 1
ATOM 2600 C CA . ALA A 1 333 ? -7.571 5.173 27.061 1.00 87.88 333 ALA A CA 1
ATOM 2601 C C . ALA A 1 333 ? -7.486 5.011 25.535 1.00 87.88 333 ALA A C 1
ATOM 2603 O O . ALA A 1 333 ? -6.828 5.792 24.840 1.00 87.88 333 ALA A O 1
ATOM 2604 N N . LEU A 1 334 ? -8.179 4.010 24.989 1.00 85.75 334 LEU A N 1
ATOM 2605 C CA . LEU A 1 334 ? -8.192 3.773 23.544 1.00 85.75 334 LEU A CA 1
ATOM 2606 C C . LEU A 1 334 ? -8.900 4.899 22.777 1.00 85.75 334 LEU A C 1
ATOM 2608 O O . LEU A 1 334 ? -8.517 5.187 21.643 1.00 85.75 334 LEU A O 1
ATOM 2612 N N . ALA A 1 335 ? -9.848 5.593 23.414 1.00 83.38 335 ALA A N 1
ATOM 2613 C CA . ALA A 1 335 ? -10.508 6.771 22.854 1.00 83.38 335 ALA A CA 1
ATOM 2614 C C . ALA A 1 335 ? -9.509 7.895 22.506 1.00 83.38 335 ALA A C 1
ATOM 2616 O O . ALA A 1 335 ? -9.565 8.460 21.412 1.00 83.38 335 ALA A O 1
ATOM 2617 N N . ASP A 1 336 ? -8.531 8.158 23.380 1.00 85.00 336 ASP A N 1
ATOM 2618 C CA . ASP A 1 336 ? -7.490 9.174 23.153 1.00 85.00 336 ASP A CA 1
ATOM 2619 C C . ASP A 1 336 ? -6.513 8.776 22.040 1.00 85.00 336 ASP A C 1
ATOM 2621 O O . ASP A 1 336 ? -5.908 9.626 21.370 1.00 85.00 336 ASP A O 1
ATOM 2625 N N . LEU A 1 337 ? -6.362 7.465 21.841 1.00 83.38 337 LEU A N 1
ATOM 2626 C CA . LEU A 1 337 ? -5.465 6.856 20.871 1.00 83.38 337 LEU A CA 1
ATOM 2627 C C . LEU A 1 337 ? -6.096 6.663 19.489 1.00 83.38 337 LEU A C 1
ATOM 2629 O O . LEU A 1 337 ? -5.367 6.424 18.526 1.00 83.38 337 LEU A O 1
ATOM 2633 N N . GLU A 1 338 ? -7.412 6.820 19.338 1.00 80.38 338 GLU A N 1
ATOM 2634 C CA . GLU A 1 338 ? -8.098 6.576 18.061 1.00 80.38 338 GLU A CA 1
ATOM 2635 C C . GLU A 1 338 ? -7.592 7.516 16.950 1.00 80.38 338 GLU A C 1
ATOM 2637 O O . GLU A 1 338 ? -7.472 7.131 15.784 1.00 80.38 338 GLU A O 1
ATOM 2642 N N . LYS A 1 339 ? -7.161 8.735 17.309 1.00 78.50 339 LYS A N 1
ATOM 2643 C CA . LYS A 1 339 ? -6.518 9.671 16.367 1.00 78.50 339 LYS A CA 1
ATOM 2644 C C . LYS A 1 339 ? -5.127 9.227 15.893 1.00 78.50 339 LYS A C 1
ATOM 2646 O O . LYS A 1 339 ? -4.632 9.763 14.907 1.00 78.50 339 LYS A O 1
ATOM 2651 N N . TYR A 1 340 ? -4.515 8.258 16.562 1.00 80.31 340 TYR A N 1
ATOM 2652 C CA . TYR A 1 340 ? -3.208 7.683 16.242 1.00 80.31 340 TYR A CA 1
ATOM 2653 C C . TYR A 1 340 ? -3.313 6.270 15.656 1.00 80.31 340 TYR A C 1
ATOM 2655 O O . TYR A 1 340 ? -2.302 5.582 15.502 1.00 80.31 340 TYR A O 1
ATOM 2663 N N . ARG A 1 341 ? -4.531 5.820 15.338 1.00 81.75 341 ARG A N 1
ATOM 2664 C CA . ARG A 1 341 ? -4.787 4.490 14.795 1.00 81.75 341 ARG A CA 1
ATOM 2665 C C . ARG A 1 341 ? -4.469 4.420 13.302 1.00 81.75 341 ARG A C 1
ATOM 2667 O O . ARG A 1 341 ? -5.013 5.171 12.493 1.00 81.75 341 ARG A O 1
ATOM 2674 N N . TYR A 1 342 ? -3.637 3.452 12.944 1.00 78.94 342 TYR A N 1
ATOM 2675 C CA . TYR A 1 342 ? -3.191 3.101 11.602 1.00 78.94 342 TYR A CA 1
ATOM 2676 C C . TYR A 1 342 ? -3.617 1.665 11.261 1.00 78.94 342 TYR A C 1
ATOM 2678 O O . TYR A 1 342 ? -2.856 0.702 11.408 1.00 78.94 342 TYR A O 1
ATOM 2686 N N . GLY A 1 343 ? -4.882 1.502 10.863 1.00 76.31 343 GLY A N 1
ATOM 2687 C CA . GLY A 1 343 ? -5.497 0.188 10.656 1.00 76.31 343 GLY A CA 1
ATOM 2688 C C . GLY A 1 343 ? -5.600 -0.595 11.971 1.00 76.31 343 GLY A C 1
ATOM 2689 O O . GLY A 1 343 ? -6.382 -0.236 12.853 1.00 76.31 343 GLY A O 1
ATOM 2690 N N . ASN A 1 344 ? -4.795 -1.653 12.103 1.00 75.44 344 ASN A N 1
ATOM 2691 C CA . ASN A 1 344 ? -4.719 -2.501 13.305 1.00 75.44 344 ASN A CA 1
ATOM 2692 C C . ASN A 1 344 ? -3.584 -2.113 14.274 1.00 75.44 344 ASN A C 1
ATOM 2694 O O . ASN A 1 344 ? -3.321 -2.842 15.228 1.00 75.44 344 ASN A O 1
ATOM 2698 N N . HIS A 1 345 ? -2.887 -1.007 14.013 1.00 80.31 345 HIS A N 1
ATOM 2699 C CA . HIS A 1 345 ? -1.742 -0.550 14.802 1.00 80.31 345 HIS A CA 1
ATOM 2700 C C . HIS A 1 345 ? -1.995 0.859 15.331 1.00 80.31 345 HIS A C 1
ATOM 2702 O O . HIS A 1 345 ? -2.795 1.603 14.767 1.00 80.31 345 HIS A O 1
ATOM 2708 N N . TYR A 1 346 ? -1.290 1.232 16.388 1.00 82.50 346 TYR A N 1
ATOM 2709 C CA . TYR A 1 346 ? -1.280 2.573 16.955 1.00 82.50 346 TYR A CA 1
ATOM 2710 C C . TYR A 1 346 ? 0.137 3.123 16.881 1.00 82.50 346 TYR A C 1
ATOM 2712 O O . TYR A 1 346 ? 1.099 2.380 17.091 1.00 82.50 346 TYR A O 1
ATOM 2720 N N . ILE A 1 347 ? 0.270 4.411 16.559 1.00 77.88 347 ILE A N 1
ATOM 2721 C CA . ILE A 1 347 ? 1.575 5.070 16.548 1.00 77.88 347 ILE A CA 1
ATOM 2722 C C . ILE A 1 347 ? 1.524 6.358 17.359 1.00 77.88 347 ILE A C 1
ATOM 2724 O O . ILE A 1 347 ? 0.952 7.360 16.934 1.00 77.88 347 ILE A O 1
ATOM 2728 N N . TYR A 1 348 ? 2.154 6.326 18.527 1.00 77.88 348 TYR A N 1
ATOM 2729 C CA . TYR A 1 348 ? 2.164 7.418 19.490 1.00 77.88 348 TYR A CA 1
ATOM 2730 C C . TYR A 1 348 ? 3.610 7.731 19.882 1.00 77.88 348 TYR A C 1
ATOM 2732 O O . 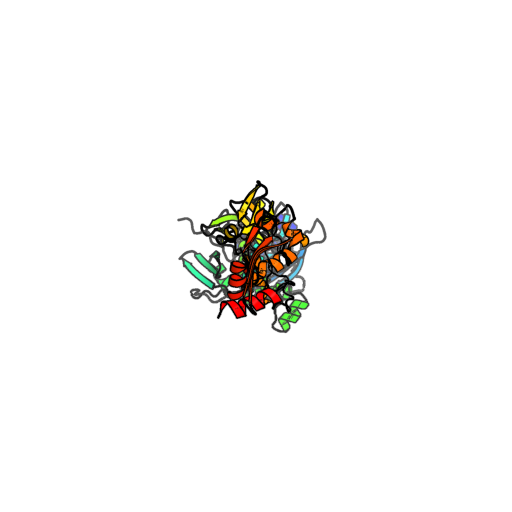TYR A 1 348 ? 4.363 6.825 20.216 1.00 77.88 348 TYR A O 1
ATOM 2740 N N . GLN A 1 349 ? 4.024 9.002 19.809 1.00 76.31 349 GLN A N 1
ATOM 2741 C CA . GLN A 1 349 ? 5.383 9.445 20.181 1.00 76.31 349 GLN A CA 1
ATOM 2742 C C . GLN A 1 349 ? 6.521 8.617 19.535 1.00 76.31 349 GLN A C 1
ATOM 2744 O O . GLN A 1 349 ? 7.491 8.263 20.197 1.00 76.31 349 GLN A O 1
ATOM 2749 N N . ASN A 1 350 ? 6.407 8.300 18.238 1.00 71.38 350 ASN A N 1
ATOM 2750 C CA . ASN A 1 350 ? 7.348 7.456 17.474 1.00 71.38 350 ASN A CA 1
ATOM 2751 C C . ASN A 1 350 ? 7.463 5.989 17.939 1.00 71.38 350 ASN A C 1
ATOM 2753 O O . ASN A 1 350 ? 8.303 5.253 17.424 1.00 71.38 350 ASN A O 1
ATOM 2757 N N . GLN A 1 351 ? 6.601 5.539 18.850 1.00 74.81 351 GLN A N 1
ATOM 2758 C CA . GLN A 1 351 ? 6.470 4.135 19.231 1.00 74.81 351 GLN A CA 1
ATOM 2759 C C . GLN A 1 351 ? 5.281 3.521 18.494 1.00 74.81 351 GLN A C 1
ATOM 2761 O O . GLN A 1 351 ? 4.179 4.078 18.495 1.00 74.81 351 GLN A O 1
ATOM 2766 N N . SER A 1 352 ? 5.512 2.381 17.842 1.00 79.38 352 SER A N 1
ATOM 2767 C CA . SER A 1 352 ? 4.463 1.616 17.171 1.00 79.38 352 SER A CA 1
ATOM 2768 C C . SER A 1 352 ? 4.056 0.433 18.041 1.00 79.38 352 SER A C 1
ATOM 2770 O O . SER A 1 352 ? 4.909 -0.292 18.548 1.00 79.38 352 SER A O 1
ATOM 2772 N N . PHE A 1 353 ? 2.753 0.231 18.223 1.00 84.50 353 PHE A N 1
ATOM 2773 C CA . PHE A 1 353 ? 2.250 -0.914 18.969 1.00 84.50 353 PHE A CA 1
ATOM 2774 C C . PHE A 1 353 ? 0.966 -1.477 18.366 1.00 84.50 353 PHE A C 1
ATOM 2776 O O . PHE A 1 353 ? 0.237 -0.819 17.620 1.00 84.50 353 PHE A O 1
ATOM 2783 N N . SER A 1 354 ? 0.698 -2.737 18.683 1.00 85.62 354 SER A N 1
ATOM 2784 C CA . SER A 1 354 ? -0.550 -3.426 18.359 1.00 85.62 354 SER A CA 1
ATOM 2785 C C . SER A 1 354 ? -1.177 -3.957 19.637 1.00 85.62 354 SER A C 1
ATOM 2787 O O . SER A 1 354 ? -0.477 -4.208 20.619 1.00 85.62 354 SER A O 1
ATOM 2789 N N . LEU A 1 355 ? -2.495 -4.121 19.639 1.00 85.00 355 LEU A N 1
ATOM 2790 C CA . LEU A 1 355 ? -3.182 -4.716 20.778 1.00 85.00 355 LEU A CA 1
ATOM 2791 C C . LEU A 1 355 ? -2.997 -6.233 20.742 1.00 85.00 355 LEU A C 1
ATOM 2793 O O . LEU A 1 355 ? -3.240 -6.874 19.715 1.00 85.00 355 LEU A O 1
ATOM 2797 N N . ALA A 1 356 ? -2.567 -6.807 21.864 1.00 84.75 356 ALA A N 1
ATOM 2798 C CA . ALA A 1 356 ? -2.544 -8.249 22.035 1.00 84.75 356 ALA A CA 1
ATOM 2799 C C . ALA A 1 356 ? -3.974 -8.812 21.908 1.00 84.75 356 ALA A C 1
ATOM 2801 O O . ALA A 1 356 ? -4.922 -8.196 22.397 1.00 84.75 356 ALA A O 1
ATOM 2802 N N . PRO A 1 357 ? -4.163 -9.968 21.251 1.00 80.06 357 PRO A N 1
ATOM 2803 C CA . PRO A 1 357 ? -5.470 -10.607 21.221 1.00 80.06 357 PRO A CA 1
ATOM 2804 C C . PRO A 1 357 ? -5.858 -11.047 22.639 1.00 80.06 357 PRO A C 1
ATOM 2806 O O . PRO A 1 357 ? -5.082 -11.730 23.304 1.00 80.06 357 PRO A O 1
ATOM 2809 N N . LEU A 1 358 ? -7.060 -10.675 23.083 1.00 78.12 358 LEU A N 1
ATOM 2810 C CA . LEU A 1 358 ? -7.662 -11.217 24.304 1.00 78.12 358 LEU A CA 1
ATOM 2811 C C . LEU A 1 358 ? -8.264 -12.591 24.011 1.00 78.12 358 LEU A C 1
ATOM 2813 O O . LEU A 1 358 ? -8.868 -12.793 22.952 1.00 78.12 358 LEU A O 1
ATOM 2817 N N . ALA A 1 359 ? -8.120 -13.525 24.952 1.00 76.31 359 ALA A N 1
ATOM 2818 C CA . ALA A 1 359 ? -8.856 -14.783 24.890 1.00 76.31 359 ALA A CA 1
ATOM 2819 C C . ALA A 1 359 ? -10.367 -14.506 24.986 1.00 76.31 359 ALA A C 1
ATOM 2821 O O . ALA A 1 359 ? -10.782 -13.528 25.606 1.00 76.31 359 ALA A O 1
ATOM 2822 N N . GLY A 1 360 ? -11.200 -15.366 24.389 1.00 70.56 360 GLY A N 1
ATOM 2823 C CA . GLY A 1 360 ? -12.657 -15.164 24.371 1.00 70.56 360 GLY A CA 1
ATOM 2824 C C . GLY A 1 360 ? -13.265 -14.997 25.770 1.00 70.56 360 GLY A C 1
ATOM 2825 O O . GLY A 1 360 ? -14.129 -14.155 25.960 1.00 70.56 360 GLY A O 1
ATOM 2826 N N . GLU A 1 361 ? -12.744 -15.728 26.756 1.00 72.12 361 GLU A N 1
ATOM 2827 C CA . GLU A 1 361 ? -13.181 -15.686 28.162 1.00 72.12 361 GLU A CA 1
ATOM 2828 C C . GLU A 1 361 ? -12.765 -14.406 28.908 1.00 72.12 361 GLU A C 1
ATOM 2830 O O . GLU A 1 361 ? -13.327 -14.099 29.956 1.00 72.12 361 GLU A O 1
ATOM 2835 N N . GLN A 1 362 ? -11.793 -13.664 28.367 1.00 75.31 362 GLN A N 1
ATOM 2836 C CA . GLN A 1 362 ? -11.270 -12.395 28.894 1.00 75.31 362 GLN A CA 1
ATOM 2837 C C . GLN A 1 362 ? -11.882 -11.188 28.172 1.00 75.31 362 GLN A C 1
ATOM 2839 O O . GLN A 1 362 ? -11.430 -10.058 28.331 1.00 75.31 362 GLN A O 1
ATOM 2844 N N . ARG A 1 363 ? -12.851 -11.405 27.281 1.00 78.81 363 ARG A N 1
ATOM 2845 C CA . ARG A 1 363 ? -13.470 -10.324 26.525 1.00 78.81 363 ARG A CA 1
ATOM 2846 C C . ARG A 1 363 ? -14.728 -9.864 27.245 1.00 78.81 363 ARG A C 1
ATOM 2848 O O . ARG A 1 363 ? -15.616 -10.668 27.495 1.00 78.81 363 ARG A O 1
ATOM 2855 N N . ILE A 1 364 ? -14.817 -8.562 27.498 1.00 80.94 364 ILE A N 1
ATOM 2856 C CA . ILE A 1 364 ? -16.050 -7.934 27.968 1.00 80.94 364 ILE A CA 1
ATOM 2857 C C . ILE A 1 364 ? -16.974 -7.716 26.761 1.00 80.94 364 ILE A C 1
ATOM 2859 O O . ILE A 1 364 ? -16.593 -7.078 25.775 1.00 80.94 364 ILE A O 1
ATOM 2863 N N . GLU A 1 365 ? -18.178 -8.272 26.817 1.00 75.94 365 GLU A N 1
ATOM 2864 C CA . GLU A 1 365 ? -19.212 -8.170 25.791 1.00 75.94 365 GLU A CA 1
ATOM 2865 C C . GLU A 1 365 ? -20.409 -7.374 26.325 1.00 75.94 365 GLU A C 1
ATOM 2867 O O . GLU A 1 365 ? -20.888 -7.623 27.428 1.00 75.94 365 GLU A O 1
ATOM 2872 N N . ARG A 1 366 ? -20.910 -6.417 25.529 1.00 69.00 366 ARG A N 1
ATOM 2873 C CA . ARG A 1 366 ? -22.079 -5.601 25.895 1.00 69.00 366 ARG A CA 1
ATOM 2874 C C . ARG A 1 366 ? -23.362 -6.435 25.961 1.00 69.00 366 ARG A C 1
ATOM 2876 O O . ARG A 1 366 ? -24.125 -6.292 26.899 1.00 69.00 366 ARG A O 1
ATOM 2883 N N . GLU A 1 367 ? -23.570 -7.328 24.993 1.00 61.69 367 GLU A N 1
ATOM 2884 C CA . GLU A 1 367 ? -24.688 -8.276 24.964 1.00 61.69 367 GLU A CA 1
ATOM 2885 C C . GLU A 1 367 ? -24.306 -9.502 24.120 1.00 61.69 367 GLU A C 1
ATOM 2887 O O . GLU A 1 367 ? -23.865 -9.359 22.975 1.00 61.69 367 GLU A O 1
ATOM 2892 N N . LYS A 1 368 ? -24.622 -10.714 24.592 1.00 50.69 368 LYS A N 1
ATOM 2893 C CA . LYS A 1 368 ? -24.858 -11.858 23.695 1.00 50.69 368 LYS A CA 1
ATOM 2894 C C . LYS A 1 368 ? -26.258 -11.740 23.096 1.00 50.69 368 LYS A C 1
ATOM 2896 O O . LYS A 1 368 ? -27.117 -12.593 23.317 1.00 50.69 368 LYS A O 1
ATOM 2901 N N . LYS A 1 369 ? -26.528 -10.692 22.309 1.00 45.41 369 LYS A N 1
ATOM 2902 C CA . LYS A 1 369 ? -27.729 -10.716 21.464 1.00 45.41 369 LYS A CA 1
ATOM 2903 C C . LYS A 1 369 ? -27.601 -11.940 20.557 1.00 45.41 369 LYS A C 1
ATOM 2905 O O . LYS A 1 369 ? -26.616 -12.060 19.824 1.00 45.41 369 LYS A O 1
ATOM 2910 N N . LYS A 1 370 ? -28.590 -12.846 20.609 1.00 41.78 370 LYS A N 1
ATOM 2911 C CA . LYS A 1 370 ? -28.845 -13.872 19.581 1.00 41.78 370 LYS A CA 1
ATOM 2912 C C . LYS A 1 370 ? -29.032 -13.136 18.252 1.00 41.78 370 LYS A C 1
ATOM 2914 O O . LYS A 1 370 ? -30.147 -12.802 17.868 1.00 41.78 370 LYS A O 1
ATOM 2919 N N . SER A 1 371 ? -27.934 -12.753 17.617 1.00 44.06 371 SER A N 1
ATOM 2920 C CA . SER A 1 371 ? -27.967 -11.839 16.488 1.00 44.06 371 SER A CA 1
ATOM 2921 C C . SER A 1 371 ? -28.317 -12.634 15.243 1.00 44.06 371 SER A C 1
ATOM 2923 O O . SER A 1 371 ? -27.631 -13.582 14.858 1.00 44.06 371 SER A O 1
ATOM 2925 N N . ALA A 1 372 ? -29.415 -12.229 14.607 1.00 45.44 372 ALA A N 1
ATOM 2926 C CA . ALA A 1 372 ? -29.614 -12.466 13.189 1.00 45.44 372 ALA A CA 1
ATOM 2927 C C . ALA A 1 372 ? -28.328 -12.067 12.433 1.00 45.44 372 ALA A C 1
ATOM 2929 O O . ALA A 1 372 ? -27.645 -11.129 12.862 1.00 45.44 372 ALA A O 1
ATOM 2930 N N . PRO A 1 373 ? -27.976 -12.766 11.340 1.00 46.41 373 PRO A N 1
ATOM 2931 C CA . PRO A 1 373 ? -26.718 -12.545 10.641 1.00 46.41 373 PRO A CA 1
ATOM 2932 C C . PRO A 1 373 ? -26.575 -11.066 10.277 1.00 46.41 373 PRO A C 1
ATOM 2934 O O . PRO A 1 373 ? -27.382 -10.512 9.529 1.00 46.41 373 PRO A O 1
ATOM 2937 N N . LEU A 1 374 ? -25.556 -10.423 10.851 1.00 50.75 374 LEU A N 1
ATOM 2938 C CA . LEU A 1 374 ? -25.226 -9.032 10.567 1.00 50.75 374 LEU A CA 1
ATOM 2939 C C . LEU A 1 374 ? -24.983 -8.878 9.064 1.00 50.75 374 LEU A C 1
ATOM 2941 O O . LEU A 1 374 ? -24.258 -9.665 8.452 1.00 50.75 374 LEU A O 1
ATOM 2945 N N . SER A 1 375 ? -25.551 -7.830 8.469 1.00 51.41 375 SER A N 1
ATOM 2946 C CA . SER A 1 375 ? -25.176 -7.447 7.110 1.00 51.41 375 SER A CA 1
ATOM 2947 C C . SER A 1 375 ? -23.681 -7.092 7.070 1.00 51.41 375 SER A C 1
ATOM 2949 O O . SER A 1 375 ? -23.130 -6.538 8.029 1.00 51.41 375 SER A O 1
ATOM 2951 N N . LEU A 1 376 ? -23.019 -7.358 5.944 1.00 45.28 376 LEU A N 1
ATOM 2952 C CA . LEU A 1 376 ? -21.611 -6.995 5.714 1.00 45.28 376 LEU A CA 1
ATOM 2953 C C . LEU A 1 376 ? -21.318 -5.509 6.010 1.00 45.28 376 LEU A C 1
ATOM 2955 O O . LEU A 1 376 ? -20.228 -5.174 6.466 1.00 45.28 376 LEU A O 1
ATOM 2959 N N . PHE A 1 377 ? -22.304 -4.629 5.812 1.00 44.44 377 PHE A N 1
ATOM 2960 C CA . PHE A 1 377 ? -22.183 -3.187 6.037 1.00 44.44 377 PHE A CA 1
ATOM 2961 C C . PHE A 1 377 ? -22.249 -2.797 7.518 1.00 44.44 377 PHE A C 1
ATOM 2963 O O . PHE A 1 377 ? -21.552 -1.878 7.943 1.00 44.44 377 PHE A O 1
ATOM 2970 N N . SER A 1 378 ? -23.013 -3.532 8.330 1.00 44.31 378 SER A N 1
ATOM 2971 C CA . SER A 1 378 ? -23.065 -3.311 9.781 1.00 44.31 378 SER A CA 1
ATOM 2972 C C . SER A 1 378 ? -21.770 -3.709 10.493 1.00 44.31 378 SER A C 1
ATOM 2974 O O . SER A 1 378 ? -21.460 -3.121 11.522 1.00 44.31 378 SER A O 1
ATOM 2976 N N . TYR A 1 379 ? -20.973 -4.627 9.929 1.00 45.31 379 TYR A N 1
ATOM 2977 C CA . TYR A 1 379 ? -19.731 -5.130 10.536 1.00 45.31 379 TYR A CA 1
ATOM 2978 C C . TYR A 1 379 ? -18.655 -4.043 10.716 1.00 45.31 379 TYR A C 1
ATOM 2980 O O . TYR A 1 379 ? -17.973 -3.991 11.739 1.00 45.31 379 TYR A O 1
ATOM 2988 N N . ALA A 1 380 ? -18.522 -3.134 9.745 1.00 43.25 380 ALA A N 1
ATOM 2989 C CA . ALA A 1 380 ? -17.558 -2.034 9.819 1.00 43.25 380 ALA A CA 1
ATOM 2990 C C . ALA A 1 380 ? -17.940 -0.990 10.886 1.00 43.25 380 ALA A C 1
ATOM 2992 O O . ALA A 1 380 ? -17.059 -0.441 11.550 1.00 43.25 380 ALA A O 1
ATOM 2993 N N . ALA A 1 381 ? -19.242 -0.756 11.086 1.00 43.16 381 ALA A N 1
ATOM 2994 C CA . ALA A 1 381 ? -19.750 0.098 12.158 1.00 43.16 381 ALA A CA 1
ATOM 2995 C C . ALA A 1 381 ? -19.516 -0.542 13.538 1.00 43.16 381 ALA A C 1
ATOM 2997 O O . ALA A 1 381 ? -18.998 0.119 14.437 1.00 43.16 381 ALA A O 1
ATOM 2998 N N . THR A 1 382 ? -19.743 -1.857 13.671 1.00 48.56 382 THR A N 1
ATOM 2999 C CA . THR A 1 382 ? -19.510 -2.574 14.939 1.00 48.56 382 THR A CA 1
ATOM 3000 C C . THR A 1 382 ? -18.034 -2.598 15.344 1.00 48.56 382 THR A C 1
ATOM 3002 O O . THR A 1 382 ? -17.726 -2.611 16.531 1.00 48.56 382 THR A O 1
ATOM 3005 N N . ILE A 1 383 ? -17.089 -2.601 14.392 1.00 49.25 383 ILE A N 1
ATOM 3006 C CA . ILE A 1 383 ? -15.648 -2.523 14.709 1.00 49.25 383 ILE A CA 1
ATOM 3007 C C . ILE A 1 383 ? -15.275 -1.163 15.313 1.00 49.25 383 ILE A C 1
ATOM 3009 O O . ILE A 1 383 ? -14.392 -1.110 16.169 1.00 49.25 383 ILE A O 1
ATOM 3013 N N . ARG A 1 384 ? -15.926 -0.072 14.888 1.00 48.50 384 ARG A N 1
ATOM 3014 C CA . ARG A 1 384 ? -15.709 1.258 15.479 1.00 48.50 384 ARG A CA 1
ATOM 3015 C C . ARG A 1 384 ? -16.342 1.368 16.863 1.00 48.50 384 ARG A C 1
ATOM 3017 O O . ARG A 1 384 ? -15.713 1.901 17.765 1.00 48.50 384 ARG A O 1
ATOM 3024 N N . GLU A 1 385 ? -17.532 0.803 17.047 1.00 48.97 385 GLU A N 1
ATOM 3025 C CA . GLU A 1 385 ? -18.212 0.775 18.349 1.00 48.97 385 GLU A CA 1
ATOM 3026 C C . GLU A 1 385 ? -17.478 -0.089 19.385 1.00 48.97 385 GLU A C 1
ATOM 3028 O O . GLU A 1 385 ? -17.450 0.261 20.559 1.00 48.97 385 GLU A O 1
ATOM 3033 N N . LYS A 1 386 ? -16.808 -1.170 18.958 1.00 54.75 386 LYS A N 1
ATOM 3034 C CA . LYS A 1 386 ? -16.054 -2.084 19.838 1.00 54.75 386 LYS A CA 1
ATOM 3035 C C . LYS A 1 386 ? -14.885 -1.450 20.596 1.00 54.75 386 LYS A C 1
ATOM 3037 O O . LYS A 1 386 ? -14.426 -2.055 21.555 1.00 54.75 386 LYS A O 1
ATOM 3042 N N . ASN A 1 387 ? -14.395 -0.291 20.163 1.00 55.03 387 ASN A N 1
ATOM 3043 C CA . ASN A 1 387 ? -13.283 0.406 20.815 1.00 55.03 387 ASN A CA 1
ATOM 3044 C C . ASN A 1 387 ? -13.735 1.635 21.617 1.00 55.03 387 ASN A C 1
ATOM 3046 O O . ASN A 1 387 ? -12.899 2.291 22.235 1.00 55.03 387 ASN A O 1
ATOM 3050 N N . ASN A 1 388 ? -15.031 1.955 21.601 1.00 64.00 388 ASN A N 1
ATOM 3051 C CA . ASN A 1 388 ? -15.568 3.096 22.326 1.00 64.00 388 ASN A CA 1
ATOM 3052 C C . ASN A 1 388 ? -16.011 2.685 23.727 1.00 64.00 388 ASN A C 1
ATOM 3054 O O . ASN A 1 388 ? -16.416 1.547 23.969 1.00 64.00 388 ASN A O 1
ATOM 3058 N N . THR A 1 389 ? -15.934 3.635 24.654 1.00 75.62 389 THR A N 1
ATOM 3059 C CA . THR A 1 389 ? -16.597 3.533 25.951 1.00 75.62 389 THR A CA 1
ATOM 3060 C C . THR A 1 389 ? -18.083 3.267 25.734 1.00 75.62 389 THR A C 1
ATOM 3062 O O . THR A 1 389 ? -18.710 3.922 24.897 1.00 75.62 389 THR A O 1
ATOM 3065 N N . PHE A 1 390 ? -18.642 2.308 26.467 1.00 82.75 390 PHE A N 1
ATOM 3066 C CA . PHE A 1 390 ? -20.081 2.076 26.471 1.00 82.75 390 PHE A CA 1
ATOM 3067 C C . PHE A 1 390 ? -20.620 2.069 27.893 1.00 82.75 390 PHE A C 1
ATOM 3069 O O . PHE A 1 390 ? -19.941 1.665 28.837 1.00 82.75 390 PHE A O 1
ATOM 3076 N N . THR A 1 391 ? -21.859 2.527 28.006 1.00 83.19 391 THR A N 1
ATOM 3077 C CA . THR A 1 391 ? -22.610 2.559 29.254 1.00 83.19 391 THR A CA 1
ATOM 3078 C C . THR A 1 391 ? -23.674 1.476 29.208 1.00 83.19 391 THR A C 1
ATOM 3080 O O . THR A 1 391 ? -24.289 1.239 28.162 1.00 83.19 391 THR A O 1
ATOM 3083 N N . ILE A 1 392 ? -23.839 0.801 30.335 1.00 82.62 392 ILE A N 1
ATOM 3084 C CA . ILE A 1 392 ? -24.840 -0.228 30.571 1.00 82.62 392 ILE A CA 1
ATOM 3085 C C . ILE A 1 392 ? -25.895 0.397 31.459 1.00 82.62 392 ILE A C 1
ATOM 3087 O O . ILE A 1 392 ? -25.593 0.867 32.562 1.00 82.62 392 ILE A O 1
ATOM 3091 N N . GLU A 1 393 ? -27.111 0.430 30.935 1.00 81.75 393 GLU A N 1
ATOM 3092 C CA . GLU A 1 393 ? -28.256 0.984 31.636 1.00 81.75 393 GLU A CA 1
ATOM 3093 C C . GLU A 1 393 ? -28.699 0.047 32.760 1.00 81.75 393 GLU A C 1
ATOM 3095 O O . GLU A 1 393 ? -28.458 -1.161 32.719 1.00 81.75 393 GLU A O 1
ATOM 3100 N N . ARG A 1 394 ? -29.383 0.613 33.756 1.00 74.56 394 ARG A N 1
ATOM 3101 C CA . ARG A 1 394 ? -29.818 -0.081 34.976 1.00 74.56 394 ARG A CA 1
ATOM 3102 C C . ARG A 1 394 ? -30.455 -1.449 34.724 1.00 74.56 394 ARG A C 1
ATOM 3104 O O . ARG A 1 394 ? -30.151 -2.407 35.429 1.00 74.56 394 ARG A O 1
ATOM 3111 N N . ASP A 1 395 ? -31.328 -1.534 33.729 1.00 72.69 395 ASP A N 1
ATOM 3112 C CA . ASP A 1 395 ? -32.112 -2.740 33.456 1.00 72.69 395 ASP A CA 1
ATOM 3113 C C . ASP A 1 395 ? -31.277 -3.848 32.777 1.00 72.69 395 ASP A C 1
ATOM 3115 O O . ASP A 1 395 ? -31.622 -5.022 32.876 1.00 72.69 395 ASP A O 1
ATOM 3119 N N . GLU A 1 396 ? -30.148 -3.496 32.145 1.00 77.12 396 GLU A N 1
ATOM 3120 C CA . GLU A 1 396 ? -29.254 -4.412 31.412 1.00 77.12 396 GLU A CA 1
ATOM 3121 C C . GLU A 1 396 ? -28.105 -4.962 32.282 1.00 77.12 396 GLU A C 1
ATOM 3123 O O . GLU A 1 396 ? -27.411 -5.905 31.893 1.00 77.12 396 GLU A O 1
ATOM 3128 N N . ILE A 1 397 ? -27.882 -4.387 33.469 1.00 80.25 397 ILE A N 1
ATOM 3129 C CA . ILE A 1 397 ? -26.782 -4.765 34.371 1.00 80.25 397 ILE A CA 1
ATOM 3130 C C . ILE A 1 397 ? -26.798 -6.258 34.754 1.00 80.25 397 ILE A C 1
ATOM 3132 O O . ILE A 1 397 ? -25.736 -6.877 34.692 1.00 80.25 397 ILE A O 1
ATOM 3136 N N . PRO A 1 398 ? -27.934 -6.881 35.121 1.00 76.69 398 PRO A N 1
ATOM 3137 C CA . PRO A 1 398 ? -27.969 -8.303 35.480 1.00 76.69 398 PRO A CA 1
ATOM 3138 C C . PRO A 1 398 ? -27.498 -9.216 34.346 1.00 76.69 398 PRO A C 1
ATOM 3140 O O . PRO A 1 398 ? -26.623 -10.058 34.558 1.00 76.69 398 PRO A O 1
ATOM 3143 N N . ASP A 1 399 ? -28.018 -8.994 33.138 1.00 79.81 399 ASP A N 1
ATOM 3144 C CA . ASP A 1 399 ? -27.659 -9.760 31.943 1.00 79.81 399 ASP A CA 1
ATOM 3145 C C . ASP A 1 399 ? -26.174 -9.572 31.600 1.00 79.81 399 ASP A C 1
ATOM 3147 O O . ASP A 1 399 ? -25.481 -10.520 31.220 1.00 79.81 399 ASP A O 1
ATOM 3151 N N . PHE A 1 400 ? -25.652 -8.356 31.787 1.00 83.50 400 PHE A N 1
ATOM 3152 C CA . PHE A 1 400 ? -24.233 -8.068 31.620 1.00 83.50 400 PHE A CA 1
ATOM 3153 C C . PHE A 1 400 ? -23.351 -8.819 32.628 1.00 83.50 400 PHE A C 1
ATOM 3155 O O . PHE A 1 400 ? -22.338 -9.399 32.224 1.00 83.50 400 PHE A O 1
ATOM 3162 N N . LEU A 1 401 ? -23.709 -8.820 33.917 1.00 83.44 401 LEU A N 1
ATOM 3163 C CA . LEU A 1 401 ? -22.945 -9.509 34.964 1.00 83.44 401 LEU A CA 1
ATOM 3164 C C . LEU A 1 401 ? -22.904 -11.021 34.720 1.00 83.44 401 LEU A C 1
ATOM 3166 O O . LEU A 1 401 ? -21.837 -11.629 34.844 1.00 83.44 401 LEU A O 1
ATOM 3170 N N . GLU A 1 402 ? -24.035 -11.619 34.333 1.00 80.88 402 GLU A N 1
ATOM 3171 C CA . GLU A 1 402 ? -24.126 -13.047 34.007 1.00 80.88 402 GLU A CA 1
ATOM 3172 C C . GLU A 1 402 ? -23.292 -13.386 32.762 1.00 80.88 402 GLU A C 1
ATOM 3174 O O . GLU A 1 402 ? -22.509 -14.338 32.765 1.00 80.88 402 GLU A O 1
ATOM 3179 N N . ALA A 1 403 ? -23.383 -12.571 31.707 1.00 80.94 403 ALA A N 1
ATOM 3180 C CA . ALA A 1 403 ? -22.641 -12.802 30.470 1.00 80.94 403 ALA A CA 1
ATOM 3181 C C . ALA A 1 403 ? -21.116 -12.655 30.633 1.00 80.94 403 ALA A C 1
ATOM 3183 O O . ALA A 1 403 ? -20.365 -13.315 29.911 1.00 80.94 403 ALA A O 1
ATOM 3184 N N . ASN A 1 404 ? -20.663 -11.811 31.567 1.00 83.69 404 ASN A N 1
ATOM 3185 C CA . ASN A 1 404 ? -19.259 -11.429 31.728 1.00 83.69 404 ASN A CA 1
ATOM 3186 C C . ASN A 1 404 ? -18.631 -11.903 33.045 1.00 83.69 404 ASN A C 1
ATOM 3188 O O . ASN A 1 404 ? -17.545 -11.442 33.387 1.00 83.69 404 ASN A O 1
ATOM 3192 N N . THR A 1 405 ? -19.256 -12.826 33.785 1.00 80.25 405 THR A N 1
ATOM 3193 C CA . THR A 1 405 ? -18.782 -13.229 35.125 1.00 80.25 405 THR A CA 1
ATOM 3194 C C . THR A 1 405 ? -17.309 -13.663 35.128 1.00 80.25 405 THR A C 1
ATOM 3196 O O . THR A 1 405 ? -16.536 -13.222 35.977 1.00 80.25 405 THR A O 1
ATOM 3199 N N . THR A 1 406 ? -16.885 -14.475 34.153 1.00 82.25 406 THR A N 1
ATOM 3200 C CA . THR A 1 406 ? -15.486 -14.929 34.035 1.00 82.25 406 THR A CA 1
ATOM 3201 C C . THR A 1 406 ? -14.534 -13.793 33.671 1.00 82.25 406 THR A C 1
ATOM 3203 O O . THR A 1 406 ? -13.441 -13.704 34.225 1.00 82.25 406 THR A O 1
ATOM 3206 N N . ALA A 1 407 ? -14.954 -12.895 32.776 1.00 82.56 407 ALA A N 1
ATOM 3207 C CA . ALA A 1 407 ? -14.147 -11.764 32.333 1.00 82.56 407 ALA A CA 1
ATOM 3208 C C . ALA A 1 407 ? -13.983 -10.713 33.446 1.00 82.56 407 ALA A C 1
ATOM 3210 O O . ALA A 1 407 ? -12.890 -10.198 33.646 1.00 82.56 407 ALA A O 1
ATOM 3211 N N . LEU A 1 408 ? -15.031 -10.453 34.235 1.00 83.81 408 LEU A N 1
ATOM 3212 C CA . LEU A 1 408 ? -14.997 -9.547 35.391 1.00 83.81 408 LEU A CA 1
ATOM 3213 C C . LEU A 1 408 ? -14.117 -10.071 36.537 1.00 83.81 408 LEU A C 1
ATOM 3215 O O . LEU A 1 408 ? -13.592 -9.285 37.324 1.00 83.81 408 LEU A O 1
ATOM 3219 N N . GLN A 1 409 ? -13.957 -11.393 36.642 1.00 81.69 409 GLN A N 1
ATOM 3220 C CA . GLN A 1 409 ? -13.079 -12.025 37.628 1.00 81.69 409 GLN A CA 1
ATOM 3221 C C . GLN A 1 409 ? -11.625 -12.154 37.159 1.00 81.69 409 GLN A C 1
ATOM 3223 O O . GLN A 1 409 ? -10.760 -12.425 37.991 1.00 81.69 409 GLN A O 1
ATOM 3228 N N . ALA A 1 410 ? -11.346 -11.958 35.868 1.00 80.88 410 ALA A N 1
ATOM 3229 C CA . ALA A 1 410 ? -9.997 -12.039 35.329 1.00 80.88 410 ALA A CA 1
ATOM 3230 C C . ALA A 1 410 ? -9.136 -10.852 35.793 1.00 80.88 410 ALA A C 1
ATOM 3232 O O . ALA A 1 410 ? -9.532 -9.694 35.664 1.00 80.88 410 ALA A O 1
ATOM 3233 N N . ASP A 1 411 ? -7.903 -11.129 36.225 1.00 82.00 411 ASP A N 1
ATOM 3234 C CA . ASP A 1 411 ? -6.952 -10.121 36.738 1.00 82.00 411 ASP A CA 1
ATOM 3235 C C . ASP A 1 411 ? -6.433 -9.129 35.675 1.00 82.00 411 ASP A C 1
ATOM 3237 O O . ASP A 1 411 ? -5.589 -8.277 35.952 1.00 82.00 411 ASP A O 1
ATOM 3241 N N . ILE A 1 412 ? -6.917 -9.229 34.437 1.00 85.12 412 ILE A N 1
ATOM 3242 C CA . ILE A 1 412 ? -6.532 -8.340 33.338 1.00 85.12 412 ILE A CA 1
ATOM 3243 C C . ILE A 1 412 ? -7.287 -7.008 33.423 1.00 85.12 412 ILE A C 1
ATOM 3245 O O . ILE A 1 412 ? -6.720 -5.971 33.077 1.00 85.12 412 ILE A O 1
ATOM 3249 N N . HIS A 1 413 ? -8.543 -7.012 33.880 1.00 87.69 413 HIS A N 1
ATOM 3250 C CA . HIS A 1 413 ? -9.391 -5.819 33.920 1.00 87.69 413 HIS A CA 1
ATOM 3251 C C . HIS A 1 413 ? -9.293 -5.094 35.264 1.00 87.69 413 HIS A C 1
ATOM 3253 O O . HIS A 1 413 ? -9.137 -5.707 36.317 1.00 87.69 413 HIS A O 1
ATOM 3259 N N . GLN A 1 414 ? -9.435 -3.769 35.233 1.00 87.94 414 GLN A N 1
ATOM 3260 C CA . GLN A 1 414 ? -9.556 -2.955 36.440 1.00 87.94 414 GLN A CA 1
ATOM 3261 C C . GLN A 1 414 ? -11.042 -2.750 36.733 1.00 87.94 414 GLN A C 1
ATOM 3263 O O . GLN A 1 414 ? -11.676 -1.835 36.209 1.00 87.94 414 GLN A O 1
ATOM 3268 N N . VAL A 1 415 ? -11.603 -3.646 37.541 1.00 86.12 415 VAL A N 1
ATOM 3269 C CA . VAL A 1 415 ? -13.009 -3.592 37.956 1.00 86.12 415 VAL A CA 1
ATOM 3270 C C . VAL A 1 415 ? -13.090 -2.957 39.337 1.00 86.12 415 VAL A C 1
ATOM 3272 O O . VAL A 1 415 ? -12.424 -3.417 40.268 1.00 86.12 415 VAL A O 1
ATOM 3275 N N . ALA A 1 416 ? -13.903 -1.910 39.467 1.00 84.62 416 ALA A N 1
ATOM 3276 C CA . ALA A 1 416 ? -14.179 -1.278 40.747 1.00 84.62 416 ALA A CA 1
ATOM 3277 C C . ALA A 1 416 ? -14.732 -2.324 41.745 1.00 84.62 416 ALA A C 1
ATOM 3279 O O . ALA A 1 416 ? -15.559 -3.157 41.346 1.00 84.62 416 ALA A O 1
ATOM 3280 N N . PRO A 1 417 ? -14.281 -2.343 43.016 1.00 79.56 417 PRO A N 1
ATOM 3281 C CA . PRO A 1 417 ? -14.698 -3.350 43.995 1.00 79.56 417 PRO A CA 1
ATOM 3282 C C . PRO A 1 417 ? -16.218 -3.484 44.130 1.00 79.56 417 PRO A C 1
ATOM 3284 O O . PRO A 1 417 ? -16.723 -4.594 44.290 1.00 79.56 417 PRO A O 1
ATOM 3287 N N . GLU A 1 418 ? -16.935 -2.370 44.008 1.00 79.12 418 GLU A N 1
ATOM 3288 C CA . GLU A 1 418 ? -18.389 -2.274 44.100 1.00 79.12 418 GLU A CA 1
ATOM 3289 C C . GLU A 1 418 ? -19.074 -3.037 42.960 1.00 79.12 418 GLU A C 1
ATOM 3291 O O . GLU A 1 418 ? -20.054 -3.738 43.191 1.00 79.12 418 GLU A O 1
ATOM 3296 N N . VAL A 1 419 ? -18.524 -2.970 41.741 1.00 80.12 419 VAL A N 1
ATOM 3297 C CA . VAL A 1 419 ? -19.032 -3.719 40.578 1.00 80.12 419 VAL A CA 1
ATOM 3298 C C . VAL A 1 419 ? -18.646 -5.196 40.674 1.00 80.12 419 VAL A C 1
ATOM 3300 O O . VAL A 1 419 ? -19.433 -6.069 40.323 1.00 80.12 419 VAL A O 1
ATOM 3303 N N . ARG A 1 420 ? -17.448 -5.507 41.186 1.00 79.44 420 ARG A N 1
ATOM 3304 C CA . ARG A 1 420 ? -16.972 -6.896 41.325 1.00 79.44 420 ARG A CA 1
ATOM 3305 C C . ARG A 1 420 ? -17.767 -7.693 42.364 1.00 79.44 420 ARG A C 1
ATOM 3307 O O . ARG A 1 420 ? -17.900 -8.905 42.229 1.00 79.44 420 ARG A O 1
ATOM 3314 N N . GLN A 1 421 ? -18.253 -7.024 43.408 1.00 75.12 421 GLN A N 1
ATOM 3315 C CA . GLN A 1 421 ? -19.062 -7.620 44.478 1.00 75.12 421 GLN A CA 1
ATOM 3316 C C . GLN A 1 421 ? -20.568 -7.558 44.197 1.00 75.12 421 GLN A C 1
ATOM 3318 O O . GLN A 1 421 ? -21.357 -8.098 44.975 1.00 75.12 421 GLN A O 1
ATOM 3323 N N . LEU A 1 422 ? -20.960 -6.914 43.095 1.00 76.12 422 LEU A N 1
ATOM 3324 C CA . LEU A 1 422 ? -22.346 -6.719 42.723 1.00 76.12 422 LEU A CA 1
ATOM 3325 C C . LEU A 1 422 ? -23.018 -8.064 42.446 1.00 76.12 422 LEU A C 1
ATOM 3327 O O . LEU A 1 422 ? -22.683 -8.769 41.495 1.00 76.12 422 LEU A O 1
ATOM 3331 N N . ALA A 1 423 ? -23.991 -8.407 43.283 1.00 73.12 423 ALA A N 1
ATOM 3332 C CA . ALA A 1 423 ? -24.817 -9.590 43.112 1.00 73.12 423 ALA A CA 1
ATOM 3333 C C . ALA A 1 423 ? -26.285 -9.180 43.002 1.00 73.12 423 ALA A C 1
ATOM 3335 O O . ALA A 1 423 ? -26.785 -8.411 43.826 1.00 73.12 423 ALA A O 1
ATOM 3336 N N . VAL A 1 424 ? -26.978 -9.722 42.003 1.00 74.44 424 VAL A N 1
ATOM 3337 C CA . VAL A 1 424 ? -28.432 -9.595 41.877 1.00 74.44 424 VAL A CA 1
ATOM 3338 C C . VAL A 1 424 ? -29.074 -10.719 42.683 1.00 74.44 424 VAL A C 1
ATOM 3340 O O . VAL A 1 424 ? -28.765 -11.894 42.487 1.00 74.44 424 VAL A O 1
ATOM 3343 N N . VAL A 1 425 ? -29.946 -10.357 43.618 1.00 77.06 425 VAL A N 1
ATOM 3344 C CA . VAL A 1 425 ? -30.625 -11.282 44.524 1.00 77.06 425 VAL A CA 1
ATOM 3345 C C . VAL A 1 425 ? -32.127 -11.193 44.289 1.00 77.06 425 VAL A C 1
ATOM 3347 O O . VAL A 1 425 ? -32.692 -10.106 44.196 1.00 77.06 425 VAL A O 1
ATOM 3350 N N . ARG A 1 426 ? -32.781 -12.354 44.200 1.00 76.00 426 ARG A N 1
ATOM 3351 C CA . ARG A 1 426 ? -34.232 -12.453 43.960 1.00 76.00 426 ARG A CA 1
ATOM 3352 C C . ARG A 1 426 ? -35.071 -12.396 45.235 1.00 76.00 426 ARG A C 1
ATOM 3354 O O . ARG A 1 426 ? -36.252 -12.059 45.187 1.00 76.00 426 ARG A O 1
ATOM 3361 N N . GLU A 1 427 ? -34.482 -12.745 46.373 1.00 77.12 427 GLU A N 1
ATOM 3362 C CA . GLU A 1 427 ? -35.176 -12.824 47.657 1.00 77.12 427 GLU A CA 1
ATOM 3363 C C . GLU A 1 427 ? -34.391 -12.086 48.747 1.00 77.12 427 GLU A C 1
ATOM 3365 O O . GLU A 1 427 ? -33.163 -12.169 48.780 1.00 77.12 427 GLU A O 1
ATOM 3370 N N . PRO A 1 428 ? -35.065 -11.346 49.640 1.00 80.50 428 PRO A N 1
ATOM 3371 C CA . PRO A 1 428 ? -34.392 -10.749 50.786 1.00 80.50 428 PRO A CA 1
ATOM 3372 C C . PRO A 1 428 ? -33.874 -11.832 51.739 1.00 80.50 428 PRO A C 1
ATOM 3374 O O . PRO A 1 428 ? -34.490 -12.886 51.883 1.00 80.50 428 PRO A O 1
ATOM 3377 N N . ASP A 1 429 ? -32.783 -11.545 52.454 1.00 81.12 429 ASP A N 1
ATOM 3378 C CA . ASP A 1 429 ? -32.250 -12.463 53.470 1.00 81.12 429 ASP A CA 1
ATOM 3379 C C . ASP A 1 429 ? -33.224 -12.605 54.653 1.00 81.12 429 ASP A C 1
ATOM 3381 O O . ASP A 1 429 ? -33.281 -13.647 55.305 1.00 81.12 429 ASP A O 1
ATOM 3385 N N . LEU A 1 430 ? -33.970 -11.537 54.964 1.00 81.81 430 LEU A N 1
ATOM 3386 C CA . LEU A 1 430 ? -34.963 -11.516 56.035 1.00 81.81 430 LEU A CA 1
ATOM 3387 C C . LEU A 1 430 ? -36.030 -10.444 55.780 1.00 81.81 430 LEU A C 1
ATOM 3389 O O . LEU A 1 430 ? -35.708 -9.320 55.391 1.00 81.81 430 LEU A O 1
ATOM 3393 N N . LEU A 1 431 ? -37.290 -10.775 56.064 1.00 82.31 431 LEU A N 1
ATOM 3394 C CA . LEU A 1 431 ? -38.380 -9.810 56.197 1.00 82.31 431 LEU A CA 1
ATOM 3395 C C . LEU A 1 431 ? -38.609 -9.523 57.686 1.00 82.31 431 LEU A C 1
ATOM 3397 O O . LEU A 1 431 ? -39.077 -10.392 58.418 1.00 82.31 431 LEU A O 1
ATOM 3401 N N . GLU A 1 432 ? -38.275 -8.314 58.136 1.00 82.69 432 GLU A N 1
ATOM 3402 C CA . GLU A 1 432 ? -38.508 -7.858 59.512 1.00 82.69 432 GLU A CA 1
ATOM 3403 C C . GLU A 1 432 ? -39.798 -7.023 59.547 1.00 82.69 432 GLU A C 1
ATOM 3405 O O . GLU A 1 432 ? -39.829 -5.916 59.013 1.00 82.69 432 GLU A O 1
ATOM 3410 N N . LEU A 1 433 ? -40.867 -7.538 60.162 1.00 82.25 433 LEU A N 1
ATOM 3411 C CA . LEU A 1 433 ? -42.090 -6.771 60.425 1.00 82.25 433 LEU A CA 1
ATOM 3412 C C . LEU A 1 433 ? -41.933 -6.025 61.753 1.00 82.25 433 LEU A C 1
ATOM 3414 O O . LEU A 1 433 ? -41.710 -6.651 62.787 1.00 82.25 433 LEU A O 1
ATOM 3418 N N . THR A 1 434 ? -42.022 -4.698 61.723 1.00 82.44 434 THR A N 1
ATOM 3419 C CA . THR A 1 434 ? -41.841 -3.845 62.906 1.00 82.44 434 THR A CA 1
ATOM 3420 C C . THR A 1 434 ? -43.153 -3.427 63.537 1.00 82.44 434 THR A C 1
ATOM 3422 O O . THR A 1 434 ? -43.230 -3.332 64.757 1.00 82.44 434 THR A O 1
ATOM 3425 N N . GLU A 1 435 ? -44.186 -3.203 62.728 1.00 79.12 435 GLU A N 1
ATOM 3426 C CA . GLU A 1 435 ? -45.510 -2.847 63.224 1.00 79.12 435 GLU A CA 1
ATOM 3427 C C . GLU A 1 435 ? -46.570 -3.676 62.512 1.00 79.12 435 GLU A C 1
ATOM 3429 O O . GLU A 1 435 ? -46.520 -3.895 61.297 1.00 79.12 435 GLU A O 1
ATOM 3434 N N . TYR A 1 436 ? -47.526 -4.137 63.306 1.00 82.00 436 TYR A N 1
ATOM 3435 C CA . TYR A 1 436 ? -48.700 -4.857 62.860 1.00 82.00 436 TYR A CA 1
ATOM 3436 C C . TYR A 1 436 ? -49.899 -4.285 63.606 1.00 82.00 436 TYR A C 1
ATOM 3438 O O . TYR A 1 436 ? -49.913 -4.272 64.838 1.00 82.00 436 TYR A O 1
ATOM 3446 N N . ALA A 1 437 ? -50.890 -3.811 62.860 1.00 81.19 437 ALA A N 1
ATOM 3447 C CA . ALA A 1 437 ? -52.166 -3.394 63.414 1.00 81.19 437 ALA A CA 1
ATOM 3448 C C . ALA A 1 437 ? -53.304 -3.996 62.596 1.00 81.19 437 ALA A C 1
ATOM 3450 O O . ALA A 1 437 ? -53.247 -4.056 61.368 1.00 81.19 437 ALA A O 1
ATOM 3451 N N . GLU A 1 438 ? -54.341 -4.428 63.297 1.00 81.88 438 GLU A N 1
ATOM 3452 C CA . GLU A 1 438 ? -55.555 -4.978 62.714 1.00 81.88 438 GLU A CA 1
ATOM 3453 C C . GLU A 1 438 ? -56.709 -4.032 63.044 1.00 81.88 438 GLU A C 1
ATOM 3455 O O . GLU A 1 438 ? -56.944 -3.719 64.212 1.00 81.88 438 GLU A O 1
ATOM 3460 N N . ASP A 1 439 ? -57.404 -3.548 62.015 1.00 80.31 439 ASP A N 1
ATOM 3461 C CA . ASP A 1 439 ? -58.618 -2.744 62.164 1.00 80.31 439 ASP A CA 1
ATOM 3462 C C . ASP A 1 439 ? -59.718 -3.302 61.260 1.00 80.31 439 ASP A C 1
ATOM 3464 O O . ASP A 1 439 ? -59.698 -3.146 60.035 1.00 80.31 439 ASP A O 1
ATOM 3468 N N . ARG A 1 440 ? -60.696 -3.966 61.886 1.00 81.00 440 ARG A N 1
ATOM 3469 C CA . ARG A 1 440 ? -61.809 -4.667 61.227 1.00 81.00 440 ARG A CA 1
ATOM 3470 C C . ARG A 1 440 ? -61.304 -5.687 60.202 1.00 81.00 440 ARG A C 1
ATOM 3472 O O . ARG A 1 440 ? -60.800 -6.728 60.595 1.00 81.00 440 ARG A O 1
ATOM 3479 N N . ASP A 1 441 ? -61.431 -5.372 58.915 1.00 78.38 441 ASP A N 1
ATOM 3480 C CA . ASP A 1 441 ? -61.038 -6.227 57.790 1.00 78.38 441 ASP A CA 1
ATOM 3481 C C . ASP A 1 441 ? -59.670 -5.824 57.193 1.00 78.38 441 ASP A C 1
ATOM 3483 O O . ASP A 1 441 ? -59.285 -6.303 56.121 1.00 78.38 441 ASP A O 1
ATOM 3487 N N . TRP A 1 442 ? -58.943 -4.903 57.841 1.00 71.44 442 TRP A N 1
ATOM 3488 C CA . TRP A 1 442 ? -57.672 -4.365 57.358 1.00 71.44 442 TRP A CA 1
ATOM 3489 C C . TRP A 1 442 ? -56.496 -4.775 58.236 1.00 71.44 442 TRP A C 1
ATOM 3491 O O . TRP A 1 442 ? -56.529 -4.661 59.458 1.00 71.44 442 TRP A O 1
ATOM 3501 N N . TYR A 1 443 ? -55.417 -5.170 57.563 1.00 73.75 443 TYR A N 1
ATOM 3502 C CA . TYR A 1 443 ? -54.118 -5.448 58.159 1.00 73.75 443 TYR A CA 1
ATOM 3503 C C . TYR A 1 443 ? -53.126 -4.379 57.708 1.00 73.75 443 TYR A C 1
ATOM 3505 O O . TYR A 1 443 ? -52.869 -4.229 56.508 1.00 73.75 443 TYR A O 1
ATOM 3513 N N . TYR A 1 444 ? -52.569 -3.650 58.668 1.00 76.56 444 TYR A N 1
ATOM 3514 C CA . TYR A 1 444 ? -51.509 -2.671 58.463 1.00 76.56 444 TYR A CA 1
ATOM 3515 C C . TYR A 1 444 ? -50.177 -3.303 58.838 1.00 76.56 444 TYR A C 1
ATOM 3517 O O . TYR A 1 444 ? -50.009 -3.811 59.945 1.00 76.56 444 TYR A O 1
ATOM 3525 N N . LEU A 1 445 ? -49.241 -3.279 57.894 1.00 77.62 445 LEU A N 1
ATOM 3526 C CA . LEU A 1 445 ? -47.916 -3.863 58.034 1.00 77.62 445 LEU A CA 1
ATOM 3527 C C . LEU A 1 445 ? -46.877 -2.779 57.767 1.00 77.62 445 LEU A C 1
ATOM 3529 O O . LEU A 1 445 ? -46.870 -2.184 56.688 1.00 77.62 445 LEU A O 1
ATOM 3533 N N . ALA A 1 446 ? -45.974 -2.573 58.718 1.00 79.25 446 ALA A N 1
ATOM 3534 C CA . ALA A 1 446 ? -44.735 -1.843 58.493 1.00 79.25 446 ALA A CA 1
ATOM 3535 C C . ALA A 1 446 ? -43.555 -2.786 58.722 1.00 79.25 446 ALA A C 1
ATOM 3537 O O . ALA A 1 446 ? -43.578 -3.631 59.620 1.00 79.25 446 ALA A O 1
ATOM 3538 N N . GLY A 1 447 ? -42.521 -2.660 57.899 1.00 82.69 447 GLY A N 1
ATOM 3539 C CA . GLY A 1 447 ? -41.355 -3.520 58.003 1.00 82.69 447 GLY A CA 1
ATOM 3540 C C . GLY A 1 447 ? -40.254 -3.175 57.015 1.00 82.69 447 GLY A C 1
ATOM 3541 O O . GLY A 1 447 ? -40.353 -2.216 56.244 1.00 82.69 447 GLY A O 1
ATOM 3542 N N . TYR A 1 448 ? -39.207 -3.993 57.044 1.00 85.00 448 TYR A N 1
ATOM 3543 C CA . TYR A 1 448 ? -38.004 -3.829 56.243 1.00 85.00 448 TYR A CA 1
ATOM 3544 C C . TYR A 1 448 ? -37.589 -5.149 55.600 1.00 85.00 448 TYR A C 1
ATOM 3546 O O . TYR A 1 448 ? -37.664 -6.216 56.209 1.00 85.00 448 TYR A O 1
ATOM 3554 N N . TYR A 1 449 ? -37.095 -5.059 54.371 1.00 83.00 449 TYR A N 1
ATOM 3555 C CA . TYR A 1 449 ? -36.359 -6.126 53.711 1.00 83.00 449 TYR A CA 1
ATOM 3556 C C . TYR A 1 449 ? -34.891 -5.952 54.082 1.00 83.00 449 TYR A C 1
ATOM 3558 O O . TYR A 1 449 ? -34.307 -4.890 53.844 1.00 83.00 449 TYR A O 1
ATOM 3566 N N . ARG A 1 450 ? -34.292 -6.984 54.673 1.00 79.19 450 ARG A N 1
ATOM 3567 C CA . ARG A 1 450 ? -32.862 -7.010 54.959 1.00 79.19 450 ARG A CA 1
ATOM 3568 C C . ARG A 1 450 ? -32.137 -7.747 53.844 1.00 79.19 450 ARG A C 1
ATOM 3570 O O . ARG A 1 450 ? -32.465 -8.893 53.546 1.00 79.19 450 ARG A O 1
ATOM 3577 N N . ILE A 1 451 ? -31.155 -7.082 53.247 1.00 79.69 451 ILE A N 1
ATOM 3578 C CA . ILE A 1 451 ? -30.300 -7.640 52.199 1.00 79.69 451 ILE A CA 1
ATOM 3579 C C . ILE A 1 451 ? -28.860 -7.303 52.558 1.00 79.69 451 ILE A C 1
ATOM 3581 O O . ILE A 1 451 ? -28.459 -6.142 52.518 1.00 79.69 451 ILE A O 1
ATOM 3585 N N . ALA A 1 452 ? -28.083 -8.311 52.940 1.00 73.12 452 ALA A N 1
ATOM 3586 C CA . ALA A 1 452 ? -26.772 -8.158 53.553 1.00 73.12 452 ALA A CA 1
ATOM 3587 C C . ALA A 1 452 ? -26.811 -7.116 54.693 1.00 73.12 452 ALA A C 1
ATOM 3589 O O . ALA A 1 452 ? -27.505 -7.317 55.690 1.00 73.12 452 ALA A O 1
ATOM 3590 N N . ASN A 1 453 ? -26.104 -5.993 54.533 1.00 69.44 453 ASN A N 1
ATOM 3591 C CA . ASN A 1 453 ? -26.058 -4.896 55.504 1.00 69.44 453 ASN A CA 1
ATOM 3592 C C . ASN A 1 453 ? -27.046 -3.752 55.201 1.00 69.44 453 ASN A C 1
ATOM 3594 O O . ASN A 1 453 ? -27.007 -2.719 55.868 1.00 69.44 453 ASN A O 1
ATOM 3598 N N . GLN A 1 454 ? -27.931 -3.909 54.216 1.00 74.88 454 GLN A N 1
ATOM 3599 C CA . GLN A 1 454 ? -28.910 -2.900 53.820 1.00 74.88 454 GLN A CA 1
ATOM 3600 C C . GLN A 1 454 ? -30.303 -3.235 54.362 1.00 74.88 454 GLN A C 1
ATOM 3602 O O . GLN A 1 454 ? -30.736 -4.389 54.353 1.00 74.88 454 GLN A O 1
ATOM 3607 N N . ARG A 1 455 ? -31.018 -2.200 54.815 1.00 79.44 455 ARG A N 1
ATOM 3608 C CA . ARG A 1 455 ? -32.439 -2.254 55.177 1.00 79.44 455 ARG A CA 1
ATOM 3609 C C . ARG A 1 455 ? -33.227 -1.408 54.187 1.00 79.44 455 ARG A C 1
ATOM 3611 O O . ARG A 1 455 ? -32.998 -0.207 54.098 1.00 79.44 455 ARG A O 1
ATOM 3618 N N . ILE A 1 456 ? -34.137 -2.036 53.454 1.00 80.75 456 ILE A N 1
ATOM 3619 C CA . ILE A 1 456 ? -35.037 -1.374 52.505 1.00 80.75 456 ILE A CA 1
ATOM 3620 C C . ILE A 1 456 ? -36.418 -1.342 53.150 1.00 80.75 456 ILE A C 1
ATOM 3622 O O . ILE A 1 456 ? -36.930 -2.396 53.528 1.00 80.75 456 ILE A O 1
ATOM 3626 N N . SER A 1 457 ? -37.017 -0.163 53.324 1.00 81.88 457 SER A N 1
ATOM 3627 C CA . SER A 1 457 ? -38.358 -0.083 53.908 1.00 81.88 457 SER A CA 1
ATOM 3628 C C . SER A 1 457 ? -39.406 -0.642 52.944 1.00 81.88 457 SER A C 1
ATOM 3630 O O . SER A 1 457 ? -39.266 -0.558 51.721 1.00 81.88 457 SER A O 1
ATOM 3632 N N . LEU A 1 458 ? -40.486 -1.201 53.492 1.00 78.31 458 LEU A N 1
ATOM 3633 C CA . LEU A 1 458 ? -41.612 -1.682 52.688 1.00 78.31 458 LEU A CA 1
ATOM 3634 C C . LEU A 1 458 ? -42.214 -0.558 51.827 1.00 78.31 458 LEU A C 1
ATOM 3636 O O . LEU A 1 458 ? -42.654 -0.799 50.707 1.00 78.31 458 LEU A O 1
ATOM 3640 N N . PHE A 1 459 ? -42.192 0.674 52.341 1.00 76.94 459 PHE A N 1
ATOM 3641 C CA . PHE A 1 459 ? -42.646 1.866 51.632 1.00 76.94 459 PHE A CA 1
ATOM 3642 C C . PHE A 1 459 ? -41.767 2.179 50.415 1.00 76.94 459 PHE A C 1
ATOM 3644 O O . PHE A 1 459 ? -42.296 2.320 49.314 1.00 76.94 459 PHE A O 1
ATOM 3651 N N . ASP A 1 460 ? -40.440 2.215 50.580 1.00 77.56 460 ASP A N 1
ATOM 3652 C CA . ASP A 1 460 ? -39.498 2.472 49.478 1.00 77.56 460 ASP A CA 1
ATOM 3653 C C . ASP A 1 460 ? -39.590 1.392 48.397 1.00 77.56 460 ASP A C 1
ATOM 3655 O O . ASP A 1 460 ? -39.492 1.681 47.204 1.00 77.56 460 ASP A O 1
ATOM 3659 N N . LEU A 1 461 ? -39.829 0.145 48.811 1.00 78.69 461 LEU A N 1
ATOM 3660 C CA . LEU A 1 461 ? -40.036 -0.975 47.904 1.00 78.69 461 LEU A CA 1
ATOM 3661 C C . LEU A 1 461 ? -41.306 -0.780 47.067 1.00 78.69 461 LEU A C 1
ATOM 3663 O O . LEU A 1 461 ? -41.272 -0.898 45.840 1.00 78.69 461 LEU A O 1
ATOM 3667 N N . LEU A 1 462 ? -42.424 -0.434 47.706 1.00 77.19 462 LEU A N 1
ATOM 3668 C CA . LEU A 1 462 ? -43.684 -0.180 47.009 1.00 77.19 462 LEU A CA 1
ATOM 3669 C C . LEU A 1 462 ? -43.610 1.065 46.118 1.00 77.19 462 LEU A C 1
ATOM 3671 O O . LEU A 1 462 ? -44.132 1.032 45.005 1.00 77.19 462 LEU A O 1
ATOM 3675 N N . ALA A 1 463 ? -42.913 2.119 46.549 1.00 75.75 463 ALA A N 1
ATOM 3676 C CA . ALA A 1 463 ? -42.645 3.303 45.735 1.00 75.75 463 ALA A CA 1
ATOM 3677 C C . ALA A 1 463 ? -41.803 2.957 44.494 1.00 75.75 463 ALA A C 1
ATOM 3679 O O . ALA A 1 463 ? -42.165 3.327 43.379 1.00 75.75 463 ALA A O 1
ATOM 3680 N N . ALA A 1 464 ? -40.739 2.161 44.650 1.00 75.38 464 ALA A N 1
ATOM 3681 C CA . ALA A 1 464 ? -39.934 1.682 43.526 1.00 75.38 464 ALA A CA 1
ATOM 3682 C C . ALA A 1 464 ? -40.755 0.822 42.547 1.00 75.38 464 ALA A C 1
ATOM 3684 O O . ALA A 1 464 ? -40.619 0.960 41.330 1.00 75.38 464 ALA A O 1
ATOM 3685 N N . THR A 1 465 ? -41.664 -0.006 43.068 1.00 75.56 465 THR A N 1
ATOM 3686 C CA . THR A 1 465 ? -42.582 -0.818 42.253 1.00 75.56 465 THR A CA 1
ATOM 3687 C C . THR A 1 465 ? -43.621 0.055 41.530 1.00 75.56 465 THR A C 1
ATOM 3689 O O . THR A 1 465 ? -43.974 -0.198 40.374 1.00 75.56 465 THR A O 1
ATOM 3692 N N . ALA A 1 466 ? -44.111 1.115 42.182 1.00 71.88 466 ALA A N 1
ATOM 3693 C CA . ALA A 1 466 ? -45.030 2.087 41.592 1.00 71.88 466 ALA A CA 1
ATOM 3694 C C . ALA A 1 466 ? -44.374 2.854 40.432 1.00 71.88 466 ALA A C 1
ATOM 3696 O O . ALA A 1 466 ? -45.004 2.996 39.378 1.00 71.88 466 ALA A O 1
ATOM 3697 N N . ASP A 1 467 ? -43.098 3.214 40.592 1.00 72.19 467 ASP A N 1
ATOM 3698 C CA . ASP A 1 467 ? -42.225 3.802 39.568 1.00 72.19 467 ASP A CA 1
ATOM 3699 C C . ASP A 1 467 ? -41.845 2.819 38.444 1.00 72.19 467 ASP A C 1
ATOM 3701 O O . ASP A 1 467 ? -41.137 3.198 37.513 1.00 72.19 467 ASP A O 1
ATOM 3705 N N . LYS A 1 468 ? -42.312 1.560 38.506 1.00 70.81 468 LYS A N 1
ATOM 3706 C CA . LYS A 1 468 ? -41.968 0.472 37.574 1.00 70.81 468 LYS A CA 1
ATOM 3707 C C . LYS A 1 468 ? -40.460 0.203 37.485 1.00 70.81 468 LYS A C 1
ATOM 3709 O O . LYS A 1 468 ? -39.967 -0.185 36.431 1.00 70.81 468 LYS A O 1
ATOM 3714 N N . LYS A 1 469 ? -39.722 0.409 38.578 1.00 69.19 469 LYS A N 1
ATOM 3715 C CA . LYS A 1 469 ? -38.307 0.027 38.648 1.00 69.19 469 LYS A CA 1
ATOM 3716 C C . LYS A 1 469 ? -38.225 -1.492 38.772 1.00 69.19 469 LYS A C 1
ATOM 3718 O O . LYS A 1 469 ? -38.898 -2.065 39.623 1.00 69.19 469 LYS A O 1
ATOM 3723 N N . GLN A 1 470 ? -37.398 -2.130 37.948 1.00 70.06 470 GLN A N 1
ATOM 3724 C CA . GLN A 1 470 ? -37.200 -3.583 37.994 1.00 70.06 470 GLN A CA 1
ATOM 3725 C C . GLN A 1 470 ? -36.275 -4.003 39.149 1.00 70.06 470 GLN A C 1
ATOM 3727 O O . GLN A 1 470 ? -36.479 -5.045 39.766 1.00 70.06 470 GLN A O 1
ATOM 3732 N N . TYR A 1 471 ? -35.303 -3.151 39.493 1.00 73.25 471 TYR A N 1
ATOM 3733 C CA . TYR A 1 471 ? -34.307 -3.417 40.534 1.00 73.25 471 TYR A CA 1
ATOM 3734 C C . TYR A 1 471 ? -34.244 -2.294 41.565 1.00 73.25 471 TYR A C 1
ATOM 3736 O O . TYR A 1 471 ? -34.441 -1.132 41.208 1.00 73.25 471 TYR A O 1
ATOM 3744 N N . ILE A 1 472 ? -33.893 -2.596 42.819 1.00 72.44 472 ILE A N 1
ATOM 3745 C CA . ILE A 1 472 ? -33.500 -1.595 43.831 1.00 72.44 472 ILE A CA 1
ATOM 3746 C C . ILE A 1 472 ? -31.975 -1.660 44.022 1.00 72.44 472 ILE A C 1
ATOM 3748 O O . ILE A 1 472 ? -31.472 -2.756 44.282 1.00 72.44 472 ILE A O 1
ATOM 3752 N N . PRO A 1 473 ? -31.232 -0.537 43.896 1.00 67.25 473 PRO A N 1
ATOM 3753 C CA . PRO A 1 473 ? -29.780 -0.547 43.957 1.00 67.25 473 PRO A CA 1
ATOM 3754 C C . PRO A 1 473 ? -29.290 -0.625 45.410 1.00 67.25 473 PRO A C 1
ATOM 3756 O O . PRO A 1 473 ? -29.946 -0.164 46.350 1.00 67.25 473 PRO A O 1
ATOM 3759 N N . GLY A 1 474 ? -28.115 -1.221 45.582 1.00 66.88 474 GLY A N 1
ATOM 3760 C CA . GLY A 1 474 ? -27.529 -1.539 46.878 1.00 66.88 474 GLY A CA 1
ATOM 3761 C C . GLY A 1 474 ? -26.197 -2.269 46.736 1.00 66.88 474 GLY A C 1
ATOM 3762 O O . GLY A 1 474 ? -25.741 -2.498 45.618 1.00 66.88 474 GLY A O 1
ATOM 3763 N N . GLN A 1 475 ? -25.605 -2.720 47.851 1.00 66.00 475 GLN A N 1
ATOM 3764 C CA . GLN A 1 475 ? -24.472 -3.671 47.799 1.00 66.00 475 GLN A CA 1
ATOM 3765 C C . GLN A 1 475 ? -24.854 -4.969 47.073 1.00 66.00 475 GLN A C 1
ATOM 3767 O O . GLN A 1 475 ? -24.030 -5.597 46.414 1.00 66.00 475 GLN A O 1
ATOM 3772 N N . LYS A 1 476 ? -26.124 -5.358 47.192 1.00 71.94 476 LYS A N 1
ATOM 3773 C CA . LYS A 1 476 ? -26.763 -6.371 46.363 1.00 71.94 476 LYS A CA 1
ATOM 3774 C C . LYS A 1 476 ? -28.032 -5.768 45.782 1.00 71.94 476 LYS A C 1
ATOM 3776 O O . LYS A 1 476 ? -28.759 -5.076 46.493 1.00 71.94 476 LYS A O 1
ATOM 3781 N N . TRP A 1 477 ? -28.287 -6.013 44.506 1.00 77.88 477 TRP A N 1
ATOM 3782 C CA . TRP A 1 477 ? -29.468 -5.485 43.832 1.00 77.88 477 TRP A CA 1
ATOM 3783 C C . TRP A 1 477 ? -30.647 -6.422 44.058 1.00 77.88 477 TRP A C 1
ATOM 3785 O O . TRP A 1 477 ? -30.531 -7.618 43.798 1.00 77.88 477 TRP A O 1
ATOM 3795 N N . LEU A 1 478 ? -31.768 -5.890 44.548 1.00 75.44 478 LEU A N 1
ATOM 3796 C CA . LEU A 1 478 ? -33.000 -6.666 44.709 1.00 75.44 478 LEU A CA 1
ATOM 3797 C C . LEU A 1 478 ? -33.792 -6.645 43.404 1.00 75.44 478 LEU A C 1
ATOM 3799 O O . LEU A 1 478 ? -34.184 -5.567 42.961 1.00 75.44 478 LEU A O 1
ATOM 3803 N N . ASP A 1 479 ? -34.054 -7.817 42.834 1.00 76.94 479 ASP A N 1
ATOM 3804 C CA . ASP A 1 479 ? -34.989 -7.999 41.720 1.00 76.94 479 ASP A CA 1
ATOM 3805 C C . ASP A 1 479 ? -36.435 -7.997 42.237 1.00 76.94 479 ASP A C 1
ATOM 3807 O O . ASP A 1 479 ? -36.815 -8.845 43.048 1.00 76.94 479 ASP A O 1
ATOM 3811 N N . LEU A 1 480 ? -37.241 -7.031 41.788 1.00 72.38 480 LEU A N 1
ATOM 3812 C CA . LEU A 1 480 ? -38.643 -6.884 42.188 1.00 72.38 480 LEU A CA 1
ATOM 3813 C C . LEU A 1 480 ? -39.601 -7.724 41.329 1.00 72.38 480 LEU A C 1
ATOM 3815 O O . LEU A 1 480 ? -40.687 -8.077 41.789 1.00 72.38 480 LEU A O 1
ATOM 3819 N N . GLU A 1 481 ? -39.228 -8.071 40.094 1.00 70.19 481 GLU A N 1
ATOM 3820 C CA . GLU A 1 481 ? -40.106 -8.808 39.174 1.00 70.19 481 GLU A CA 1
ATOM 3821 C C . GLU A 1 481 ? -39.891 -10.323 39.225 1.00 70.19 481 GLU A C 1
ATOM 3823 O O . GLU A 1 481 ? -40.854 -11.087 39.089 1.00 70.19 481 GLU A O 1
ATOM 3828 N N . GLY A 1 482 ? -38.647 -10.757 39.436 1.00 65.62 482 GLY A N 1
ATOM 3829 C CA . GLY A 1 482 ? -38.259 -12.161 39.578 1.00 65.62 482 GLY A CA 1
ATOM 3830 C C . GLY A 1 482 ? -38.415 -12.723 40.994 1.00 65.62 482 GLY A C 1
ATOM 3831 O O . GLY A 1 482 ? -38.128 -13.902 41.215 1.00 65.62 482 GLY A O 1
ATOM 3832 N N . SER A 1 483 ? -38.862 -11.906 41.953 1.00 71.19 483 SER A N 1
ATOM 3833 C CA . SER A 1 483 ? -39.063 -12.322 43.342 1.00 71.19 483 SER A CA 1
ATOM 3834 C C . SER A 1 483 ? -40.314 -13.184 43.521 1.00 71.19 483 SER A C 1
ATOM 3836 O O . SER A 1 483 ? -41.386 -12.889 42.984 1.00 71.19 483 SER A O 1
ATOM 3838 N N . SER A 1 484 ? -40.226 -14.201 44.382 1.00 67.69 484 SER A N 1
ATOM 3839 C CA . SER A 1 484 ? -41.390 -14.964 44.861 1.00 67.69 484 SER A CA 1
ATOM 3840 C C . SER A 1 484 ? -42.407 -14.086 45.610 1.00 67.69 484 SER A C 1
ATOM 3842 O O . SER A 1 484 ? -43.576 -14.453 45.732 1.00 67.69 484 SER A O 1
ATOM 3844 N N . LEU A 1 485 ? -41.994 -12.893 46.052 1.00 70.62 485 LEU A N 1
ATOM 3845 C CA . LEU A 1 485 ? -42.810 -11.909 46.767 1.00 70.62 485 LEU A CA 1
ATOM 3846 C C . LEU A 1 485 ? -43.534 -10.914 45.843 1.00 70.62 485 LEU A C 1
ATOM 3848 O O . LEU A 1 485 ? -44.196 -9.999 46.327 1.00 70.62 485 LEU A O 1
ATOM 3852 N N . ARG A 1 486 ? -43.493 -11.105 44.518 1.00 72.00 486 ARG A N 1
ATOM 3853 C CA . ARG A 1 486 ? -44.163 -10.222 43.545 1.00 72.00 486 ARG A CA 1
ATOM 3854 C C . ARG A 1 486 ? -45.659 -10.017 43.824 1.00 72.00 486 ARG A C 1
ATOM 3856 O O . ARG A 1 486 ? -46.187 -8.924 43.621 1.00 72.00 486 ARG A O 1
ATOM 3863 N N . TRP A 1 487 ? -46.352 -11.055 44.301 1.00 73.06 487 TRP A N 1
ATOM 3864 C CA . TRP A 1 487 ? -47.771 -10.975 44.681 1.00 73.06 487 TRP A CA 1
ATOM 3865 C C . TRP A 1 487 ? -48.006 -9.965 45.818 1.00 73.06 487 TRP A C 1
ATOM 3867 O O . TRP A 1 487 ? -49.000 -9.241 45.815 1.00 73.06 487 TRP A O 1
ATOM 3877 N N . PHE A 1 488 ? -47.065 -9.877 46.760 1.00 73.06 488 PHE A N 1
ATOM 3878 C CA . PHE A 1 488 ? -47.118 -8.971 47.900 1.00 73.06 488 PHE A CA 1
ATOM 3879 C C . PHE A 1 488 ? -46.867 -7.519 47.467 1.00 73.06 488 PHE A C 1
ATOM 3881 O O . PHE A 1 488 ? -47.550 -6.602 47.922 1.00 73.06 488 PHE A O 1
ATOM 3888 N N . HIS A 1 489 ? -45.958 -7.305 46.511 1.00 73.31 489 HIS A N 1
ATOM 3889 C CA . HIS A 1 489 ? -45.691 -5.976 45.942 1.00 73.31 489 HIS A CA 1
ATOM 3890 C C . HIS A 1 489 ? -46.883 -5.447 45.128 1.00 73.31 489 HIS A C 1
ATOM 3892 O O . HIS A 1 489 ? -47.210 -4.261 45.199 1.00 73.31 489 HIS A O 1
ATOM 3898 N N . ALA A 1 490 ? -47.581 -6.330 44.404 1.00 69.19 490 ALA A N 1
ATOM 3899 C CA . ALA A 1 490 ? -48.790 -5.982 43.657 1.00 69.19 490 ALA A CA 1
ATOM 3900 C C . ALA A 1 490 ? -49.948 -5.546 44.577 1.00 69.19 490 ALA A C 1
ATOM 3902 O O . ALA A 1 490 ? -50.592 -4.531 44.306 1.00 69.19 490 ALA A O 1
ATOM 3903 N N . LEU A 1 491 ? -50.158 -6.254 45.695 1.00 68.94 491 LEU A N 1
ATOM 3904 C CA . LEU A 1 491 ? -51.179 -5.919 46.698 1.00 68.94 491 LEU A CA 1
ATOM 3905 C C . LEU A 1 491 ? -50.977 -4.525 47.306 1.00 68.94 491 LEU A C 1
ATOM 3907 O O . LEU A 1 491 ? -51.945 -3.789 47.499 1.00 68.94 491 LEU A O 1
ATOM 3911 N N . GLY A 1 492 ? -49.730 -4.149 47.605 1.00 65.19 492 GLY A N 1
ATOM 3912 C CA . GLY A 1 492 ? -49.428 -2.831 48.167 1.00 65.19 492 GLY A CA 1
ATOM 3913 C C . GLY A 1 492 ? -49.721 -1.684 47.194 1.00 65.19 492 GLY A C 1
ATOM 3914 O O . GLY A 1 492 ? -50.224 -0.641 47.609 1.00 65.19 492 GLY A O 1
ATOM 3915 N N . ARG A 1 493 ? -49.497 -1.883 45.887 1.00 61.53 493 ARG A N 1
ATOM 3916 C CA . ARG A 1 493 ? -49.755 -0.863 44.854 1.00 61.53 493 ARG A CA 1
ATOM 3917 C C . ARG A 1 493 ? -51.239 -0.515 44.718 1.00 61.53 493 ARG A C 1
ATOM 3919 O O . ARG A 1 493 ? -51.579 0.656 44.588 1.00 61.53 493 ARG A O 1
ATOM 3926 N N . GLU A 1 494 ? -52.118 -1.514 44.767 1.00 60.62 494 GLU A N 1
ATOM 3927 C CA . GLU A 1 494 ? -53.574 -1.305 44.710 1.00 60.62 494 GLU A CA 1
ATOM 3928 C C . GLU A 1 494 ? -54.111 -0.534 45.924 1.00 60.62 494 GLU A C 1
ATOM 3930 O O . GLU A 1 494 ? -55.164 0.101 45.841 1.00 60.62 494 GLU A O 1
ATOM 3935 N N . ARG A 1 495 ? -53.393 -0.598 47.051 1.00 61.34 495 ARG A N 1
ATOM 3936 C CA . ARG A 1 495 ? -53.834 -0.074 48.347 1.00 61.34 495 ARG A CA 1
ATOM 3937 C C . ARG A 1 495 ? -53.181 1.247 48.756 1.00 61.34 495 ARG A C 1
ATOM 3939 O O . ARG A 1 495 ? -53.728 1.903 49.625 1.00 61.34 495 ARG A O 1
ATOM 3946 N N . LEU A 1 496 ? -52.073 1.650 48.126 1.00 58.25 496 LEU A N 1
ATOM 3947 C CA . LEU A 1 496 ? -51.445 2.972 48.310 1.00 58.25 496 LEU A CA 1
ATOM 3948 C C . LEU A 1 496 ? -52.067 4.081 47.440 1.00 58.25 496 LEU A C 1
ATOM 3950 O O . LEU A 1 496 ? -51.845 5.257 47.702 1.00 58.25 496 LEU A O 1
ATOM 3954 N N . LEU A 1 497 ? -52.796 3.718 46.377 1.00 48.97 497 LEU A N 1
ATOM 3955 C CA . LEU A 1 497 ? -53.458 4.654 45.452 1.00 48.97 497 LEU A CA 1
ATOM 3956 C C . LEU A 1 497 ? -54.905 5.002 45.857 1.00 48.97 497 LEU A C 1
ATOM 3958 O O . LEU A 1 497 ? -55.578 5.744 45.139 1.00 48.97 497 LEU A O 1
ATOM 3962 N N . LYS A 1 498 ? -55.382 4.447 46.971 1.00 44.09 498 LYS A N 1
ATOM 3963 C CA . LYS A 1 498 ? -56.635 4.808 47.641 1.00 44.09 498 LYS A CA 1
ATOM 3964 C C . LYS A 1 498 ? -56.299 5.521 48.936 1.00 44.09 498 LYS A C 1
ATOM 3966 O O . LYS A 1 498 ? -57.079 6.431 49.286 1.00 44.09 498 LYS A O 1
#

Foldseek 3Di:
DPFADAQAQAQPDPLLVDPDDDPQLCLLCVVQADPVLLRLLSVQSNVQQWQHKDAFQQKIWTQGVVRKIKMWGKDQDPDPSHRIDTDFIDIPPPPDDRRCSYHSRSSNRSSSQWDDDPNDIDGLNVVLCLALLLLVLLVVLVVVVVDPWDWAWDDDPAWIWIWIDDPQWKIKIATHGLSNVLLLCLLPRPDPPRPDHRDPSSVVNLVVNCVVPADPVQVVQVVVVHGDSVRSSSSHSSSRVSSSCSSGADRAWEWDADPLRWIKIARDVNRNGIIITDGLQCVVVSCVSSDVVSHVQDDAWAWEKAWEWDADPVNQKIKIWIWTQTPVRDIDTVVVQVSQHRNQWGADPSYIYGYDDDDPLQDQDQAPDPDDDDDPVVVVVVVVVSRGMDMGGNVSLVRSCVVNVSNLPDPSYNYDPLSNLEAEDAAAPDWAWDDWDDDPPDIDTWTWGHHPPDTHTPVNLLVCVLVVPQWDDDSYIYGQPSHPCVVVSVVVNVVVVD

pLDDT: mean 78.94, std 12.18, range [28.78, 94.06]

Radius of gyration: 36.26 Å; chains: 1; bounding box: 95×50×104 Å

Secondary structure (DSSP, 8-state):
-PPPP-B-SS---TTTT-SS--HHHHHHHTTTS-HHHHHHHHHHHHTT-EEEEEEETTEEEEEETT--EEEEEEEEEEETTEEEEEEEEEESS----S-GGG-HHHHHHHHHHEEEETTEEEEHHHHHTTSHHHHHHHHHHHHHHHSPPEEEEEE-SS-EEEEEEETTTEEEEEEE-HHHHHHHHHTT---TT--SPPPHHHHHHHHHHHHHH--HHHHHHHHTT---HHHHHHTSHHHHHHHHHHHHS-S-EEEEE-TTS-EEEEESS-TTTEEEEPPTTTHHHHHHHH-GGGGTPPP-EEEEEEEEEEE-TTSSSEEEEEEEE-TTS-EEEHHHHGGGEETTEEEETTEEEEEPPPPGGG---S----PPPPPHHHHHHHHHHTTS-EEE-GGGHHHHHHHTHHHHHSTTSEE-HHHHT-EEESS-SEEEEEEEEEETTEEEEEEEEEETTEEEEHHHHHHHHHTT-SEE-SSEEEESSSSTTHHHHHHHHHHH--

Sequence (498 aa):
MKSAAEIPSFCVSPLQSAPALPGQYRIALKTWFSPAVLDAAHALIRHRQINSFLFFRNSAGLITSDDVTATVNCVPGTTPRHTFVFRDGWCGSCVAGRHGHRCKHVAAVALLCLREKNDNILPLPLSFDNSPWHTIGNYLGRQSADCRLETSWNSTNAACLLQVQKKGGFLMRTSLSEPAAAELQVLGLENPGASSPPRAGYALLRQQLIETTATDTERQLLAKGRTGQKLHRDTSALMWAARLFFLHLDPTFTLTTDPQGLYQLRHQAEPQVFSLTLERQHTWELLKSLGPEQFGIQPVDRATPFCKICFGEREDTIVVEHWCRLADGREMALADLEKYRYGNHYIYQNQSFSLAPLAGEQRIEREKKKSAPLSLFSYAATIREKNNTFTIERDEIPDFLEANTTALQADIHQVAPEVRQLAVVREPDLLELTEYAEDRDWYYLAGYYRIANQRISLFDLLAATADKKQYIPGQKWLDLEGSSLRWFHALGRERLLK